Protein AF-0000000066725472 (afdb_homodimer)

Nearest PDB structures (foldseek):
  6jld-assembly2_D  TM=7.635E-01  e=1.093E-07  Homo sapiens
  6jla-assembly2_C  TM=7.557E-01  e=1.596E-07  Mus musculus
  6jl9-assembly1_A  TM=7.201E-01  e=2.330E-07  Xenopus tropicalis
  7d5t-assembly1_A5  TM=2.925E-01  e=2.277E-01  Saccharomyces cerevisiae S288C
  7czf-assembly1_B  TM=4.955E-01  e=2.460E+00  Human gammaherpesvirus 8

pLDDT: mean 81.3, std 23.07, range [26.31, 98.75]

Secondary structure (DSSP, 8-state):
-----------------------------PPPPPPPPSEEEEEEEEEETTEEEEEEEEEETTTTEEEEEEEETT--S--EEEEEETTSEEEEEEGGGTEEEEEE-S--PPPTTTTSTTEEEEEEEEETTEEEEEEEETTTEEEEEETTT--EEEEEETTS-EEEEEEEEET----GGGGPPPGGGSSTTS------S-----TT-S-SS-GGG-/-----------------------------PPPPPPPPSEEEEEEEEEETTEEEEEEEEEETTTTEEEEEEEETT--S--EEEEEETTSEEEEEEGGGTEEEEEE-SS-PPPTTTTSTTEEEEEEEEETTEEEEEEEETTTEEEEEETTT--EEEEEETTS-EEEEEEEEET----GGGGPPPGGGSSTTS------S-----TT-S-SS-GGG-

Radius of gyration: 33.2 Å; Cα contacts (8 Å, |Δi|>4): 828; chains: 2; bounding box: 113×112×96 Å

Solvent-accessible surface area (backbone atoms only — not comparable to full-atom values): 24674 Å² total; per-residue (Å²): 134,78,76,78,80,74,81,80,78,78,74,78,74,75,75,75,75,74,67,75,74,71,69,74,74,76,76,74,75,79,84,74,75,74,57,51,67,60,27,23,33,30,36,31,44,32,35,47,81,64,36,45,31,41,30,41,38,41,39,32,56,91,77,33,38,37,36,37,44,34,40,50,49,62,46,71,99,49,48,39,34,43,40,36,27,43,89,8,42,31,41,38,33,23,71,81,73,72,43,53,48,72,46,78,67,75,38,41,60,74,55,48,57,48,66,53,74,77,42,41,78,74,46,75,43,78,58,46,86,38,57,19,41,30,33,33,35,83,95,41,36,39,41,30,26,29,63,85,81,56,44,69,43,35,37,37,35,70,87,58,35,32,37,37,35,32,38,78,40,74,69,41,75,80,62,75,76,79,70,58,73,61,71,71,62,72,48,64,85,57,57,78,56,65,67,61,80,69,65,70,53,55,78,76,66,57,67,89,63,59,67,87,66,78,134,77,78,82,81,74,80,79,78,78,75,77,76,75,73,74,75,74,68,76,75,71,69,74,73,75,75,74,74,80,84,76,75,72,56,53,66,60,26,24,34,31,38,30,43,32,37,46,82,62,36,44,31,42,29,42,37,42,39,30,55,90,77,33,38,37,35,38,43,33,40,50,49,64,46,70,100,48,49,39,34,44,39,36,26,42,89,6,41,31,41,39,34,24,72,82,72,73,44,51,48,69,44,78,69,76,39,40,60,74,54,48,57,46,66,54,73,77,42,41,79,75,45,77,44,79,57,47,87,36,56,18,40,33,33,33,35,82,95,43,36,39,41,30,26,29,64,84,81,56,44,68,44,37,38,36,34,72,87,57,35,32,36,37,38,33,37,78,39,75,68,38,76,78,61,72,77,77,70,58,73,62,72,71,61,72,44,67,86,54,58,76,53,65,67,59,81,68,65,69,54,52,79,74,68,59,68,91,63,60,68,88,65,78

Sequence (428 aa):
MTPPHHPVNFAVLLLFLCLPAVPPAAAAADPTPTPWPPQFHATLVMDYHGNMSVADLWYDWPGGRNLHVIRYQLAADAPYYDNEWNNGTSFFYTPALRTCRSAAVGVGILRPDWLRPGAVYLGRRDAGGFDCHVWAKADFITYYEDVNTKRPVKWVFYTGRTAYVMSFEVGAVLEDAAWQAPEYCFTNNGGLGLADETTTTIAGGSSFVPRSVLMTPPHHPVNFAVLLLFLCLPAVPPAAAAADPTPTPWPPQFHATLVMDYHGNMSVADLWYDWPGGRNLHVIRYQLAADAPYYDNEWNNGTSFFYTPALRTCRSAAVGVGILRPDWLRPGAVYLGRRDAGGFDCHVWAKADFITYYEDVNTKRPVKWVFYTGRTAYVMSFEVGAVLEDAAWQAPEYCFTNNGGLGLADETTTTIAGGSSFVPRSVL

Organism: Zea mays (NCBI:txid4577)

Structure (mmCIF, N/CA/C/O backbone):
data_AF-0000000066725472-model_v1
#
loop_
_entity.id
_entity.type
_entity.pdbx_description
1 polymer 'Transferring glycosyl group transferase'
#
loop_
_atom_site.group_PDB
_atom_site.id
_atom_site.type_symbol
_atom_site.label_atom_id
_atom_site.label_alt_id
_atom_site.label_comp_id
_atom_site.label_asym_id
_atom_site.label_entity_id
_atom_site.label_seq_id
_atom_site.pdbx_PDB_ins_code
_atom_site.Cartn_x
_atom_site.Cartn_y
_atom_site.Cartn_z
_atom_site.occupancy
_atom_site.B_iso_or_equiv
_atom_site.auth_seq_id
_atom_site.auth_comp_id
_atom_site.auth_asym_id
_atom_site.auth_atom_id
_atom_site.pdbx_PDB_model_num
ATOM 1 N N . MET A 1 1 ? -38.75 -85.5 52.188 1 36 1 MET A N 1
ATOM 2 C CA . MET A 1 1 ? -37.469 -85 51.719 1 36 1 MET A CA 1
ATOM 3 C C . MET A 1 1 ? -37.625 -84.062 50.562 1 36 1 MET A C 1
ATOM 5 O O . MET A 1 1 ? -38.125 -84.438 49.5 1 36 1 MET A O 1
ATOM 9 N N . THR A 1 2 ? -37.969 -82.812 50.938 1 47.25 2 THR A N 1
ATOM 10 C CA . THR A 1 2 ? -38.344 -81.688 50.062 1 47.25 2 THR A CA 1
ATOM 11 C C . THR A 1 2 ? -37.219 -81.375 49.062 1 47.25 2 THR A C 1
ATOM 13 O O . THR A 1 2 ? -36.062 -81.25 49.469 1 47.25 2 THR A O 1
ATOM 16 N N . PRO A 1 3 ? -37.531 -81.562 47.781 1 54.47 3 PRO A N 1
ATOM 17 C CA . PRO A 1 3 ? -36.469 -81.375 46.781 1 54.47 3 PRO A CA 1
ATOM 18 C C . PRO A 1 3 ? -35.844 -80 46.812 1 54.47 3 PRO A C 1
ATOM 20 O O . PRO A 1 3 ? -36.469 -79.062 47.219 1 54.47 3 PRO A O 1
ATOM 23 N N . PRO A 1 4 ? -34.5 -79.938 46.906 1 50.88 4 PRO A N 1
ATOM 24 C CA . PRO A 1 4 ? -33.781 -78.625 47.031 1 50.88 4 PRO A CA 1
ATOM 25 C C . PRO A 1 4 ? -34 -77.75 45.812 1 50.88 4 PRO A C 1
ATOM 27 O O . PRO A 1 4 ? -34.188 -78.188 44.719 1 50.88 4 PRO A O 1
ATOM 30 N N . HIS A 1 5 ? -34.719 -76.625 46.031 1 52.34 5 HIS A N 1
ATOM 31 C CA . HIS A 1 5 ? -35 -75.625 45.031 1 52.34 5 HIS A CA 1
ATOM 32 C C . HIS A 1 5 ? -33.688 -75 44.5 1 52.34 5 HIS A C 1
ATOM 34 O O . HIS A 1 5 ? -32.875 -74.5 45.281 1 52.34 5 HIS A O 1
ATOM 40 N N . HIS A 1 6 ? -33.062 -75.562 43.5 1 52.44 6 HIS A N 1
ATOM 41 C CA . HIS A 1 6 ? -31.844 -75 42.938 1 52.44 6 HIS A CA 1
ATOM 42 C C . HIS A 1 6 ? -32.094 -73.562 42.375 1 52.44 6 HIS A C 1
ATOM 44 O O . HIS A 1 6 ? -33.062 -73.375 41.625 1 52.44 6 HIS A O 1
ATOM 50 N N . PRO A 1 7 ? -31.516 -72.5 42.969 1 49.22 7 PRO A N 1
ATOM 51 C CA . PRO A 1 7 ? -31.688 -71.125 42.438 1 49.22 7 PRO A CA 1
ATOM 52 C C . PRO A 1 7 ? -31.188 -71 41 1 49.22 7 PRO A C 1
ATOM 54 O O . PRO A 1 7 ? -30.188 -71.625 40.625 1 49.22 7 PRO A O 1
ATOM 57 N N . VAL A 1 8 ? -32.125 -70.875 40 1 52 8 VAL A N 1
ATOM 58 C CA . VAL A 1 8 ? -31.812 -70.562 38.625 1 52 8 VAL A CA 1
ATOM 59 C C . VAL A 1 8 ? -31.016 -69.25 38.531 1 52 8 VAL A C 1
ATOM 61 O O . VAL A 1 8 ? -31.484 -68.188 39 1 52 8 VAL A O 1
ATOM 64 N N . ASN A 1 9 ? -29.703 -69.312 38.656 1 43.5 9 ASN A N 1
ATOM 65 C CA . ASN A 1 9 ? -28.844 -68.125 38.438 1 43.5 9 ASN A CA 1
ATOM 66 C C . ASN A 1 9 ? -29.109 -67.5 37.062 1 43.5 9 ASN A C 1
ATOM 68 O O . ASN A 1 9 ? -28.953 -68.188 36.031 1 43.5 9 ASN A O 1
ATOM 72 N N . PHE A 1 10 ? -29.953 -66.5 36.969 1 47.62 10 PHE A N 1
ATOM 73 C CA . PHE A 1 10 ? -30.141 -65.688 35.781 1 47.62 10 PHE A CA 1
ATOM 74 C C . PHE A 1 10 ? -28.844 -65.062 35.344 1 47.62 10 PHE A C 1
ATOM 76 O O . PHE A 1 10 ? -28.328 -64.188 36.062 1 47.62 10 PHE A O 1
ATOM 83 N N . ALA A 1 11 ? -27.969 -65.688 34.656 1 45.28 11 ALA A N 1
ATOM 84 C CA . ALA A 1 11 ? -26.812 -65.062 34.062 1 45.28 11 ALA A CA 1
ATOM 85 C C . ALA A 1 11 ? -27.234 -63.938 33.125 1 45.28 11 ALA A C 1
ATOM 87 O O . ALA A 1 11 ? -27.906 -64.188 32.094 1 45.28 11 ALA A O 1
ATOM 88 N N . VAL A 1 12 ? -27.406 -62.719 33.625 1 47.53 12 VAL A N 1
ATOM 89 C CA . VAL A 1 12 ? -27.578 -61.531 32.781 1 47.53 12 VAL A CA 1
ATOM 90 C C . VAL A 1 12 ? -26.469 -61.469 31.766 1 47.53 12 VAL A C 1
ATOM 92 O O . VAL A 1 12 ? -25.297 -61.312 32.094 1 47.53 12 VAL A O 1
ATOM 95 N N . LEU A 1 13 ? -26.672 -62.125 30.594 1 46.69 13 LEU A N 1
ATOM 96 C CA . LEU A 1 13 ? -25.797 -61.906 29.453 1 46.69 13 LEU A CA 1
ATOM 97 C C . LEU A 1 13 ? -25.734 -60.406 29.109 1 46.69 13 LEU A C 1
ATOM 99 O O . LEU A 1 13 ? -26.734 -59.844 28.703 1 46.69 13 LEU A O 1
ATOM 103 N N . LEU A 1 14 ? -24.906 -59.688 29.812 1 46.78 14 LEU A N 1
ATOM 104 C CA . LEU A 1 14 ? -24.594 -58.344 29.375 1 46.78 14 LEU A CA 1
ATOM 105 C C . LEU A 1 14 ? -24.188 -58.312 27.906 1 46.78 14 LEU A C 1
ATOM 107 O O . LEU A 1 14 ? -23.109 -58.812 27.562 1 46.78 14 LEU A O 1
ATOM 111 N N . LEU A 1 15 ? -25.172 -58.344 27 1 46.47 15 LEU A N 1
ATOM 112 C CA . LEU A 1 15 ? -24.875 -58.062 25.594 1 46.47 15 LEU A CA 1
ATOM 113 C C . LEU A 1 15 ? -24.125 -56.75 25.484 1 46.47 15 LEU A C 1
ATOM 115 O O . LEU A 1 15 ? -24.672 -55.656 25.75 1 46.47 15 LEU A O 1
ATOM 119 N N . PHE A 1 16 ? -22.766 -56.812 25.656 1 48.06 16 PHE A N 1
ATOM 120 C CA . PHE A 1 16 ? -21.953 -55.688 25.266 1 48.06 16 PHE A CA 1
ATOM 121 C C . PHE A 1 16 ? -22.266 -55.25 23.828 1 48.06 16 PHE A C 1
ATOM 123 O O . PHE A 1 16 ? -21.938 -56 22.891 1 48.06 16 PHE A O 1
ATOM 130 N N . LEU A 1 17 ? -23.359 -54.5 23.609 1 49.09 17 LEU A N 1
ATOM 131 C CA . LEU A 1 17 ? -23.531 -53.844 22.328 1 49.09 17 LEU A CA 1
ATOM 132 C C . LEU A 1 17 ? -22.266 -53.125 21.906 1 49.09 17 LEU A C 1
ATOM 134 O O . LEU A 1 17 ? -21.891 -52.094 22.5 1 49.09 17 LEU A O 1
ATOM 138 N N . CYS A 1 18 ? -21.234 -53.875 21.422 1 48.25 18 CYS A N 1
ATOM 139 C CA . CYS A 1 18 ? -20.141 -53.219 20.734 1 48.25 18 CYS A CA 1
ATOM 140 C C . CYS A 1 18 ? -20.672 -52.219 19.688 1 48.25 18 CYS A C 1
ATOM 142 O O . CYS A 1 18 ? -21.219 -52.625 18.672 1 48.25 18 CYS A O 1
ATOM 144 N N . LEU A 1 19 ? -21.094 -51 20.078 1 53.78 19 LEU A N 1
ATOM 145 C CA . LEU A 1 19 ? -21.359 -49.969 19.094 1 53.78 19 LEU A CA 1
ATOM 146 C C . LEU A 1 19 ? -20.219 -49.875 18.078 1 53.78 19 LEU A C 1
ATOM 148 O O . LEU A 1 19 ? -19.047 -49.812 18.469 1 53.78 19 LEU A O 1
ATOM 152 N N . PRO A 1 20 ? -20.438 -50.344 16.875 1 53.09 20 PRO A N 1
ATOM 153 C CA . PRO A 1 20 ? -19.359 -50.125 15.898 1 53.09 20 PRO A CA 1
ATOM 154 C C . PRO A 1 20 ? -18.734 -48.75 15.984 1 53.09 20 PRO A C 1
ATOM 156 O O . PRO A 1 20 ? -19.438 -47.75 16.234 1 53.09 20 PRO A O 1
ATOM 159 N N . ALA A 1 21 ? -17.5 -48.656 16.469 1 52.91 21 ALA A N 1
ATOM 160 C CA . ALA A 1 21 ? -16.75 -47.406 16.328 1 52.91 21 ALA A CA 1
ATOM 161 C C . ALA A 1 21 ? -16.938 -46.812 14.922 1 52.91 21 ALA A C 1
ATOM 163 O O . ALA A 1 21 ? -16.734 -47.5 13.922 1 52.91 21 ALA A O 1
ATOM 164 N N . VAL A 1 22 ? -17.891 -45.875 14.75 1 57.16 22 VAL A N 1
ATOM 165 C CA . VAL A 1 22 ? -17.922 -45.125 13.5 1 57.16 22 VAL A CA 1
ATOM 166 C C . VAL A 1 22 ? -16.484 -44.875 13.023 1 57.16 22 VAL A C 1
ATOM 168 O O . VAL A 1 22 ? -15.633 -44.438 13.797 1 57.16 22 VAL A O 1
ATOM 171 N N . PRO A 1 23 ? -15.977 -45.594 12.016 1 55.78 23 PRO A N 1
ATOM 172 C CA . PRO A 1 23 ? -14.633 -45.219 11.539 1 55.78 23 PRO A CA 1
ATOM 173 C C . PRO A 1 23 ? -14.375 -43.719 11.562 1 55.78 23 PRO A C 1
ATOM 175 O O . PRO A 1 23 ? -15.312 -42.938 11.414 1 55.78 23 PRO A O 1
ATOM 178 N N . PRO A 1 24 ? -13.328 -43.281 12.273 1 54.09 24 PRO A N 1
ATOM 179 C CA . PRO A 1 24 ? -13.062 -41.844 12.188 1 54.09 24 PRO A CA 1
ATOM 180 C C . PRO A 1 24 ? -13.266 -41.281 10.773 1 54.09 24 PRO A C 1
ATOM 182 O O . PRO A 1 24 ? -13.039 -42 9.789 1 54.09 24 PRO A O 1
ATOM 185 N N . ALA A 1 25 ? -14.32 -40.438 10.547 1 51.59 25 ALA A N 1
ATOM 186 C CA . ALA A 1 25 ? -14.477 -39.781 9.25 1 51.59 25 ALA A CA 1
ATOM 187 C C . ALA A 1 25 ? -13.133 -39.688 8.523 1 51.59 25 ALA A C 1
ATOM 189 O O . ALA A 1 25 ? -12.102 -39.406 9.141 1 51.59 25 ALA A O 1
ATOM 190 N N . ALA A 1 26 ? -12.836 -40.375 7.512 1 54.5 26 ALA A N 1
ATOM 191 C CA . ALA A 1 26 ? -11.672 -40.219 6.637 1 54.5 26 ALA A CA 1
ATOM 192 C C . ALA A 1 26 ? -11.141 -38.781 6.68 1 54.5 26 ALA A C 1
ATOM 194 O O . ALA A 1 26 ? -11.906 -37.844 6.547 1 54.5 26 ALA A O 1
ATOM 195 N N . ALA A 1 27 ? -10.102 -38.406 7.477 1 56.53 27 ALA A N 1
ATOM 196 C CA . ALA A 1 27 ? -9.445 -37.094 7.516 1 56.53 27 ALA A CA 1
ATOM 197 C C . ALA A 1 27 ? -9.398 -36.469 6.129 1 56.53 27 ALA A C 1
ATOM 199 O O . ALA A 1 27 ? -8.914 -37.094 5.176 1 56.53 27 ALA A O 1
ATOM 200 N N . ALA A 1 28 ? -10.414 -35.719 5.73 1 64.19 28 ALA A N 1
ATOM 201 C CA . ALA A 1 28 ? -10.414 -35.031 4.434 1 64.19 28 ALA A CA 1
ATOM 202 C C . ALA A 1 28 ? -9 -34.656 4.008 1 64.19 28 ALA A C 1
ATOM 204 O O . ALA A 1 28 ? -8.164 -34.312 4.848 1 64.19 28 ALA A O 1
ATOM 205 N N . ALA A 1 29 ? -8.547 -35.281 2.92 1 84.25 29 ALA A N 1
ATOM 206 C CA . ALA A 1 29 ? -7.238 -35 2.328 1 84.25 29 ALA A CA 1
ATOM 207 C C . ALA A 1 29 ? -6.934 -33.5 2.363 1 84.25 29 ALA A C 1
ATOM 209 O O . ALA A 1 29 ? -7.844 -32.656 2.285 1 84.25 29 ALA A O 1
ATOM 210 N N . ASP A 1 30 ? -5.684 -33.188 2.768 1 91.75 30 ASP A N 1
ATOM 211 C CA . ASP A 1 30 ? -5.219 -31.797 2.75 1 91.75 30 ASP A CA 1
ATOM 212 C C . ASP A 1 30 ? -5.5 -31.141 1.401 1 91.75 30 ASP A C 1
ATOM 214 O O . ASP A 1 30 ? -5.367 -31.781 0.354 1 91.75 30 ASP A O 1
ATOM 218 N N . PRO A 1 31 ? -5.984 -29.984 1.357 1 95.81 31 PRO A N 1
ATOM 219 C CA . PRO A 1 31 ? -6.207 -29.281 0.093 1 95.81 31 PRO A CA 1
ATOM 220 C C . PRO A 1 31 ? -4.918 -29.078 -0.704 1 95.81 31 PRO A C 1
ATOM 222 O O . PRO A 1 31 ? -3.83 -29.047 -0.125 1 95.81 31 PRO A O 1
ATOM 225 N N . THR A 1 32 ? -5.074 -29.016 -1.989 1 96 32 THR A N 1
ATOM 226 C CA . THR A 1 32 ? -3.973 -28.703 -2.893 1 96 32 THR A CA 1
ATOM 227 C C . THR A 1 32 ? -3.984 -27.219 -3.275 1 96 32 THR A C 1
ATOM 229 O O . THR A 1 32 ? -5.043 -26.656 -3.562 1 96 32 THR A O 1
ATOM 232 N N . PRO A 1 33 ? -2.801 -26.578 -3.295 1 96.62 33 PRO A N 1
ATOM 233 C CA . PRO A 1 33 ? -2.785 -25.172 -3.713 1 96.62 33 PRO A CA 1
ATOM 234 C C . PRO A 1 33 ? -3.275 -24.969 -5.145 1 96.62 33 PRO A C 1
ATOM 236 O O . PRO A 1 33 ? -2.99 -25.797 -6.016 1 96.62 33 PRO A O 1
ATOM 239 N N . THR A 1 34 ? -4.016 -23.906 -5.398 1 97.81 34 THR A N 1
ATOM 240 C CA . THR A 1 34 ? -4.441 -23.547 -6.746 1 97.81 34 THR A CA 1
ATOM 241 C C . THR A 1 34 ? -3.26 -23.062 -7.574 1 97.81 34 THR A C 1
ATOM 243 O O . THR A 1 34 ? -2.498 -22.203 -7.133 1 97.81 34 THR A O 1
ATOM 246 N N . PRO A 1 35 ? -3.055 -23.625 -8.719 1 98.06 35 PRO A N 1
ATOM 247 C CA . PRO A 1 35 ? -2.002 -23.078 -9.57 1 98.06 35 PRO A CA 1
ATOM 248 C C . PRO A 1 35 ? -2.238 -21.609 -9.922 1 98.06 35 PRO A C 1
ATOM 250 O O . PRO A 1 35 ? -3.389 -21.188 -10.047 1 98.06 35 PRO A O 1
ATOM 253 N N . TRP A 1 36 ? -1.162 -20.875 -10.109 1 98.19 36 TRP A N 1
ATOM 254 C CA . TRP A 1 36 ? -1.296 -19.516 -10.609 1 98.19 36 TRP A CA 1
ATOM 255 C C . TRP A 1 36 ? -1.898 -19.5 -12.008 1 98.19 36 TRP A C 1
ATOM 257 O O . TRP A 1 36 ? -1.627 -20.391 -12.82 1 98.19 36 TRP A O 1
ATOM 267 N N . PRO A 1 37 ? -2.791 -18.484 -12.32 1 98.5 37 PRO A N 1
ATOM 268 C CA . PRO A 1 37 ? -3.221 -18.328 -13.711 1 98.5 37 PRO A CA 1
ATOM 269 C C . PRO A 1 37 ? -2.061 -18.031 -14.656 1 98.5 37 PRO A C 1
ATOM 271 O O . PRO A 1 37 ? -1.027 -17.516 -14.227 1 98.5 37 PRO A O 1
ATOM 274 N N . PRO A 1 38 ? -2.24 -18.375 -15.922 1 98.44 38 PRO A N 1
ATOM 275 C CA . PRO A 1 38 ? -1.144 -18.156 -16.875 1 98.44 38 PRO A CA 1
ATOM 276 C C . PRO A 1 38 ? -0.718 -16.703 -16.953 1 98.44 38 PRO A C 1
ATOM 278 O O . PRO A 1 38 ? 0.443 -16.406 -17.266 1 98.44 38 PRO A O 1
ATOM 281 N N . GLN A 1 39 ? -1.674 -15.805 -16.797 1 98.75 39 GLN A N 1
ATOM 282 C CA . GLN A 1 39 ? -1.411 -14.375 -16.797 1 98.75 39 GLN A CA 1
ATOM 283 C C . GLN A 1 39 ? -2.236 -13.656 -15.742 1 98.75 39 GLN A C 1
ATOM 285 O O . GLN A 1 39 ? -3.412 -13.977 -15.539 1 98.75 39 GLN A O 1
ATOM 290 N N . PHE A 1 40 ? -1.566 -12.719 -15.055 1 98.75 40 PHE A N 1
ATOM 291 C CA . PHE A 1 40 ? -2.307 -11.906 -14.094 1 98.75 40 PHE A CA 1
ATOM 292 C C . PHE A 1 40 ? -1.516 -10.656 -13.719 1 98.75 40 PHE A C 1
ATOM 294 O O . PHE A 1 40 ? -0.321 -10.562 -14.008 1 98.75 40 PHE A O 1
ATOM 301 N N . HIS A 1 41 ? -2.18 -9.703 -13.195 1 98.69 41 HIS A N 1
ATOM 302 C CA . HIS A 1 41 ? -1.625 -8.539 -12.508 1 98.69 41 HIS A CA 1
ATOM 303 C C . HIS A 1 41 ? -2.035 -8.523 -11.039 1 98.69 41 HIS A C 1
ATOM 305 O O . HIS A 1 41 ? -3.203 -8.75 -10.711 1 98.69 41 HIS A O 1
ATOM 311 N N . ALA A 1 42 ? -1.096 -8.328 -10.148 1 98.5 42 ALA A N 1
ATOM 312 C CA . ALA A 1 42 ? -1.376 -8.156 -8.727 1 98.5 42 ALA A CA 1
ATOM 313 C C . ALA A 1 42 ? -0.735 -6.879 -8.195 1 98.5 42 ALA A C 1
ATOM 315 O O . ALA A 1 42 ? 0.392 -6.539 -8.562 1 98.5 42 ALA A O 1
ATOM 316 N N . THR A 1 43 ? -1.479 -6.145 -7.426 1 98.31 43 THR A N 1
ATOM 317 C CA . THR A 1 43 ? -0.89 -5.098 -6.594 1 98.31 43 THR A CA 1
ATOM 318 C C . THR A 1 43 ? -0.55 -5.637 -5.207 1 98.31 43 THR A C 1
ATOM 320 O O . THR A 1 43 ? -1.373 -6.301 -4.574 1 98.31 43 THR A O 1
ATOM 323 N N . LEU A 1 44 ? 0.677 -5.352 -4.75 1 98.5 44 LEU A N 1
ATOM 324 C CA . LEU A 1 44 ? 1.178 -5.883 -3.486 1 98.5 44 LEU A CA 1
ATOM 325 C C . LEU A 1 44 ? 1.602 -4.758 -2.549 1 98.5 44 LEU A C 1
ATOM 327 O O . LEU A 1 44 ? 2.203 -3.775 -2.984 1 98.5 44 LEU A O 1
ATOM 331 N N . VAL A 1 45 ? 1.198 -4.871 -1.349 1 98.38 45 VAL A N 1
ATOM 332 C CA . VAL A 1 45 ? 1.857 -4.129 -0.278 1 98.38 45 VAL A CA 1
ATOM 333 C C . VAL A 1 45 ? 2.918 -5.008 0.38 1 98.38 45 VAL A C 1
ATOM 335 O O . VAL A 1 45 ? 2.625 -6.125 0.818 1 98.38 45 VAL A O 1
ATOM 338 N N . MET A 1 46 ? 4.121 -4.465 0.418 1 97.25 46 MET A N 1
ATOM 339 C CA . MET A 1 46 ? 5.227 -5.242 0.966 1 97.25 46 MET A CA 1
ATOM 340 C C . MET A 1 46 ? 5.777 -4.594 2.23 1 97.25 46 MET A C 1
ATOM 342 O O . MET A 1 46 ? 5.941 -3.373 2.285 1 97.25 46 MET A O 1
ATOM 346 N N . ASP A 1 47 ? 5.992 -5.445 3.182 1 96 47 ASP A N 1
ATOM 347 C CA . ASP A 1 47 ? 6.594 -5.027 4.445 1 96 47 ASP A CA 1
ATOM 348 C C . ASP A 1 47 ? 7.871 -5.809 4.73 1 96 47 ASP A C 1
ATOM 350 O O . ASP A 1 47 ? 7.844 -7.035 4.848 1 96 47 ASP A O 1
ATOM 354 N N . TYR A 1 48 ? 8.969 -5.062 4.816 1 93.56 48 TYR A N 1
ATOM 355 C CA . TYR A 1 48 ? 10.227 -5.648 5.27 1 93.56 48 TYR A CA 1
ATOM 356 C C . TYR A 1 48 ? 10.75 -4.934 6.512 1 93.56 48 TYR A C 1
ATOM 358 O O . TYR A 1 48 ? 11.477 -3.945 6.406 1 93.56 48 TYR A O 1
ATOM 366 N N . HIS A 1 49 ? 10.398 -5.426 7.648 1 86.44 49 HIS A N 1
ATOM 367 C CA . HIS A 1 49 ? 10.781 -4.867 8.938 1 86.44 49 HIS A CA 1
ATOM 368 C C . HIS A 1 49 ? 10.383 -3.396 9.047 1 86.44 49 HIS A C 1
ATOM 370 O O . HIS A 1 49 ? 11.172 -2.568 9.508 1 86.44 49 HIS A O 1
ATOM 376 N N . GLY A 1 50 ? 9.25 -3.105 8.508 1 87.62 50 GLY A N 1
ATOM 377 C CA . GLY A 1 50 ? 8.734 -1.75 8.625 1 87.62 50 GLY A CA 1
ATOM 378 C C . GLY A 1 50 ? 9.055 -0.886 7.418 1 87.62 50 GLY A C 1
ATOM 379 O O . GLY A 1 50 ? 8.539 0.227 7.289 1 87.62 50 GLY A O 1
ATOM 380 N N . ASN A 1 51 ? 9.922 -1.382 6.594 1 90.62 51 ASN A N 1
ATOM 381 C CA . ASN A 1 51 ? 10.164 -0.712 5.32 1 90.62 51 ASN A CA 1
ATOM 382 C C . ASN A 1 51 ? 9.117 -1.084 4.277 1 90.62 51 ASN A C 1
ATOM 384 O O . ASN A 1 51 ? 9.125 -2.197 3.752 1 90.62 51 ASN A O 1
ATOM 388 N N . MET A 1 52 ? 8.25 -0.072 3.984 1 96.56 52 MET A N 1
ATOM 389 C CA . MET A 1 52 ? 7.055 -0.354 3.193 1 96.56 52 MET A CA 1
ATOM 390 C C . MET A 1 52 ? 7.301 -0.073 1.715 1 96.56 52 MET A C 1
ATOM 392 O O . MET A 1 52 ? 8.062 0.83 1.369 1 96.56 52 MET A O 1
ATOM 396 N N . SER A 1 53 ? 6.707 -0.891 0.85 1 96.88 53 SER A N 1
ATOM 397 C CA . SER A 1 53 ? 6.648 -0.622 -0.583 1 96.88 53 SER A CA 1
ATOM 398 C C . SER A 1 53 ? 5.348 -1.139 -1.191 1 96.88 53 SER A C 1
ATOM 400 O O . SER A 1 53 ? 4.648 -1.947 -0.578 1 96.88 53 SER A O 1
ATOM 402 N N . VAL A 1 54 ? 4.992 -0.535 -2.242 1 97.88 54 VAL A N 1
ATOM 403 C CA . VAL A 1 54 ? 3.898 -1.018 -3.076 1 97.88 54 VAL A CA 1
ATOM 404 C C . VAL A 1 54 ? 4.441 -1.486 -4.422 1 97.88 54 VAL A C 1
ATOM 406 O O . VAL A 1 54 ? 5.281 -0.813 -5.031 1 97.88 54 VAL A O 1
ATOM 409 N N . ALA A 1 55 ? 3.932 -2.672 -4.852 1 98 55 ALA A N 1
ATOM 410 C CA . ALA A 1 55 ? 4.457 -3.211 -6.102 1 98 55 ALA A CA 1
ATOM 411 C C . ALA A 1 55 ? 3.328 -3.66 -7.023 1 98 55 ALA A C 1
ATOM 413 O O . ALA A 1 55 ? 2.305 -4.168 -6.559 1 98 55 ALA A O 1
ATOM 414 N N . ASP A 1 56 ? 3.557 -3.428 -8.266 1 98.31 56 ASP A N 1
ATOM 415 C CA . ASP A 1 56 ? 2.797 -4.113 -9.305 1 98.31 56 ASP A CA 1
ATOM 416 C C . ASP A 1 56 ? 3.541 -5.348 -9.812 1 98.31 56 ASP A C 1
ATOM 418 O O . ASP A 1 56 ? 4.68 -5.25 -10.266 1 98.31 56 ASP A O 1
ATOM 422 N N . LEU A 1 57 ? 2.896 -6.477 -9.672 1 98.56 57 LEU A N 1
ATOM 423 C CA . LEU A 1 57 ? 3.412 -7.73 -10.211 1 98.56 57 LEU A CA 1
ATOM 424 C C . LEU A 1 57 ? 2.67 -8.117 -11.492 1 98.56 57 LEU A C 1
ATOM 426 O O . LEU A 1 57 ? 1.462 -8.367 -11.461 1 98.56 57 LEU A O 1
ATOM 430 N N . TRP A 1 58 ? 3.365 -8.086 -12.586 1 98.75 58 TRP A N 1
ATOM 431 C CA . TRP A 1 58 ? 2.863 -8.602 -13.852 1 98.75 58 TRP A CA 1
ATOM 432 C C . TRP A 1 58 ? 3.467 -9.969 -14.164 1 98.75 58 TRP A C 1
ATOM 434 O O . TRP A 1 58 ? 4.688 -10.109 -14.273 1 98.75 58 TRP A O 1
ATOM 444 N N . TYR A 1 59 ? 2.615 -10.984 -14.203 1 98.56 59 TYR A N 1
ATOM 445 C CA . TYR A 1 59 ? 3.008 -12.359 -14.484 1 98.56 59 TYR A CA 1
ATOM 446 C C . TYR A 1 59 ? 2.48 -12.812 -15.844 1 98.56 59 TYR A C 1
ATOM 448 O O . TYR A 1 59 ? 1.286 -12.695 -16.125 1 98.56 59 TYR A O 1
ATOM 456 N N . ASP A 1 60 ? 3.369 -13.258 -16.719 1 98.62 60 ASP A N 1
ATOM 457 C CA . ASP A 1 60 ? 3.053 -13.727 -18.062 1 98.62 60 ASP A CA 1
ATOM 458 C C . ASP A 1 60 ? 3.811 -15.016 -18.375 1 98.62 60 ASP A C 1
ATOM 460 O O . ASP A 1 60 ? 4.887 -14.977 -18.984 1 98.62 60 ASP A O 1
ATOM 464 N N . TRP A 1 61 ? 3.152 -16.141 -18.047 1 97.75 61 TRP A N 1
ATOM 465 C CA . TRP A 1 61 ? 3.801 -17.438 -18.203 1 97.75 61 TRP A CA 1
ATOM 466 C C . TRP A 1 61 ? 4.016 -17.75 -19.672 1 97.75 61 TRP A C 1
ATOM 468 O O . TRP A 1 61 ? 5.125 -18.109 -20.094 1 97.75 61 TRP A O 1
ATOM 478 N N . PRO A 1 62 ? 3.002 -17.609 -20.547 1 97.62 62 PRO A N 1
ATOM 479 C CA . PRO A 1 62 ? 3.242 -17.906 -21.969 1 97.62 62 PRO A CA 1
ATOM 480 C C . PRO A 1 62 ? 4.355 -17.062 -22.562 1 97.62 62 PRO A C 1
ATOM 482 O O . PRO A 1 62 ? 5.078 -17.516 -23.453 1 97.62 62 PRO A O 1
ATOM 485 N N . GLY A 1 63 ? 4.473 -15.836 -22.094 1 97.06 63 GLY A N 1
ATOM 486 C CA . GLY A 1 63 ? 5.508 -14.945 -22.609 1 97.06 63 GLY A CA 1
ATOM 487 C C . GLY A 1 63 ? 6.848 -15.141 -21.906 1 97.06 63 GLY A C 1
ATOM 488 O O . GLY A 1 63 ? 7.859 -14.578 -22.344 1 97.06 63 GLY A O 1
ATOM 489 N N . GLY A 1 64 ? 6.871 -15.898 -20.797 1 97.25 64 GLY A N 1
ATOM 490 C CA . GLY A 1 64 ? 8.094 -16.188 -20.078 1 97.25 64 GLY A CA 1
ATOM 491 C C . GLY A 1 64 ? 8.672 -14.984 -19.359 1 97.25 64 GLY A C 1
ATOM 492 O O . GLY A 1 64 ? 9.883 -14.773 -19.359 1 97.25 64 GLY A O 1
ATOM 493 N N . ARG A 1 65 ? 7.816 -14.203 -18.781 1 97.69 65 ARG A N 1
ATOM 494 C CA . ARG A 1 65 ? 8.297 -12.953 -18.203 1 97.69 65 ARG A CA 1
ATOM 495 C C . ARG A 1 65 ? 7.508 -12.594 -16.953 1 97.69 65 ARG A C 1
ATOM 497 O O . ARG A 1 65 ? 6.324 -12.93 -16.844 1 97.69 65 ARG A O 1
ATOM 504 N N . ASN A 1 66 ? 8.148 -12.039 -15.953 1 97.69 66 ASN A N 1
ATOM 505 C CA . ASN A 1 66 ? 7.68 -11.633 -14.633 1 97.69 66 ASN A CA 1
ATOM 506 C C . ASN A 1 66 ? 8.258 -10.273 -14.234 1 97.69 66 ASN A C 1
ATOM 508 O O . ASN A 1 66 ? 9.469 -10.125 -14.109 1 97.69 66 ASN A O 1
ATOM 512 N N . LEU A 1 67 ? 7.355 -9.289 -14.031 1 98.19 67 LEU A N 1
ATOM 513 C CA . LEU A 1 67 ? 7.824 -7.93 -13.789 1 98.19 67 LEU A CA 1
ATOM 514 C C . LEU A 1 67 ? 7.281 -7.395 -12.469 1 98.19 67 LEU A C 1
ATOM 516 O O . LEU A 1 67 ? 6.066 -7.395 -12.25 1 98.19 67 LEU A O 1
ATOM 520 N N . HIS A 1 68 ? 8.195 -6.996 -11.594 1 97.56 68 HIS A N 1
ATOM 521 C CA . HIS A 1 68 ? 7.836 -6.215 -10.414 1 97.56 68 HIS A CA 1
ATOM 522 C C . HIS A 1 68 ? 8.172 -4.738 -10.602 1 97.56 68 HIS A C 1
ATOM 524 O O . HIS A 1 68 ? 9.312 -4.395 -10.93 1 97.56 68 HIS A O 1
ATOM 530 N N . VAL A 1 69 ? 7.195 -3.932 -10.508 1 97.75 69 VAL A N 1
ATOM 531 C CA . VAL A 1 69 ? 7.398 -2.49 -10.43 1 97.75 69 VAL A CA 1
ATOM 532 C C . VAL A 1 69 ? 7.176 -2.014 -8.992 1 97.75 69 VAL A C 1
ATOM 534 O O . VAL A 1 69 ? 6.043 -2.01 -8.508 1 97.75 69 VAL A O 1
ATOM 537 N N . ILE A 1 70 ? 8.242 -1.558 -8.352 1 96.94 70 ILE A N 1
ATOM 538 C CA . ILE A 1 70 ? 8.219 -1.365 -6.906 1 96.94 70 ILE A CA 1
ATOM 539 C C . ILE A 1 70 ? 8.383 0.117 -6.578 1 96.94 70 ILE A C 1
ATOM 541 O O . ILE A 1 70 ? 9.297 0.774 -7.09 1 96.94 70 ILE A O 1
ATOM 545 N N . ARG A 1 71 ? 7.492 0.644 -5.805 1 96.81 71 ARG A N 1
ATOM 546 C CA . ARG A 1 71 ? 7.562 1.997 -5.262 1 96.81 71 ARG A CA 1
ATOM 547 C C . ARG A 1 71 ? 7.805 1.972 -3.758 1 96.81 71 ARG A C 1
ATOM 549 O O . ARG A 1 71 ? 6.957 1.498 -2.996 1 96.81 71 ARG A O 1
ATOM 556 N N . TYR A 1 72 ? 8.953 2.504 -3.357 1 95.75 72 TYR A N 1
ATOM 557 C CA . TYR A 1 72 ? 9.328 2.498 -1.947 1 95.75 72 TYR A CA 1
ATOM 558 C C . TYR A 1 72 ? 8.766 3.717 -1.228 1 95.75 72 TYR A C 1
ATOM 560 O O . TYR A 1 72 ? 8.578 4.773 -1.836 1 95.75 72 TYR A O 1
ATOM 568 N N . GLN A 1 73 ? 8.516 3.496 0.025 1 97 73 GLN A N 1
ATOM 569 C CA . GLN A 1 73 ? 7.98 4.547 0.881 1 97 73 GLN A CA 1
ATOM 570 C C . GLN A 1 73 ? 8.828 5.812 0.796 1 97 73 GLN A C 1
ATOM 572 O O . GLN A 1 73 ? 10.039 5.766 1.004 1 97 73 GLN A O 1
ATOM 577 N N . LEU A 1 74 ? 8.164 6.941 0.449 1 96.19 74 LEU A N 1
ATOM 578 C CA . LEU A 1 74 ? 8.695 8.297 0.451 1 96.19 74 LEU A CA 1
ATOM 579 C C . LEU A 1 74 ? 9.945 8.398 -0.42 1 96.19 74 LEU A C 1
ATOM 581 O O . LEU A 1 74 ? 10.781 9.281 -0.211 1 96.19 74 LEU A O 1
ATOM 585 N N . ALA A 1 75 ? 10.023 7.414 -1.294 1 89.88 75 ALA A N 1
ATOM 586 C CA . ALA A 1 75 ? 11.07 7.52 -2.305 1 89.88 75 ALA A CA 1
ATOM 587 C C . ALA A 1 75 ? 10.641 8.438 -3.445 1 89.88 75 ALA A C 1
ATOM 589 O O . ALA A 1 75 ? 9.445 8.625 -3.682 1 89.88 75 ALA A O 1
ATOM 590 N N . ALA A 1 76 ? 11.594 9.039 -3.986 1 82.5 76 ALA A N 1
ATOM 591 C CA . ALA A 1 76 ? 11.305 9.836 -5.18 1 82.5 76 ALA A CA 1
ATOM 592 C C . ALA A 1 76 ? 10.523 9.023 -6.207 1 82.5 76 ALA A C 1
ATOM 594 O O . ALA A 1 76 ? 10.461 7.793 -6.113 1 82.5 76 ALA A O 1
ATOM 595 N N . ASP A 1 77 ? 9.719 9.727 -7.008 1 85.88 77 ASP A N 1
ATOM 596 C CA . ASP A 1 77 ? 8.984 9.039 -8.07 1 85.88 77 ASP A CA 1
ATOM 597 C C . ASP A 1 77 ? 9.938 8.336 -9.031 1 85.88 77 ASP A C 1
ATOM 599 O O . ASP A 1 77 ? 10.055 8.727 -10.195 1 85.88 77 ASP A O 1
ATOM 603 N N . ALA A 1 78 ? 10.57 7.383 -8.539 1 90.94 78 ALA A N 1
ATOM 604 C CA . ALA A 1 78 ? 11.562 6.586 -9.25 1 90.94 78 ALA A CA 1
ATOM 605 C C . ALA A 1 78 ? 11.391 5.102 -8.953 1 90.94 78 ALA A C 1
ATOM 607 O O . ALA A 1 78 ? 12.211 4.492 -8.266 1 90.94 78 ALA A O 1
ATOM 608 N N . PRO A 1 79 ? 10.367 4.586 -9.547 1 96.31 79 PRO A N 1
ATOM 609 C CA . PRO A 1 79 ? 10.109 3.172 -9.273 1 96.31 79 PRO A CA 1
ATOM 610 C C . PRO A 1 79 ? 11.273 2.273 -9.688 1 96.31 79 PRO A C 1
ATOM 612 O O . PRO A 1 79 ? 11.977 2.572 -10.656 1 96.31 79 PRO A O 1
ATOM 615 N N . TYR A 1 80 ? 11.523 1.226 -8.883 1 96.06 80 TYR A N 1
ATOM 616 C CA . TYR A 1 80 ? 12.5 0.176 -9.141 1 96.06 80 TYR A CA 1
ATOM 617 C C . TYR A 1 80 ? 11.867 -0.992 -9.891 1 96.06 80 TYR A C 1
ATOM 619 O O . TYR A 1 80 ? 10.797 -1.476 -9.5 1 96.06 80 TYR A O 1
ATOM 627 N N . TYR A 1 81 ? 12.523 -1.398 -10.945 1 97.06 81 TYR A N 1
ATOM 628 C CA . TYR A 1 81 ? 12 -2.48 -11.781 1 97.06 81 TYR A CA 1
ATOM 629 C C . TYR A 1 81 ? 12.828 -3.746 -11.609 1 97.06 81 TYR A C 1
ATOM 631 O O . TYR A 1 81 ? 14.062 -3.701 -11.656 1 97.06 81 TYR A O 1
ATOM 639 N N . ASP A 1 82 ? 12.195 -4.816 -11.32 1 95.69 82 ASP A N 1
ATOM 640 C CA . ASP A 1 82 ? 12.734 -6.176 -11.359 1 95.69 82 ASP A CA 1
ATOM 641 C C . ASP A 1 82 ? 12.07 -6.996 -12.461 1 95.69 82 ASP A C 1
ATOM 643 O O . ASP A 1 82 ? 10.938 -7.449 -12.305 1 95.69 82 ASP A O 1
ATOM 647 N N . ASN A 1 83 ? 12.797 -7.102 -13.562 1 96.75 83 ASN A N 1
ATOM 648 C CA . ASN A 1 83 ? 12.297 -7.723 -14.789 1 96.75 83 ASN A CA 1
ATOM 649 C C . ASN A 1 83 ? 12.945 -9.078 -15.031 1 96.75 83 ASN A C 1
ATOM 651 O O . ASN A 1 83 ? 14.094 -9.148 -15.477 1 96.75 83 ASN A O 1
ATOM 655 N N . GLU A 1 84 ? 12.156 -10.133 -14.812 1 95.12 84 GLU A N 1
ATOM 656 C CA . GLU A 1 84 ? 12.68 -11.5 -14.867 1 95.12 84 GLU A CA 1
ATOM 657 C C . GLU A 1 84 ? 12.188 -12.227 -16.125 1 95.12 84 GLU A C 1
ATOM 659 O O . GLU A 1 84 ? 11.008 -12.133 -16.469 1 95.12 84 GLU A O 1
ATOM 664 N N . TRP A 1 85 ? 13.102 -12.961 -16.719 1 94 85 TRP A N 1
ATOM 665 C CA . TRP A 1 85 ? 12.766 -13.695 -17.938 1 94 85 TRP A CA 1
ATOM 666 C C . TRP A 1 85 ? 13.016 -15.188 -17.766 1 94 85 TRP A C 1
ATOM 668 O O . TRP A 1 85 ? 13.891 -15.594 -16.984 1 94 85 TRP A O 1
ATOM 678 N N . ASN A 1 86 ? 12.258 -15.891 -18.469 1 93.56 86 ASN A N 1
ATOM 679 C CA . ASN A 1 86 ? 12.297 -17.344 -18.359 1 93.56 86 ASN A CA 1
ATOM 680 C C . ASN A 1 86 ? 13.641 -17.906 -18.797 1 93.56 86 ASN A C 1
ATOM 682 O O . ASN A 1 86 ? 13.977 -19.047 -18.484 1 93.56 86 ASN A O 1
ATOM 686 N N . ASN A 1 87 ? 14.383 -17.203 -19.547 1 89.31 87 ASN A N 1
ATOM 687 C CA . ASN A 1 87 ? 15.695 -17.672 -19.969 1 89.31 87 ASN A CA 1
ATOM 688 C C . ASN A 1 87 ? 16.734 -17.531 -18.859 1 89.31 87 ASN A C 1
ATOM 690 O O . ASN A 1 87 ? 17.906 -17.828 -19.062 1 89.31 87 ASN A O 1
ATOM 694 N N . GLY A 1 88 ? 16.266 -16.984 -17.703 1 89.56 88 GLY A N 1
ATOM 695 C CA . GLY A 1 88 ? 17.141 -16.891 -16.547 1 89.56 88 GLY A CA 1
ATOM 696 C C . GLY A 1 88 ? 17.766 -15.523 -16.375 1 89.56 88 GLY A C 1
ATOM 697 O O . GLY A 1 88 ? 18.5 -15.289 -15.406 1 89.56 88 GLY A O 1
ATOM 698 N N . THR A 1 89 ? 17.469 -14.695 -17.25 1 90.31 89 THR A N 1
ATOM 699 C CA . THR A 1 89 ? 18.016 -13.344 -17.156 1 90.31 89 THR A CA 1
ATOM 700 C C . THR A 1 89 ? 17.062 -12.43 -16.391 1 90.31 89 THR A C 1
ATOM 702 O O . THR A 1 89 ? 15.844 -12.492 -16.594 1 90.31 89 THR A O 1
ATOM 705 N N . SER A 1 90 ? 17.656 -11.609 -15.562 1 92.19 90 SER A N 1
ATOM 706 C CA . SER A 1 90 ? 16.891 -10.57 -14.867 1 92.19 90 SER A CA 1
ATOM 707 C C . SER A 1 90 ? 17.531 -9.203 -15.031 1 92.19 90 SER A C 1
ATOM 709 O O . SER A 1 90 ? 18.766 -9.086 -15.023 1 92.19 90 SER A O 1
ATOM 711 N N . PHE A 1 91 ? 16.719 -8.25 -15.328 1 93.44 91 PHE A N 1
ATOM 712 C CA . PHE A 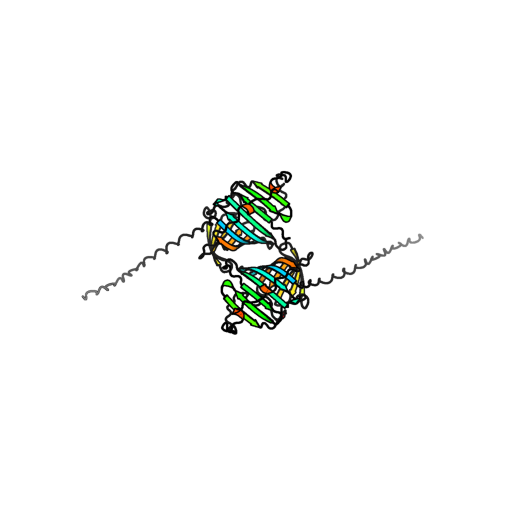1 91 ? 17.156 -6.855 -15.375 1 93.44 91 PHE A CA 1
ATOM 713 C C . PHE A 1 91 ? 16.625 -6.082 -14.18 1 93.44 91 PHE A C 1
ATOM 715 O O . PHE A 1 91 ? 15.43 -6.18 -13.852 1 93.44 91 PHE A O 1
ATOM 722 N N . PHE A 1 92 ? 17.453 -5.367 -13.453 1 93.81 92 PHE A N 1
ATOM 723 C CA . PHE A 1 92 ? 17.109 -4.48 -12.344 1 93.81 92 PHE A CA 1
ATOM 724 C C . PHE A 1 92 ? 17.438 -3.031 -12.695 1 93.81 92 PHE A C 1
ATOM 726 O O . PHE A 1 92 ? 18.594 -2.689 -12.93 1 93.81 92 PHE A O 1
ATOM 733 N N . TYR A 1 93 ? 16.391 -2.238 -12.773 1 94.81 93 TYR A N 1
ATOM 734 C CA . TYR A 1 93 ? 16.688 -0.898 -13.273 1 94.81 93 TYR A CA 1
ATOM 735 C C . TYR A 1 93 ? 15.734 0.128 -12.68 1 94.81 93 TYR A C 1
ATOM 737 O O . TYR A 1 93 ? 14.664 -0.229 -12.18 1 94.81 93 TYR A O 1
ATOM 745 N N . THR A 1 94 ? 16.156 1.345 -12.617 1 94.62 94 THR A N 1
ATOM 746 C CA . THR A 1 94 ? 15.398 2.545 -12.289 1 94.62 94 THR A CA 1
ATOM 747 C C . THR A 1 94 ? 15.5 3.572 -13.414 1 94.62 94 THR A C 1
ATOM 749 O O . THR A 1 94 ? 16.469 4.34 -13.477 1 94.62 94 THR A O 1
ATOM 752 N N . PRO A 1 95 ? 14.477 3.637 -14.242 1 94.81 95 PRO A N 1
ATOM 753 C CA . PRO A 1 95 ? 14.555 4.477 -15.438 1 94.81 95 PRO A CA 1
ATOM 754 C C . PRO A 1 95 ? 14.844 5.941 -15.109 1 94.81 95 PRO A C 1
ATOM 756 O O . PRO A 1 95 ? 15.688 6.566 -15.758 1 94.81 95 PRO A O 1
ATOM 759 N N . ALA A 1 96 ? 14.234 6.5 -14.102 1 92.38 96 ALA A N 1
ATOM 760 C CA . ALA A 1 96 ? 14.406 7.906 -13.742 1 92.38 96 ALA A CA 1
ATOM 761 C C . ALA A 1 96 ? 15.867 8.211 -13.43 1 92.38 96 ALA A C 1
ATOM 763 O O . ALA A 1 96 ? 16.312 9.352 -13.586 1 92.38 96 ALA A O 1
ATOM 764 N N . LEU A 1 97 ? 16.594 7.234 -13.016 1 90.94 97 LEU A N 1
ATOM 765 C CA . LEU A 1 97 ? 18 7.41 -12.648 1 90.94 97 LEU A CA 1
ATOM 766 C C . LEU A 1 97 ? 18.922 6.832 -13.719 1 90.94 97 LEU A C 1
ATOM 768 O O . LEU A 1 97 ? 20.141 6.91 -13.594 1 90.94 97 LEU A O 1
ATOM 772 N N . ARG A 1 98 ? 18.391 6.215 -14.688 1 93.31 98 ARG A N 1
ATOM 773 C CA . ARG A 1 98 ? 19.109 5.566 -15.781 1 93.31 98 ARG A CA 1
ATOM 774 C C . ARG A 1 98 ? 20.141 4.582 -15.25 1 93.31 98 ARG A C 1
ATOM 776 O O . ARG A 1 98 ? 21.297 4.582 -15.695 1 93.31 98 ARG A O 1
ATOM 783 N N . THR A 1 99 ? 19.734 3.848 -14.203 1 92.31 99 THR A N 1
ATOM 784 C CA . THR A 1 99 ? 20.562 2.775 -13.68 1 92.31 99 THR A CA 1
ATOM 785 C C . THR A 1 99 ? 20.016 1.411 -14.078 1 92.31 99 THR A C 1
ATOM 787 O O . THR A 1 99 ? 18.797 1.236 -14.18 1 92.31 99 THR A O 1
ATOM 790 N N . CYS A 1 100 ? 20.969 0.492 -14.359 1 94.56 100 CYS A N 1
ATOM 791 C CA . CYS A 1 100 ? 20.547 -0.866 -14.695 1 94.56 100 CYS A CA 1
ATOM 792 C C . CYS A 1 100 ? 21.641 -1.87 -14.359 1 94.56 100 CYS A C 1
ATOM 794 O O . CYS A 1 100 ? 22.828 -1.609 -14.594 1 94.56 100 CYS A O 1
ATOM 796 N N . ARG A 1 101 ? 21.188 -2.938 -13.719 1 91.06 101 ARG A N 1
ATOM 797 C CA . ARG A 1 101 ? 22.016 -4.117 -13.523 1 91.06 101 ARG A CA 1
ATOM 798 C C . ARG A 1 101 ? 21.344 -5.367 -14.078 1 91.06 101 ARG A C 1
ATOM 800 O O . ARG A 1 101 ? 20.125 -5.512 -13.977 1 91.06 101 ARG A O 1
ATOM 807 N N . SER A 1 102 ? 22.094 -6.191 -14.766 1 88.94 102 SER A N 1
ATOM 808 C CA . SER A 1 102 ? 21.562 -7.461 -15.242 1 88.94 102 SER A CA 1
ATOM 809 C C . SER A 1 102 ? 22.234 -8.641 -14.555 1 88.94 102 SER A C 1
ATOM 811 O O . SER A 1 102 ? 23.359 -8.531 -14.086 1 88.94 102 SER A O 1
ATOM 813 N N . ALA A 1 103 ? 21.453 -9.695 -14.383 1 84.5 103 ALA A N 1
ATOM 814 C CA . ALA A 1 103 ? 21.984 -10.906 -13.766 1 84.5 103 ALA A CA 1
ATOM 815 C C . ALA A 1 103 ? 21.438 -12.156 -14.453 1 84.5 103 ALA A C 1
ATOM 817 O O . ALA A 1 103 ? 20.281 -12.172 -14.883 1 84.5 103 ALA A O 1
ATOM 818 N N . ALA A 1 104 ? 22.344 -13.117 -14.602 1 82.12 104 ALA A N 1
ATOM 819 C CA . ALA A 1 104 ? 21.906 -14.461 -14.977 1 82.12 104 ALA A CA 1
ATOM 820 C C . ALA A 1 104 ? 21.609 -15.305 -13.742 1 82.12 104 ALA A C 1
ATOM 822 O O . ALA A 1 104 ? 22.531 -15.789 -13.078 1 82.12 104 ALA A O 1
ATOM 823 N N . VAL A 1 105 ? 20.422 -15.398 -13.398 1 73.19 105 VAL A N 1
ATOM 824 C CA . VAL A 1 105 ? 20.031 -16.078 -12.172 1 73.19 105 VAL A CA 1
ATOM 825 C C . VAL A 1 105 ? 19.906 -17.578 -12.422 1 73.19 105 VAL A C 1
ATOM 827 O O . VAL A 1 105 ? 20 -18.375 -11.484 1 73.19 105 VAL A O 1
ATOM 830 N N . GLY A 1 106 ? 19.859 -17.984 -13.594 1 74.81 106 GLY A N 1
ATOM 831 C CA . GLY A 1 106 ? 19.938 -19.375 -13.992 1 74.81 106 GLY A CA 1
ATOM 832 C C . GLY A 1 106 ? 18.609 -20.109 -13.898 1 74.81 106 GLY A C 1
ATOM 833 O O . GLY A 1 106 ? 18.484 -21.234 -14.383 1 74.81 106 GLY A O 1
ATOM 834 N N . VAL A 1 107 ? 17.672 -19.516 -13.141 1 74.25 107 VAL A N 1
ATOM 835 C CA . VAL A 1 107 ? 16.344 -20.125 -13.078 1 74.25 107 VAL A CA 1
ATOM 836 C C . VAL A 1 107 ? 15.312 -19.203 -13.711 1 74.25 107 VAL A C 1
ATOM 838 O O . VAL A 1 107 ? 15.5 -17.984 -13.727 1 74.25 107 VAL A O 1
ATOM 841 N N . GLY A 1 108 ? 14.312 -19.781 -14.359 1 85.5 108 GLY A N 1
ATOM 842 C CA . GLY A 1 108 ? 13.25 -19 -14.961 1 85.5 108 GLY A CA 1
ATOM 843 C C . GLY A 1 108 ? 12.25 -18.484 -13.945 1 85.5 108 GLY A C 1
ATOM 844 O O . GLY A 1 108 ? 12.547 -18.391 -12.75 1 85.5 108 GLY A O 1
ATOM 845 N N . ILE A 1 109 ? 11.156 -18.047 -14.414 1 91.75 109 ILE A N 1
ATOM 846 C CA . ILE A 1 109 ? 10.102 -17.516 -13.555 1 91.75 109 ILE A CA 1
ATOM 847 C C . ILE A 1 109 ? 9.32 -18.672 -12.922 1 91.75 109 ILE A C 1
ATOM 849 O O . ILE A 1 109 ? 9.445 -19.812 -13.352 1 91.75 109 ILE A O 1
ATOM 853 N N . LEU A 1 110 ? 8.633 -18.422 -11.898 1 92.19 110 LEU A N 1
ATOM 854 C CA . LEU A 1 110 ? 7.836 -19.453 -11.227 1 92.19 110 LEU A CA 1
ATOM 855 C C . LEU A 1 110 ? 6.812 -20.047 -12.188 1 92.19 110 LEU A C 1
ATOM 857 O O . LEU A 1 110 ? 6.109 -19.328 -12.891 1 92.19 110 LEU A O 1
ATOM 861 N N . ARG A 1 111 ? 6.805 -21.391 -12.195 1 94.62 111 ARG A N 1
ATOM 862 C CA . ARG A 1 111 ? 5.75 -22.062 -12.945 1 94.62 111 ARG A CA 1
ATOM 863 C C . ARG A 1 111 ? 4.395 -21.875 -12.266 1 94.62 111 ARG A C 1
ATOM 865 O O . ARG A 1 111 ? 4.324 -21.641 -11.055 1 94.62 111 ARG A O 1
ATOM 872 N N . PRO A 1 112 ? 3.377 -22.031 -13.047 1 96.44 112 PRO A N 1
ATOM 873 C CA . PRO A 1 112 ? 2.049 -21.875 -12.453 1 96.44 112 PRO A CA 1
ATOM 874 C C . PRO A 1 112 ? 1.832 -22.812 -11.258 1 96.44 112 PRO A C 1
ATOM 876 O O . PRO A 1 112 ? 1.198 -22.422 -10.273 1 96.44 112 PRO A O 1
ATOM 879 N N . ASP A 1 113 ? 2.393 -23.984 -11.258 1 95.56 113 ASP A N 1
ATOM 880 C CA . ASP A 1 113 ? 2.158 -24.953 -10.188 1 95.56 113 ASP A CA 1
ATOM 881 C C . ASP A 1 113 ? 3.342 -25 -9.227 1 95.56 113 ASP A C 1
ATOM 883 O O . ASP A 1 113 ? 3.551 -26 -8.539 1 95.56 113 ASP A O 1
ATOM 887 N N . TRP A 1 114 ? 4.074 -23.953 -9.148 1 92.5 114 TRP A N 1
ATOM 888 C CA . TRP A 1 114 ? 5.336 -23.891 -8.422 1 92.5 114 TRP A CA 1
ATOM 889 C C . TRP A 1 114 ? 5.137 -24.266 -6.953 1 92.5 114 TRP A C 1
ATOM 891 O O . TRP A 1 114 ? 6.051 -24.797 -6.312 1 92.5 114 TRP A O 1
ATOM 901 N N . LEU A 1 115 ? 3.977 -23.969 -6.352 1 94.12 115 LEU A N 1
ATOM 902 C CA . LEU A 1 115 ? 3.764 -24.188 -4.922 1 94.12 115 LEU A CA 1
ATOM 903 C C . LEU A 1 115 ? 3.484 -25.656 -4.621 1 94.12 115 LEU A C 1
ATOM 905 O O . LEU A 1 115 ? 3.811 -26.141 -3.537 1 94.12 115 LEU A O 1
ATOM 909 N N . ARG A 1 116 ? 3.002 -26.422 -5.465 1 92.62 116 ARG A N 1
ATOM 910 C CA . ARG A 1 116 ? 2.486 -27.766 -5.23 1 92.62 116 ARG A CA 1
ATOM 911 C C . ARG A 1 116 ? 3.613 -28.719 -4.863 1 92.62 116 ARG A C 1
ATOM 913 O O . ARG A 1 116 ? 3.562 -29.375 -3.822 1 92.62 116 ARG A O 1
ATOM 920 N N . PRO A 1 117 ? 4.57 -28.812 -5.672 1 89.44 117 PRO A N 1
ATOM 921 C CA . PRO A 1 117 ? 5.625 -29.766 -5.312 1 89.44 117 PRO A CA 1
ATOM 922 C C . PRO A 1 117 ? 6.379 -29.359 -4.047 1 89.44 117 PRO A C 1
ATOM 924 O O . PRO A 1 117 ? 6.949 -28.266 -3.988 1 89.44 117 PRO A O 1
ATOM 927 N N . GLY A 1 118 ? 6.344 -30.234 -3.01 1 88.88 118 GLY A N 1
ATOM 928 C CA . GLY A 1 118 ? 7.156 -30.031 -1.822 1 88.88 118 GLY A CA 1
ATOM 929 C C . GLY A 1 118 ? 6.492 -29.125 -0.796 1 88.88 118 GLY A C 1
ATOM 930 O O . GLY A 1 118 ? 7.074 -28.828 0.251 1 88.88 118 GLY A O 1
ATOM 931 N N . ALA A 1 119 ? 5.332 -28.688 -1.07 1 93.06 119 ALA A N 1
ATOM 932 C CA . ALA A 1 119 ? 4.641 -27.828 -0.106 1 93.06 119 ALA A CA 1
ATOM 933 C C . ALA A 1 119 ? 4.121 -28.641 1.073 1 93.06 119 ALA A C 1
ATOM 935 O O . ALA A 1 119 ? 3.729 -29.812 0.91 1 93.06 119 ALA A O 1
ATOM 936 N N . VAL A 1 120 ? 4.184 -28.078 2.234 1 95.75 120 VAL A N 1
ATOM 937 C CA . VAL A 1 120 ? 3.617 -28.641 3.455 1 95.75 120 VAL A CA 1
ATOM 938 C C . VAL A 1 120 ? 2.383 -27.844 3.869 1 95.75 120 VAL A C 1
ATOM 940 O O . VAL A 1 120 ? 2.457 -26.625 4.062 1 95.75 120 VAL A O 1
ATOM 943 N N . TYR A 1 121 ? 1.335 -28.516 3.979 1 97.06 121 TYR A N 1
ATOM 944 C CA . TYR A 1 121 ? 0.107 -27.859 4.434 1 97.06 121 TYR A CA 1
ATOM 945 C C . TYR A 1 121 ? 0.172 -27.562 5.922 1 97.06 121 TYR A C 1
ATOM 947 O O . TYR A 1 121 ? 0.447 -28.438 6.738 1 97.06 121 TYR A O 1
ATOM 955 N N . LEU A 1 122 ? -0.097 -26.281 6.305 1 97.12 122 LEU A N 1
ATOM 956 C CA . LEU A 1 122 ? 0.057 -25.844 7.691 1 97.12 122 LEU A CA 1
ATOM 957 C C . LEU A 1 122 ? -1.301 -25.703 8.367 1 97.12 122 LEU A C 1
ATOM 959 O O . LEU A 1 122 ? -1.374 -25.438 9.57 1 97.12 122 LEU A O 1
ATOM 963 N N . GLY A 1 123 ? -2.408 -25.812 7.578 1 98 123 GLY A N 1
ATOM 964 C CA . GLY A 1 123 ? -3.742 -25.719 8.141 1 98 123 GLY A CA 1
ATOM 965 C C . GLY A 1 123 ? -4.484 -24.469 7.695 1 98 123 GLY A C 1
ATOM 966 O O . GLY A 1 123 ? -4.043 -23.766 6.777 1 98 123 GLY A O 1
ATOM 967 N N . ARG A 1 124 ? -5.676 -24.359 8.18 1 97.88 124 ARG A N 1
ATOM 968 C CA . ARG A 1 124 ? -6.527 -23.203 7.922 1 97.88 124 ARG A CA 1
ATOM 969 C C . ARG A 1 124 ? -6.309 -22.109 8.961 1 97.88 124 ARG A C 1
ATOM 971 O O . ARG A 1 124 ? -6.176 -22.406 10.156 1 97.88 124 ARG A O 1
ATOM 978 N N . ARG A 1 125 ? -6.152 -20.891 8.547 1 97.75 125 ARG A N 1
ATOM 979 C CA . ARG A 1 125 ? -5.895 -19.75 9.438 1 97.75 125 ARG A CA 1
ATOM 980 C C . ARG A 1 125 ? -6.605 -18.5 8.945 1 97.75 125 ARG A C 1
ATOM 982 O O . ARG A 1 125 ? -6.871 -18.359 7.75 1 97.75 125 ARG A O 1
ATOM 989 N N . ASP A 1 126 ? -6.852 -17.672 9.906 1 96.56 126 ASP A N 1
ATOM 990 C CA . ASP A 1 126 ? -7.285 -16.312 9.57 1 96.56 126 ASP A CA 1
ATOM 991 C C . ASP A 1 126 ? -6.094 -15.414 9.25 1 96.56 126 ASP A C 1
ATOM 993 O O . ASP A 1 126 ? -5.074 -15.461 9.945 1 96.56 126 ASP A O 1
ATOM 997 N N . ALA A 1 127 ? -6.219 -14.664 8.227 1 95.69 127 ALA A N 1
ATOM 998 C CA . ALA A 1 127 ? -5.238 -13.641 7.871 1 95.69 127 ALA A CA 1
ATOM 999 C C . ALA A 1 127 ? -5.922 -12.32 7.547 1 95.69 127 ALA A C 1
ATOM 1001 O O . ALA A 1 127 ? -6.312 -12.078 6.402 1 95.69 127 ALA A O 1
ATOM 1002 N N . GLY A 1 128 ? -5.98 -11.484 8.57 1 92 128 GLY A N 1
ATOM 1003 C CA . GLY A 1 128 ? -6.566 -10.172 8.352 1 92 128 GLY A CA 1
ATOM 1004 C C . GLY A 1 128 ? -8.016 -10.227 7.914 1 92 128 GLY A C 1
ATOM 1005 O O . GLY A 1 128 ? -8.438 -9.469 7.043 1 92 128 GLY A O 1
ATOM 1006 N N . GLY A 1 129 ? -8.781 -11.188 8.328 1 92.31 129 GLY A N 1
ATOM 1007 C CA . GLY A 1 129 ? -10.195 -11.305 7.996 1 92.31 129 GLY A CA 1
ATOM 1008 C C . GLY A 1 129 ? -10.461 -12.289 6.871 1 92.31 129 GLY A C 1
ATOM 1009 O O . GLY A 1 129 ? -11.617 -12.555 6.539 1 92.31 129 GLY A O 1
ATOM 1010 N N . PHE A 1 130 ? -9.43 -12.805 6.312 1 96.44 130 PHE A N 1
ATOM 1011 C CA . PHE A 1 130 ? -9.578 -13.82 5.273 1 96.44 130 PHE A CA 1
ATOM 1012 C C . PHE A 1 130 ? -9.406 -15.219 5.848 1 96.44 130 PHE A C 1
ATOM 1014 O O . PHE A 1 130 ? -8.438 -15.484 6.566 1 96.44 130 PHE A O 1
ATOM 1021 N N . ASP A 1 131 ? -10.328 -16.094 5.543 1 98.06 131 ASP A N 1
ATOM 1022 C CA . ASP A 1 131 ? -10.172 -17.516 5.836 1 98.06 131 ASP A CA 1
ATOM 1023 C C . ASP A 1 131 ? -9.266 -18.188 4.801 1 98.06 131 ASP A C 1
ATOM 1025 O O . ASP A 1 131 ? -9.617 -18.25 3.621 1 98.06 131 ASP A O 1
ATOM 1029 N N . CYS A 1 132 ? -8.078 -18.688 5.336 1 98.5 132 CYS A N 1
ATOM 1030 C CA . CYS A 1 132 ? -7.074 -19.109 4.355 1 98.5 132 CYS A CA 1
ATOM 1031 C C . CYS A 1 132 ? -6.629 -20.531 4.609 1 98.5 132 CYS A C 1
ATOM 1033 O O . CYS A 1 132 ? -6.535 -20.969 5.758 1 98.5 132 CYS A O 1
ATOM 1035 N N . HIS A 1 133 ? -6.375 -21.219 3.496 1 98.62 133 HIS A N 1
ATOM 1036 C CA . HIS A 1 133 ? -5.449 -22.344 3.549 1 98.62 133 HIS A CA 1
ATOM 1037 C C . HIS A 1 133 ? -4 -21.859 3.523 1 98.62 133 HIS A C 1
ATOM 1039 O O . HIS A 1 133 ? -3.658 -20.953 2.768 1 98.62 133 HIS A O 1
ATOM 1045 N N . VAL A 1 134 ? -3.156 -22.531 4.348 1 98.38 134 VAL A N 1
ATOM 1046 C CA . VAL A 1 134 ? -1.778 -22.062 4.461 1 98.38 134 VAL A CA 1
ATOM 1047 C C . VAL A 1 134 ? -0.815 -23.219 4.152 1 98.38 134 VAL A C 1
ATOM 1049 O O . VAL A 1 134 ? -0.999 -24.328 4.633 1 98.38 134 VAL A O 1
ATOM 1052 N N . TRP A 1 135 ? 0.177 -22.969 3.258 1 98 135 TRP A N 1
ATOM 1053 C CA . TRP A 1 135 ? 1.248 -23.906 2.934 1 98 135 TRP A CA 1
ATOM 1054 C C . TRP A 1 135 ? 2.615 -23.266 3.16 1 98 135 TRP A C 1
ATOM 1056 O O . TRP A 1 135 ? 2.773 -22.047 3.014 1 98 135 TRP A O 1
ATOM 1066 N N . ALA A 1 136 ? 3.531 -24.078 3.512 1 96.31 136 ALA A N 1
ATOM 1067 C CA . ALA A 1 136 ? 4.934 -23.672 3.533 1 96.31 136 ALA A CA 1
ATOM 1068 C C . ALA A 1 136 ? 5.73 -24.391 2.447 1 96.31 136 ALA A C 1
ATOM 1070 O O . ALA A 1 136 ? 5.516 -25.578 2.195 1 96.31 136 ALA A O 1
ATOM 1071 N N . LYS A 1 137 ? 6.398 -23.766 1.743 1 92.31 137 LYS A N 1
ATOM 1072 C CA . LYS A 1 137 ? 7.406 -24.344 0.857 1 92.31 137 LYS A CA 1
ATOM 1073 C C . LYS A 1 137 ? 8.82 -24.016 1.334 1 92.31 137 LYS A C 1
ATOM 1075 O O . LYS A 1 137 ? 9.203 -22.844 1.382 1 92.31 137 LYS A O 1
ATOM 1080 N N . ALA A 1 138 ? 9.531 -25.062 1.848 1 75.12 138 ALA A N 1
ATOM 1081 C CA . ALA A 1 138 ? 10.758 -25.016 2.645 1 75.12 138 ALA A CA 1
ATOM 1082 C C . ALA A 1 138 ? 11.727 -23.969 2.1 1 75.12 138 ALA A C 1
ATOM 1084 O O . ALA A 1 138 ? 11.961 -23.906 0.892 1 75.12 138 ALA A O 1
ATOM 1085 N N . ASP A 1 139 ? 12.289 -23.281 3.119 1 76.81 139 ASP A N 1
ATOM 1086 C CA . ASP A 1 139 ? 13.32 -22.25 3.123 1 76.81 139 ASP A CA 1
ATOM 1087 C C . ASP A 1 139 ? 12.992 -21.125 2.137 1 76.81 139 ASP A C 1
ATOM 1089 O O . ASP A 1 139 ? 13.875 -20.609 1.461 1 76.81 139 ASP A O 1
ATOM 1093 N N . PHE A 1 140 ? 11.469 -20.984 1.896 1 82.94 140 PHE A N 1
ATOM 1094 C CA . PHE A 1 140 ? 11.141 -19.984 0.894 1 82.94 140 PHE A CA 1
ATOM 1095 C C . PHE A 1 140 ? 10 -19.094 1.369 1 82.94 140 PHE A C 1
ATOM 1097 O O . PHE A 1 140 ? 10.18 -17.891 1.569 1 82.94 140 PHE A O 1
ATOM 1104 N N . ILE A 1 141 ? 8.828 -19.781 1.479 1 93.5 141 ILE A N 1
ATOM 1105 C CA . ILE A 1 141 ? 7.66 -18.906 1.631 1 93.5 141 ILE A CA 1
ATOM 1106 C C . ILE A 1 141 ? 6.586 -19.625 2.441 1 93.5 141 ILE A C 1
ATOM 1108 O O . ILE A 1 141 ? 6.531 -20.859 2.459 1 93.5 141 ILE A O 1
ATOM 1112 N N . THR A 1 142 ? 5.84 -18.906 3.234 1 96.75 142 THR A N 1
ATOM 1113 C CA . THR A 1 142 ? 4.52 -19.312 3.705 1 96.75 142 THR A CA 1
ATOM 1114 C C . THR A 1 142 ? 3.426 -18.625 2.881 1 96.75 142 THR A C 1
ATOM 1116 O O . THR A 1 142 ? 3.404 -17.406 2.756 1 96.75 142 THR A O 1
ATOM 1119 N N . TYR A 1 143 ? 2.598 -19.453 2.303 1 97.75 143 TYR A N 1
ATOM 1120 C CA . TYR A 1 143 ? 1.628 -19.031 1.299 1 97.75 143 TYR A CA 1
ATOM 1121 C C . TYR A 1 143 ? 0.207 -19.125 1.839 1 97.75 143 TYR A C 1
ATOM 1123 O O . TYR A 1 143 ? -0.21 -20.188 2.322 1 97.75 143 TYR A O 1
ATOM 1131 N N . TYR A 1 144 ? -0.578 -17.969 1.807 1 98.31 144 TYR A N 1
ATOM 1132 C CA . TYR A 1 144 ? -1.963 -17.906 2.262 1 98.31 144 TYR A CA 1
ATOM 1133 C C . TYR A 1 144 ? -2.92 -17.781 1.08 1 98.31 144 TYR A C 1
ATOM 1135 O O . TYR A 1 144 ? -2.809 -16.859 0.272 1 98.31 144 TYR A O 1
ATOM 1143 N N . GLU A 1 145 ? -3.805 -18.75 0.952 1 98.56 145 GLU A N 1
ATOM 1144 C CA . GLU A 1 145 ? -4.816 -18.75 -0.099 1 98.56 145 GLU A CA 1
ATOM 1145 C C . GLU A 1 145 ? -6.223 -18.703 0.49 1 98.56 145 GLU A C 1
ATOM 1147 O O . GLU A 1 145 ? -6.555 -19.484 1.386 1 98.56 145 GLU A O 1
ATOM 1152 N N . ASP A 1 146 ? -6.973 -17.797 -0.016 1 98.25 146 ASP A N 1
ATOM 1153 C CA . ASP A 1 146 ? -8.352 -17.703 0.448 1 98.25 146 ASP A CA 1
ATOM 1154 C C . ASP A 1 146 ? -9.117 -19 0.171 1 98.25 146 ASP A C 1
ATOM 1156 O O . ASP A 1 146 ? -9.078 -19.516 -0.945 1 98.25 146 ASP A O 1
ATOM 1160 N N . VAL A 1 147 ? -9.797 -19.438 1.139 1 97.94 147 VAL A N 1
ATOM 1161 C CA . VAL A 1 147 ? -10.477 -20.719 1.044 1 97.94 147 VAL A CA 1
ATOM 1162 C C . VAL A 1 147 ? -11.578 -20.656 -0.008 1 97.94 147 VAL A C 1
ATOM 1164 O O . VAL A 1 147 ? -11.766 -21.594 -0.789 1 97.94 147 VAL A O 1
ATOM 1167 N N . ASN A 1 148 ? -12.266 -19.625 -0.101 1 95.75 148 ASN A N 1
ATOM 1168 C CA . ASN A 1 148 ? -13.453 -19.516 -0.94 1 95.75 148 ASN A CA 1
ATOM 1169 C C . ASN A 1 148 ? -13.102 -19.094 -2.365 1 95.75 148 ASN A C 1
ATOM 1171 O O . ASN A 1 148 ? -13.484 -19.766 -3.326 1 95.75 148 ASN A O 1
ATOM 1175 N N . THR A 1 149 ? -12.328 -18.047 -2.525 1 96.12 149 THR A N 1
ATOM 1176 C CA . THR A 1 149 ? -12.078 -17.469 -3.844 1 96.12 149 THR A CA 1
ATOM 1177 C C . THR A 1 149 ? -10.859 -18.109 -4.492 1 96.12 149 THR A C 1
ATOM 1179 O O . THR A 1 149 ? -10.641 -17.969 -5.695 1 96.12 149 THR A O 1
ATOM 1182 N N . LYS A 1 150 ? -10.008 -18.734 -3.68 1 97.5 150 LYS A N 1
ATOM 1183 C CA . LYS A 1 150 ? -8.781 -19.391 -4.117 1 97.5 150 LYS A CA 1
ATOM 1184 C C . LYS A 1 150 ? -7.719 -18.359 -4.504 1 97.5 150 LYS A C 1
ATOM 1186 O O . LYS A 1 150 ? -6.645 -18.734 -4.984 1 97.5 150 LYS A O 1
ATOM 1191 N N . ARG A 1 151 ? -7.938 -17.094 -4.309 1 97.38 151 ARG A N 1
ATOM 1192 C CA . ARG A 1 151 ? -6.945 -16.062 -4.578 1 97.38 151 ARG A CA 1
ATOM 1193 C C . ARG A 1 151 ? -5.863 -16.047 -3.502 1 97.38 151 ARG A C 1
ATOM 1195 O O . ARG A 1 151 ? -6.141 -16.312 -2.332 1 97.38 151 ARG A O 1
ATOM 1202 N N . PRO A 1 152 ? -4.633 -15.727 -3.943 1 98.38 152 PRO A N 1
ATOM 1203 C CA . PRO A 1 152 ? -3.625 -15.484 -2.908 1 98.38 152 PRO A CA 1
ATOM 1204 C C . PRO A 1 152 ? -3.951 -14.273 -2.039 1 98.38 152 PRO A C 1
ATOM 1206 O O . PRO A 1 152 ? -4.477 -13.273 -2.539 1 98.38 152 PRO A O 1
ATOM 1209 N N . VAL A 1 153 ? -3.629 -14.391 -0.75 1 98.31 153 VAL A N 1
ATOM 1210 C CA . VAL A 1 153 ? -3.941 -13.328 0.196 1 98.31 153 VAL A CA 1
ATOM 1211 C C . VAL A 1 153 ? -2.65 -12.695 0.708 1 98.31 153 VAL A C 1
ATOM 1213 O O . VAL A 1 153 ? -2.562 -11.469 0.838 1 98.31 153 VAL A O 1
ATOM 1216 N N . LYS A 1 154 ? -1.695 -13.516 0.896 1 97.56 154 LYS A N 1
ATOM 1217 C CA . LYS A 1 154 ? -0.496 -13.086 1.612 1 97.56 154 LYS A CA 1
ATOM 1218 C C . LYS A 1 154 ? 0.648 -14.078 1.405 1 97.56 154 LYS A C 1
ATOM 1220 O O . LYS A 1 154 ? 0.428 -15.289 1.361 1 97.56 154 LYS A O 1
ATOM 1225 N N . TRP A 1 155 ? 1.814 -13.547 1.268 1 97.06 155 TRP A N 1
ATOM 1226 C CA . TRP A 1 155 ? 3.051 -14.32 1.196 1 97.06 155 TRP A CA 1
ATOM 1227 C C . TRP A 1 155 ? 4.043 -13.859 2.262 1 97.06 155 TRP A C 1
ATOM 1229 O O . TRP A 1 155 ? 4.363 -12.672 2.348 1 97.06 155 TRP A O 1
ATOM 1239 N N . VAL A 1 156 ? 4.523 -14.805 3.035 1 95.88 156 VAL A N 1
ATOM 1240 C CA . VAL A 1 156 ? 5.578 -14.508 4 1 95.88 156 VAL A CA 1
ATOM 1241 C C . VAL A 1 156 ? 6.867 -15.211 3.594 1 95.88 156 VAL A C 1
ATOM 1243 O O . VAL A 1 156 ? 6.949 -16.438 3.635 1 95.88 156 VAL A O 1
ATOM 1246 N N . PHE A 1 157 ? 7.805 -14.406 3.229 1 93.25 157 PHE A N 1
ATOM 1247 C CA . PHE A 1 157 ? 9.078 -14.961 2.77 1 93.25 157 PHE A CA 1
ATOM 1248 C C . PHE A 1 157 ? 9.969 -15.312 3.951 1 93.25 157 PHE A C 1
ATOM 1250 O O . PHE A 1 157 ? 9.836 -14.742 5.035 1 93.25 157 PHE A O 1
ATOM 1257 N N . TYR A 1 158 ? 10.922 -16.172 3.723 1 88.38 158 TYR A N 1
ATOM 1258 C CA . TYR A 1 158 ? 11.844 -16.625 4.758 1 88.38 158 TYR A CA 1
ATOM 1259 C C . TYR A 1 158 ? 12.695 -15.477 5.27 1 88.38 158 TYR A C 1
ATOM 1261 O O . TYR A 1 158 ? 13.164 -15.5 6.41 1 88.38 158 TYR A O 1
ATOM 1269 N N . THR A 1 159 ? 12.883 -14.406 4.465 1 85.75 159 THR A N 1
ATOM 1270 C CA . THR A 1 159 ? 13.688 -13.242 4.809 1 85.75 159 THR A CA 1
ATOM 1271 C C . THR A 1 159 ? 12.977 -12.367 5.836 1 85.75 159 THR A C 1
ATOM 1273 O O . THR A 1 159 ? 13.586 -11.492 6.449 1 85.75 159 THR A O 1
ATOM 1276 N N . GLY A 1 160 ? 11.719 -12.617 6.027 1 88.25 160 GLY A N 1
ATOM 1277 C CA . GLY A 1 160 ? 10.922 -11.766 6.895 1 88.25 160 GLY A CA 1
ATOM 1278 C C . GLY A 1 160 ? 10.055 -10.773 6.133 1 88.25 160 GLY A C 1
ATOM 1279 O O . GLY A 1 160 ? 9.234 -10.07 6.73 1 88.25 160 GLY A O 1
ATOM 1280 N N . ARG A 1 161 ? 10.203 -10.742 4.852 1 94.12 161 ARG A N 1
ATOM 1281 C CA . ARG A 1 161 ? 9.352 -9.898 4.027 1 94.12 161 ARG A CA 1
ATOM 1282 C C . ARG A 1 161 ? 7.945 -10.484 3.902 1 94.12 161 ARG A C 1
ATOM 1284 O O . ARG A 1 161 ? 7.789 -11.695 3.744 1 94.12 161 ARG A O 1
ATOM 1291 N N . THR A 1 162 ? 7 -9.625 4.02 1 96.56 162 THR A N 1
ATOM 1292 C CA . THR A 1 162 ? 5.613 -10.031 3.816 1 96.56 162 THR A CA 1
ATOM 1293 C C . THR A 1 162 ? 4.988 -9.266 2.648 1 96.56 162 THR A C 1
ATOM 1295 O O . THR A 1 162 ? 5.18 -8.055 2.521 1 96.56 162 THR A O 1
ATOM 1298 N N . ALA A 1 163 ? 4.355 -9.977 1.747 1 97.69 163 ALA A N 1
ATOM 1299 C CA . ALA A 1 163 ? 3.568 -9.391 0.667 1 97.69 163 ALA A CA 1
ATOM 1300 C C . ALA A 1 163 ? 2.074 -9.594 0.901 1 97.69 163 ALA A C 1
ATOM 1302 O O . ALA A 1 163 ? 1.613 -10.719 1.068 1 97.69 163 ALA A O 1
ATOM 1303 N N . TYR A 1 164 ? 1.344 -8.516 1.015 1 98.12 164 TYR A N 1
ATOM 1304 C CA . TYR A 1 164 ? -0.114 -8.547 1.034 1 98.12 164 TYR A CA 1
ATOM 1305 C C . TYR A 1 164 ? -0.683 -8.305 -0.359 1 98.12 164 TYR A C 1
ATOM 1307 O O . TYR A 1 164 ? -0.393 -7.285 -0.988 1 98.12 164 TYR A O 1
ATOM 1315 N N . VAL A 1 165 ? -1.472 -9.258 -0.809 1 98.44 165 VAL A N 1
ATOM 1316 C CA . VAL A 1 165 ? -2.064 -9.125 -2.137 1 98.44 165 VAL A CA 1
ATOM 1317 C C . VAL A 1 165 ? -3.293 -8.219 -2.064 1 98.44 165 VAL A C 1
ATOM 1319 O O . VAL A 1 165 ? -4.336 -8.625 -1.544 1 98.44 165 VAL A O 1
ATOM 1322 N N . MET A 1 166 ? -3.133 -7.094 -2.662 1 98.06 166 MET A N 1
ATOM 1323 C CA . MET A 1 166 ? -4.203 -6.102 -2.58 1 98.06 166 MET A CA 1
ATOM 1324 C C . MET A 1 166 ? -5.25 -6.344 -3.66 1 98.06 166 MET A C 1
ATOM 1326 O O . MET A 1 166 ? -6.449 -6.195 -3.412 1 98.06 166 MET A O 1
ATOM 1330 N N . SER A 1 167 ? -4.801 -6.602 -4.812 1 97.88 167 SER A N 1
ATOM 1331 C CA . SER A 1 167 ? -5.648 -6.969 -5.941 1 97.88 167 SER A CA 1
ATOM 1332 C C . SER A 1 167 ? -5.031 -8.102 -6.758 1 97.88 167 SER A C 1
ATOM 1334 O O . SER A 1 167 ? -3.814 -8.297 -6.727 1 97.88 167 SER A O 1
ATOM 1336 N N . PHE A 1 168 ? -5.875 -8.875 -7.367 1 98.19 168 PHE A N 1
ATOM 1337 C CA . PHE A 1 168 ? -5.484 -10.023 -8.172 1 98.19 168 PHE A CA 1
ATOM 1338 C C . PHE A 1 168 ? -6.371 -10.148 -9.406 1 98.19 168 PHE A C 1
ATOM 1340 O O . PHE A 1 168 ? -7.48 -10.68 -9.336 1 98.19 168 PHE A O 1
ATOM 1347 N N . GLU A 1 169 ? -5.82 -9.648 -10.516 1 97.81 169 GLU A N 1
ATOM 1348 C CA . GLU A 1 169 ? -6.59 -9.578 -11.758 1 97.81 169 GLU A CA 1
ATOM 1349 C C . GLU A 1 169 ? -6.156 -10.664 -12.742 1 97.81 169 GLU A C 1
ATOM 1351 O O . GLU A 1 169 ? -5.219 -10.469 -13.516 1 97.81 169 GLU A O 1
ATOM 1356 N N . VAL A 1 170 ? -6.918 -11.734 -12.734 1 98 170 VAL A N 1
ATOM 1357 C CA . VAL A 1 170 ? -6.637 -12.859 -13.617 1 98 170 VAL A CA 1
ATOM 1358 C C . VAL A 1 170 ? -6.867 -12.453 -15.07 1 98 170 VAL A C 1
ATOM 1360 O O . VAL A 1 170 ? -7.871 -11.812 -15.391 1 98 170 VAL A O 1
ATOM 1363 N N . GLY A 1 171 ? -5.949 -12.75 -15.922 1 98.31 171 GLY A N 1
ATOM 1364 C CA . GLY A 1 171 ? -6.094 -12.492 -17.344 1 98.31 171 GLY A CA 1
ATOM 1365 C C . GLY A 1 171 ? -5.535 -11.148 -17.766 1 98.31 171 GLY A C 1
ATOM 1366 O O . GLY A 1 171 ? -5.402 -10.867 -18.953 1 98.31 171 GLY A O 1
ATOM 1367 N N . ALA A 1 172 ? -5.219 -10.289 -16.828 1 98.06 172 ALA A N 1
ATOM 1368 C CA . ALA A 1 172 ? -4.613 -9 -17.156 1 98.06 172 ALA A CA 1
ATOM 1369 C C . ALA A 1 172 ? -3.242 -9.195 -17.797 1 98.06 172 ALA A C 1
ATOM 1371 O O . ALA A 1 172 ? -2.453 -10.039 -17.359 1 98.06 172 ALA A O 1
ATOM 1372 N N . VAL A 1 173 ? -3.014 -8.391 -18.828 1 98.06 173 VAL A N 1
ATOM 1373 C CA . VAL A 1 173 ? -1.767 -8.5 -19.578 1 98.06 173 VAL A CA 1
ATOM 1374 C C . VAL A 1 173 ? -1.152 -7.113 -19.781 1 98.06 173 VAL A C 1
ATOM 1376 O O . VAL A 1 173 ? -1.863 -6.145 -20.047 1 98.06 173 VAL A O 1
ATOM 1379 N N . LEU A 1 174 ? 0.102 -7.043 -19.562 1 97.94 174 LEU A N 1
ATOM 1380 C CA . LEU A 1 174 ? 0.857 -5.836 -19.875 1 97.94 174 LEU A CA 1
ATOM 1381 C C . LEU A 1 174 ? 1.215 -5.781 -21.359 1 97.94 174 LEU A C 1
ATOM 1383 O O . LEU A 1 174 ? 1.573 -6.801 -21.953 1 97.94 174 LEU A O 1
ATOM 1387 N N . GLU A 1 175 ? 1.098 -4.582 -21.891 1 97 175 GLU A N 1
ATOM 1388 C CA . GLU A 1 175 ? 1.472 -4.445 -23.297 1 97 175 GLU A CA 1
ATOM 1389 C C . GLU A 1 175 ? 2.928 -4.836 -23.516 1 97 175 GLU A C 1
ATOM 1391 O O . GLU A 1 175 ? 3.791 -4.547 -22.688 1 97 175 GLU A O 1
ATOM 1396 N N . ASP A 1 176 ? 3.252 -5.402 -24.688 1 96.25 176 ASP A N 1
ATOM 1397 C CA . ASP A 1 176 ? 4.562 -5.973 -24.984 1 96.25 176 ASP A CA 1
ATOM 1398 C C . ASP A 1 176 ? 5.664 -4.934 -24.797 1 96.25 176 ASP A C 1
ATOM 1400 O O . ASP A 1 176 ? 6.734 -5.238 -24.266 1 96.25 176 ASP A O 1
ATOM 1404 N N . ALA A 1 177 ? 5.426 -3.725 -25.203 1 95.5 177 ALA A N 1
ATOM 1405 C CA . ALA A 1 177 ? 6.445 -2.682 -25.156 1 95.5 177 ALA A CA 1
ATOM 1406 C C . ALA A 1 177 ? 6.867 -2.393 -23.719 1 95.5 177 ALA A C 1
ATOM 1408 O O . ALA A 1 177 ? 8.016 -2.025 -23.469 1 95.5 177 ALA A O 1
ATOM 1409 N N . ALA A 1 178 ? 5.992 -2.646 -22.781 1 96.44 178 ALA A N 1
ATOM 1410 C CA . ALA A 1 178 ? 6.246 -2.312 -21.375 1 96.44 178 ALA A CA 1
ATOM 1411 C C . ALA A 1 178 ? 7.172 -3.34 -20.734 1 96.44 178 ALA A C 1
ATOM 1413 O O . ALA A 1 178 ? 7.711 -3.1 -19.656 1 96.44 178 ALA A O 1
ATOM 1414 N N . TRP A 1 179 ? 7.426 -4.469 -21.375 1 97.19 179 TRP A N 1
ATOM 1415 C CA . TRP A 1 179 ? 8.297 -5.52 -20.859 1 97.19 179 TRP A CA 1
ATOM 1416 C C . TRP A 1 179 ? 9.758 -5.234 -21.203 1 97.19 179 TRP A C 1
ATOM 1418 O O . TRP A 1 179 ? 10.664 -5.84 -20.625 1 97.19 179 TRP A O 1
ATOM 1428 N N . GLN A 1 180 ? 10 -4.422 -22.172 1 95.31 180 GLN A N 1
ATOM 1429 C CA . GLN A 1 180 ? 11.352 -4.23 -22.688 1 95.31 180 GLN A CA 1
ATOM 1430 C C . GLN A 1 180 ? 12.203 -3.402 -21.719 1 95.31 180 GLN A C 1
ATOM 1432 O O . GLN A 1 180 ? 11.836 -2.271 -21.391 1 95.31 180 GLN A O 1
ATOM 1437 N N . ALA A 1 181 ? 13.281 -3.975 -21.297 1 95.25 181 ALA A N 1
ATOM 1438 C CA . ALA A 1 181 ? 14.234 -3.209 -20.5 1 95.25 181 ALA A CA 1
ATOM 1439 C C . ALA A 1 181 ? 14.82 -2.051 -21.297 1 95.25 181 ALA A C 1
ATOM 1441 O O . ALA A 1 181 ? 14.93 -2.133 -22.531 1 95.25 181 ALA A O 1
ATOM 1442 N N . PRO A 1 182 ? 15.188 -1.035 -20.609 1 95.5 182 PRO A N 1
ATOM 144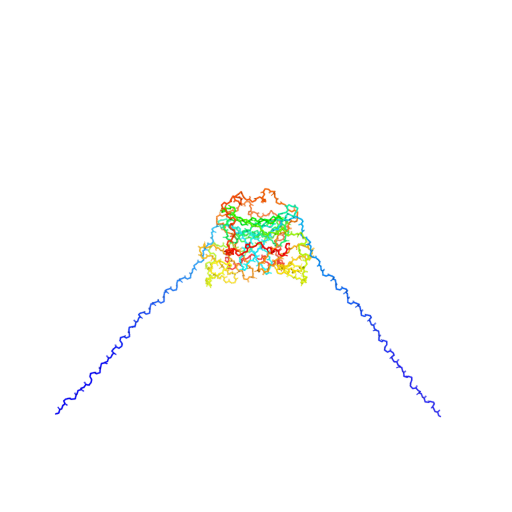3 C CA . PRO A 1 182 ? 15.789 0.097 -21.328 1 95.5 182 PRO A CA 1
ATOM 1444 C C . PRO A 1 182 ? 17.047 -0.291 -22.094 1 95.5 182 PRO A C 1
ATOM 1446 O O . PRO A 1 182 ? 17.734 -1.238 -21.719 1 95.5 182 PRO A O 1
ATOM 1449 N N . GLU A 1 183 ? 17.312 0.484 -23.109 1 93.12 183 GLU A N 1
ATOM 1450 C CA . GLU A 1 183 ? 18.438 0.2 -24.016 1 93.12 183 GLU A CA 1
ATOM 1451 C C . GLU A 1 183 ? 19.75 0.2 -23.25 1 93.12 183 GLU A C 1
ATOM 1453 O O . GLU A 1 183 ? 20.641 -0.604 -23.547 1 93.12 183 GLU A O 1
ATOM 1458 N N . TYR A 1 184 ? 19.875 1.046 -22.297 1 93.44 184 TYR A N 1
ATOM 1459 C CA . TYR A 1 184 ? 21.141 1.204 -21.578 1 93.44 184 TYR A CA 1
ATOM 1460 C C . TYR A 1 184 ? 21.438 -0.011 -20.703 1 93.44 184 TYR A C 1
ATOM 1462 O O . TYR A 1 184 ? 22.531 -0.15 -20.188 1 93.44 184 TYR A O 1
ATOM 1470 N N . CYS A 1 185 ? 20.438 -0.814 -20.547 1 93.38 185 CYS A N 1
ATOM 1471 C CA . CYS A 1 185 ? 20.688 -2.051 -19.812 1 93.38 185 CYS A CA 1
ATOM 1472 C C . CYS A 1 185 ? 21.578 -2.99 -20.625 1 93.38 185 CYS A C 1
ATOM 1474 O O . CYS A 1 185 ? 22.156 -3.934 -20.078 1 93.38 185 CYS A O 1
ATOM 1476 N N . PHE A 1 186 ? 21.719 -2.703 -21.875 1 89.44 186 PHE A N 1
ATOM 1477 C CA . PHE A 1 186 ? 22.406 -3.615 -22.766 1 89.44 186 PHE A CA 1
ATOM 1478 C C . PHE A 1 186 ? 23.766 -3.049 -23.172 1 89.44 186 PHE A C 1
ATOM 1480 O O . PHE A 1 186 ? 24.516 -3.686 -23.922 1 89.44 186 PHE A O 1
ATOM 1487 N N . THR A 1 187 ? 24.062 -1.731 -22.984 1 77.62 187 THR A N 1
ATOM 1488 C CA . THR A 1 187 ? 25.344 -1.124 -23.328 1 77.62 187 THR A CA 1
ATOM 1489 C C . THR A 1 187 ? 26.344 -1.307 -22.203 1 77.62 187 THR A C 1
ATOM 1491 O O . THR A 1 187 ? 25.969 -1.417 -21.031 1 77.62 187 THR A O 1
ATOM 1494 N N . ASN A 1 188 ? 27.438 -2.021 -22.453 1 56.91 188 ASN A N 1
ATOM 1495 C CA . ASN A 1 188 ? 28.531 -2.551 -21.641 1 56.91 188 ASN A CA 1
ATOM 1496 C C . ASN A 1 188 ? 28.969 -1.564 -20.562 1 56.91 188 ASN A C 1
ATOM 1498 O O . ASN A 1 188 ? 29.953 -1.804 -19.859 1 56.91 188 ASN A O 1
ATOM 1502 N N . ASN A 1 189 ? 28.953 -0.252 -20.766 1 47.31 189 ASN A N 1
ATOM 1503 C CA . ASN A 1 189 ? 29.75 0.268 -19.656 1 47.31 189 ASN A CA 1
ATOM 1504 C C . ASN A 1 189 ? 29.25 -0.258 -18.312 1 47.31 189 ASN A C 1
ATOM 1506 O O . ASN A 1 189 ? 29.719 0.186 -17.25 1 47.31 189 ASN A O 1
ATOM 1510 N N . GLY A 1 190 ? 28.109 -0.529 -18.172 1 43.16 190 GLY A N 1
ATOM 1511 C CA . GLY A 1 190 ? 27.672 -1.09 -16.906 1 43.16 190 GLY A CA 1
ATOM 1512 C C . GLY A 1 190 ? 28.188 -2.496 -16.672 1 43.16 190 GLY A C 1
ATOM 1513 O O . GLY A 1 190 ? 27.844 -3.426 -17.391 1 43.16 190 GLY A O 1
ATOM 1514 N N . GLY A 1 191 ? 29.609 -2.637 -16.547 1 37.44 191 GLY A N 1
ATOM 1515 C CA . GLY A 1 191 ? 30.281 -3.875 -16.172 1 37.44 191 GLY A CA 1
ATOM 1516 C C . GLY A 1 191 ? 29.312 -4.93 -15.656 1 37.44 191 GLY A C 1
ATOM 1517 O O . GLY A 1 191 ? 28.266 -4.602 -15.117 1 37.44 191 GLY A O 1
ATOM 1518 N N . LEU A 1 192 ? 29.281 -5.996 -16.469 1 39 192 LEU A N 1
ATOM 1519 C CA . LEU A 1 192 ? 28.922 -7.176 -15.68 1 39 192 LEU A CA 1
ATOM 1520 C C . LEU A 1 192 ? 29.406 -7.035 -14.242 1 39 192 LEU A C 1
ATOM 1522 O O . LEU A 1 192 ? 30.531 -7.418 -13.914 1 39 192 LEU A O 1
ATOM 1526 N N . GLY A 1 193 ? 29.719 -5.871 -13.836 1 33.22 193 GLY A N 1
ATOM 1527 C CA . GLY A 1 193 ? 30.172 -5.98 -12.461 1 33.22 193 GLY A CA 1
ATOM 1528 C C . GLY A 1 193 ? 29.578 -7.168 -11.727 1 33.22 193 GLY A C 1
ATOM 1529 O O . GLY A 1 193 ? 28.359 -7.328 -11.68 1 33.22 193 GLY A O 1
ATOM 1530 N N . LEU A 1 194 ? 30.219 -8.312 -12 1 29.56 194 LEU A N 1
ATOM 1531 C CA . LEU A 1 194 ? 30.062 -9.141 -10.805 1 29.56 194 LEU A CA 1
ATOM 1532 C C . LEU A 1 194 ? 29.828 -8.281 -9.57 1 29.56 194 LEU A C 1
ATOM 1534 O O . LEU A 1 194 ? 30.641 -7.414 -9.25 1 29.56 194 LEU A O 1
ATOM 1538 N N . ALA A 1 195 ? 28.734 -7.789 -9.43 1 29.94 195 ALA A N 1
ATOM 1539 C CA . ALA A 1 195 ? 28.562 -7.223 -8.094 1 29.94 195 ALA A CA 1
ATOM 1540 C C . ALA A 1 195 ? 29.641 -7.715 -7.137 1 29.94 195 ALA A C 1
ATOM 1542 O O . ALA A 1 195 ? 29.812 -8.922 -6.949 1 29.94 195 ALA A O 1
ATOM 1543 N N . ASP A 1 196 ? 30.953 -7.242 -7.238 1 28.62 196 ASP A N 1
ATOM 1544 C CA . ASP A 1 196 ? 31.516 -7.445 -5.902 1 28.62 196 ASP A CA 1
ATOM 1545 C C . ASP A 1 196 ? 30.406 -7.652 -4.871 1 28.62 196 ASP A C 1
ATOM 1547 O O . ASP A 1 196 ? 29.281 -7.18 -5.055 1 28.62 196 ASP A O 1
ATOM 1551 N N . GLU A 1 197 ? 30.484 -8.688 -4.074 1 28.09 197 GLU A N 1
ATOM 1552 C CA . GLU A 1 197 ? 29.641 -8.938 -2.918 1 28.09 197 GLU A CA 1
ATOM 1553 C C . GLU A 1 197 ? 29.203 -7.625 -2.266 1 28.09 197 GLU A C 1
ATOM 1555 O O . GLU A 1 197 ? 29.016 -7.562 -1.048 1 28.09 197 GLU A O 1
ATOM 1560 N N . THR A 1 198 ? 29.703 -6.562 -2.76 1 27.58 198 THR A N 1
ATOM 1561 C CA . THR A 1 198 ? 29.219 -5.484 -1.907 1 27.58 198 THR A CA 1
ATOM 1562 C C . THR A 1 198 ? 27.688 -5.527 -1.809 1 27.58 198 THR A C 1
ATOM 1564 O O . THR A 1 198 ? 27 -5.469 -2.824 1 27.58 198 THR A O 1
ATOM 1567 N N . THR A 1 199 ? 27.25 -6.148 -0.89 1 26.48 199 THR A N 1
ATOM 1568 C CA . THR A 1 199 ? 25.969 -6.246 -0.204 1 26.48 199 THR A CA 1
ATOM 1569 C C . THR A 1 199 ? 25.203 -4.922 -0.28 1 26.48 199 THR A C 1
ATOM 1571 O O . THR A 1 199 ? 25.375 -4.059 0.583 1 26.48 199 THR A O 1
ATOM 1574 N N . THR A 1 200 ? 25.703 -4.09 -1.148 1 28.81 200 THR A N 1
ATOM 1575 C CA . THR A 1 200 ? 24.625 -3.109 -0.982 1 28.81 200 THR A CA 1
ATOM 1576 C C . THR A 1 200 ? 23.266 -3.799 -0.923 1 28.81 200 THR A C 1
ATOM 1578 O O . THR A 1 200 ? 22.828 -4.395 -1.906 1 28.81 200 THR A O 1
ATOM 1581 N N . THR A 1 201 ? 23.125 -4.457 0.011 1 28.3 201 THR A N 1
ATOM 1582 C CA . THR A 1 201 ? 21.828 -4.898 0.538 1 28.3 201 THR A CA 1
ATOM 1583 C C . THR A 1 201 ? 20.719 -3.939 0.12 1 28.3 201 THR A C 1
ATOM 1585 O O . THR A 1 201 ? 20.594 -2.842 0.667 1 28.3 201 THR A O 1
ATOM 1588 N N . ILE A 1 202 ? 20.875 -3.277 -0.99 1 31.38 202 ILE A N 1
ATOM 1589 C CA . ILE A 1 202 ? 19.438 -3.004 -1.02 1 31.38 202 ILE A CA 1
ATOM 1590 C C . ILE A 1 202 ? 18.688 -4.113 -0.29 1 31.38 202 ILE A C 1
ATOM 1592 O O . ILE A 1 202 ? 18.891 -5.297 -0.565 1 31.38 202 ILE A O 1
ATOM 1596 N N . ALA A 1 203 ? 18.438 -3.943 0.848 1 32.16 203 ALA A N 1
ATOM 1597 C CA . ALA A 1 203 ? 17.859 -5.078 1.558 1 32.16 203 ALA A CA 1
ATOM 1598 C C . ALA A 1 203 ? 17.406 -6.164 0.583 1 32.16 203 ALA A C 1
ATOM 1600 O O . ALA A 1 203 ? 17.781 -7.332 0.726 1 32.16 203 ALA A O 1
ATOM 1601 N N . GLY A 1 204 ? 16.266 -6.301 0.047 1 32.47 204 GLY A N 1
ATOM 1602 C CA . GLY A 1 204 ? 15.633 -7.398 -0.673 1 32.47 204 GLY A CA 1
ATOM 1603 C C . GLY A 1 204 ? 16.047 -7.473 -2.131 1 32.47 204 GLY A C 1
ATOM 1604 O O . GLY A 1 204 ? 15.203 -7.492 -3.023 1 32.47 204 GLY A O 1
ATOM 1605 N N . GLY A 1 205 ? 17.078 -7.043 -2.607 1 35.5 205 GLY A N 1
ATOM 1606 C CA . GLY A 1 205 ? 17.375 -7.16 -4.027 1 35.5 205 GLY A CA 1
ATOM 1607 C C . GLY A 1 205 ? 17.281 -8.578 -4.543 1 35.5 205 GLY A C 1
ATOM 1608 O O . GLY A 1 205 ? 17.594 -8.844 -5.707 1 35.5 205 GLY A O 1
ATOM 1609 N N . SER A 1 206 ? 17.719 -9.492 -3.814 1 38.44 206 SER A N 1
ATOM 1610 C CA . SER A 1 206 ? 17.562 -10.82 -4.402 1 38.44 206 SER A CA 1
ATOM 1611 C C . SER A 1 206 ? 16.125 -11.047 -4.859 1 38.44 206 SER A C 1
ATOM 1613 O O . SER A 1 206 ? 15.188 -10.453 -4.312 1 38.44 206 SER A O 1
ATOM 1615 N N . SER A 1 207 ? 16.109 -11.57 -6.164 1 40.81 207 SER A N 1
ATOM 1616 C CA . SER A 1 207 ? 14.789 -12.102 -6.508 1 40.81 207 SER A CA 1
ATOM 1617 C C . SER A 1 207 ? 14.062 -12.625 -5.273 1 40.81 207 SER A C 1
ATOM 1619 O O . SER A 1 207 ? 14.695 -13.125 -4.34 1 40.81 207 SER A O 1
ATOM 1621 N N . PHE A 1 208 ? 13.047 -11.977 -5.035 1 44.59 208 PHE A N 1
ATOM 1622 C CA . PHE A 1 208 ? 12.203 -12.461 -3.949 1 44.59 208 PHE A CA 1
ATOM 1623 C C . PHE A 1 208 ? 12.18 -13.984 -3.92 1 44.59 208 PHE A C 1
ATOM 1625 O O . PHE A 1 208 ? 11.852 -14.586 -2.896 1 44.59 208 PHE A O 1
ATOM 1632 N N . VAL A 1 209 ? 12.547 -14.648 -5.062 1 40.34 209 VAL A N 1
ATOM 1633 C CA . VAL A 1 209 ? 12.406 -16.094 -5.152 1 40.34 209 VAL A CA 1
ATOM 1634 C C . VAL A 1 209 ? 13.789 -16.75 -5.109 1 40.34 209 VAL A C 1
ATOM 1636 O O . VAL A 1 209 ? 14.648 -16.453 -5.941 1 40.34 209 VAL A O 1
ATOM 1639 N N . PRO A 1 210 ? 13.992 -17.594 -4.098 1 40.44 210 PRO A N 1
ATOM 1640 C CA . PRO A 1 210 ? 15.242 -18.359 -4.129 1 40.44 210 PRO A CA 1
ATOM 1641 C C . PRO A 1 210 ? 15.32 -19.312 -5.32 1 40.44 210 PRO A C 1
ATOM 1643 O O . PRO A 1 210 ? 14.297 -19.812 -5.785 1 40.44 210 PRO A O 1
ATOM 1646 N N . ARG A 1 211 ? 16.516 -19.578 -5.879 1 46.5 211 ARG A N 1
ATOM 1647 C CA . ARG A 1 211 ? 16.797 -20.469 -7.008 1 46.5 211 ARG A CA 1
ATOM 1648 C C . ARG A 1 211 ? 16.234 -21.859 -6.758 1 46.5 211 ARG A C 1
ATOM 1650 O O . ARG A 1 211 ? 15.836 -22.562 -7.695 1 46.5 211 ARG A O 1
ATOM 1657 N N . SER A 1 212 ? 16.188 -22.266 -5.555 1 41.09 212 SER A N 1
ATOM 1658 C CA . SER A 1 212 ? 15.789 -23.641 -5.23 1 41.09 212 SER A CA 1
ATOM 1659 C C . SER A 1 212 ? 14.297 -23.844 -5.473 1 41.09 212 SER A C 1
ATOM 1661 O O . SER A 1 212 ? 13.828 -24.984 -5.492 1 41.09 212 SER A O 1
ATOM 1663 N N . VAL A 1 213 ? 13.617 -22.781 -5.609 1 39.34 213 VAL A N 1
ATOM 1664 C CA . VAL A 1 213 ? 12.164 -22.891 -5.734 1 39.34 213 VAL A CA 1
ATOM 1665 C C . VAL A 1 213 ? 11.773 -22.859 -7.207 1 39.34 213 VAL A C 1
ATOM 1667 O O . VAL A 1 213 ? 10.617 -23.125 -7.551 1 39.34 213 VAL A O 1
ATOM 1670 N N . LEU A 1 214 ? 12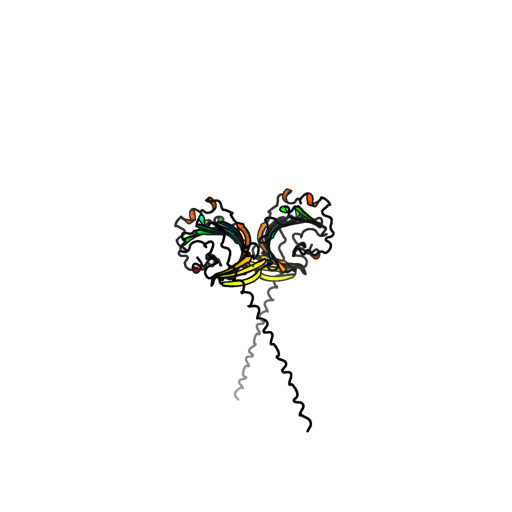.625 -22.406 -8.023 1 41.94 214 LEU A N 1
ATOM 1671 C CA . LEU A 1 214 ? 12.305 -22.344 -9.445 1 41.94 214 LEU A CA 1
ATOM 1672 C C . LEU A 1 214 ? 12.539 -23.688 -10.117 1 41.94 214 LEU A C 1
ATOM 1674 O O . LEU A 1 214 ? 13.406 -24.453 -9.703 1 41.94 214 LEU A O 1
ATOM 1678 N N . MET B 1 1 ? 75.75 24.656 70.562 1 35.91 1 MET B N 1
ATOM 1679 C CA . MET B 1 1 ? 74.312 24.672 70.625 1 35.91 1 MET B CA 1
ATOM 1680 C C . MET B 1 1 ? 73.75 24.891 69.25 1 35.91 1 MET B C 1
ATOM 1682 O O . MET B 1 1 ? 73.875 25.969 68.688 1 35.91 1 MET B O 1
ATOM 1686 N N . THR B 1 2 ? 73.75 23.812 68.438 1 47.88 2 THR B N 1
ATOM 1687 C CA . THR B 1 2 ? 73.375 23.766 67.062 1 47.88 2 THR B CA 1
ATOM 1688 C C . THR B 1 2 ? 71.938 24.172 66.812 1 47.88 2 THR B C 1
ATOM 1690 O O . THR B 1 2 ? 71.062 23.734 67.5 1 47.88 2 THR B O 1
ATOM 1693 N N . PRO B 1 3 ? 71.75 25.312 66.062 1 54.91 3 PRO B N 1
ATOM 1694 C CA . PRO B 1 3 ? 70.438 25.828 65.938 1 54.91 3 PRO B CA 1
ATOM 1695 C C . PRO B 1 3 ? 69.438 24.812 65.312 1 54.91 3 PRO B C 1
ATOM 1697 O O . PRO B 1 3 ? 69.875 23.922 64.562 1 54.91 3 PRO B O 1
ATOM 1700 N N . PRO B 1 4 ? 68.25 24.547 66 1 51.12 4 PRO B N 1
ATOM 1701 C CA . PRO B 1 4 ? 67.312 23.547 65.562 1 51.12 4 PRO B CA 1
ATOM 1702 C C . PRO B 1 4 ? 66.688 23.844 64.188 1 51.12 4 PRO B C 1
ATOM 1704 O O . PRO B 1 4 ? 66.562 25.016 63.781 1 51.12 4 PRO B O 1
ATOM 1707 N N . HIS B 1 5 ? 67.125 23.062 63.156 1 52.72 5 HIS B N 1
ATOM 1708 C CA . HIS B 1 5 ? 66.625 23.156 61.781 1 52.72 5 HIS B CA 1
ATOM 1709 C C . HIS B 1 5 ? 65.062 22.984 61.75 1 52.72 5 HIS B C 1
ATOM 1711 O O . HIS B 1 5 ? 64.562 21.984 62.25 1 52.72 5 HIS B O 1
ATOM 1717 N N . HIS B 1 6 ? 64.312 24.016 61.875 1 52.47 6 HIS B N 1
ATOM 1718 C CA . HIS B 1 6 ? 62.875 23.953 61.781 1 52.47 6 HIS B CA 1
ATOM 1719 C C . HIS B 1 6 ? 62.438 23.438 60.438 1 52.47 6 HIS B C 1
ATOM 1721 O O . HIS B 1 6 ? 62.906 23.922 59.406 1 52.47 6 HIS B O 1
ATOM 1727 N N . PRO B 1 7 ? 61.812 22.234 60.312 1 49.38 7 PRO B N 1
ATOM 1728 C CA . PRO B 1 7 ? 61.344 21.719 59.031 1 49.38 7 PRO B CA 1
ATOM 1729 C C . PRO B 1 7 ? 60.281 22.609 58.406 1 49.38 7 PRO B C 1
ATOM 1731 O O . PRO B 1 7 ? 59.438 23.188 59.125 1 49.38 7 PRO B O 1
ATOM 1734 N N . VAL B 1 8 ? 60.594 23.328 57.312 1 51.75 8 VAL B N 1
ATOM 1735 C CA . VAL B 1 8 ? 59.656 24.125 56.531 1 51.75 8 VAL B CA 1
ATOM 1736 C C . VAL B 1 8 ? 58.531 23.234 56 1 51.75 8 VAL B C 1
ATOM 1738 O O . VAL B 1 8 ? 58.812 22.234 55.312 1 51.75 8 VAL B O 1
ATOM 1741 N N . ASN B 1 9 ? 57.469 23.078 56.719 1 43.56 9 ASN B N 1
ATOM 1742 C CA . ASN B 1 9 ? 56.281 22.375 56.25 1 43.56 9 ASN B CA 1
ATOM 1743 C C . ASN B 1 9 ? 55.75 22.969 54.938 1 43.56 9 ASN B C 1
ATOM 1745 O O . ASN B 1 9 ? 55.406 24.156 54.906 1 43.56 9 ASN B O 1
ATOM 1749 N N . PHE B 1 10 ? 56.156 22.453 53.812 1 46.78 10 PHE B N 1
ATOM 1750 C CA . PHE B 1 10 ? 55.594 22.812 52.531 1 46.78 10 PHE B CA 1
ATOM 1751 C C . PHE B 1 10 ? 54.125 22.5 52.469 1 46.78 10 PHE B C 1
ATOM 1753 O O . PHE B 1 10 ? 53.719 21.328 52.5 1 46.78 10 PHE B O 1
ATOM 1760 N N . ALA B 1 11 ? 53.25 23.344 53 1 44.16 11 ALA B N 1
ATOM 1761 C CA . ALA B 1 11 ? 51.812 23.219 52.781 1 44.16 11 ALA B CA 1
ATOM 1762 C C . ALA B 1 11 ? 51.469 23.203 51.312 1 44.16 11 ALA B C 1
ATOM 1764 O O . ALA B 1 11 ? 51.688 24.188 50.594 1 44.16 11 ALA B O 1
ATOM 1765 N N . VAL B 1 12 ? 51.438 22.031 50.688 1 46.38 12 VAL B N 1
ATOM 1766 C CA . VAL B 1 12 ? 50.906 21.844 49.344 1 46.38 12 VAL B CA 1
ATOM 1767 C C . VAL B 1 12 ? 49.5 22.406 49.25 1 46.38 12 VAL B C 1
ATOM 1769 O O . VAL B 1 12 ? 48.594 21.906 49.938 1 46.38 12 VAL B O 1
ATOM 1772 N N . LEU B 1 13 ? 49.406 23.75 49.031 1 45.97 13 LEU B N 1
ATOM 1773 C CA . LEU B 1 13 ? 48.094 24.297 48.688 1 45.97 13 LEU B CA 1
ATOM 1774 C C . LEU B 1 13 ? 47.5 23.547 47.5 1 45.97 13 LEU B C 1
ATOM 1776 O O . LEU B 1 13 ? 48.031 23.594 46.375 1 45.97 13 LEU B O 1
ATOM 1780 N N . LEU B 1 14 ? 46.875 22.438 47.75 1 46.53 14 LEU B N 1
ATOM 1781 C CA . LEU B 1 14 ? 46.031 21.797 46.75 1 46.53 14 LEU B CA 1
ATOM 1782 C C . LEU B 1 14 ? 45.031 22.781 46.156 1 46.53 14 LEU B C 1
ATOM 1784 O O . LEU B 1 14 ? 44.094 23.219 46.844 1 46.53 14 LEU B O 1
ATOM 1788 N N . LEU B 1 15 ? 45.531 23.656 45.219 1 45.66 15 LEU B N 1
ATOM 1789 C CA . LEU B 1 15 ? 44.594 24.422 44.406 1 45.66 15 LEU B CA 1
ATOM 1790 C C . LEU B 1 15 ? 43.531 23.531 43.812 1 45.66 15 LEU B C 1
ATOM 1792 O O . LEU B 1 15 ? 43.812 22.703 42.938 1 45.66 15 LEU B O 1
ATOM 1796 N N . PHE B 1 16 ? 42.469 23.281 44.625 1 47.38 16 PHE B N 1
ATOM 1797 C CA . PHE B 1 16 ? 41.25 22.688 44.031 1 47.38 16 PHE B CA 1
ATOM 1798 C C . PHE B 1 16 ? 40.844 23.484 42.781 1 47.38 16 PHE B C 1
ATOM 1800 O O . PHE B 1 16 ? 40.344 24.609 42.906 1 47.38 16 PHE B O 1
ATOM 1807 N N . LEU B 1 17 ? 41.5 23.297 41.625 1 48.59 17 LEU B N 1
ATOM 1808 C CA . LEU B 1 17 ? 40.969 23.797 40.375 1 48.59 17 LEU B CA 1
ATOM 1809 C C . LEU B 1 17 ? 39.5 23.438 40.219 1 48.59 17 LEU B C 1
ATOM 1811 O O . LEU B 1 17 ? 39.156 22.266 40.031 1 48.59 17 LEU B O 1
ATOM 1815 N N . CYS B 1 18 ? 38.594 24.156 40.969 1 47.72 18 CYS B N 1
ATOM 1816 C CA . CYS B 1 18 ? 37.188 24.047 40.625 1 47.72 18 CYS B CA 1
ATOM 1817 C C . CYS B 1 18 ? 36.969 24.203 39.125 1 47.72 18 CYS B C 1
ATOM 1819 O O . CYS B 1 18 ? 37.125 25.297 38.562 1 47.72 18 CYS B O 1
ATOM 1821 N N . LEU B 1 19 ? 37.188 23.188 38.281 1 53.38 19 LEU B N 1
ATOM 1822 C CA . LEU B 1 19 ? 36.75 23.219 36.906 1 53.38 19 LEU B CA 1
ATOM 1823 C C . LEU B 1 19 ? 35.312 23.734 36.812 1 53.38 19 LEU B C 1
ATOM 1825 O O . LEU B 1 19 ? 34.438 23.234 37.5 1 53.38 19 LEU B O 1
ATOM 1829 N N . PRO B 1 20 ? 35.125 24.953 36.406 1 53.19 20 PRO B N 1
ATOM 1830 C CA . PRO B 1 20 ? 33.75 25.375 36.219 1 53.19 20 PRO B CA 1
ATOM 1831 C C . PRO B 1 20 ? 32.875 24.281 35.594 1 53.19 20 PRO B C 1
ATOM 1833 O O . PRO B 1 20 ? 33.344 23.531 34.719 1 53.19 20 PRO B O 1
ATOM 1836 N N . ALA B 1 21 ? 31.953 23.719 36.344 1 52.62 21 ALA B N 1
ATOM 1837 C CA . ALA B 1 21 ? 30.922 22.875 35.75 1 52.62 21 ALA B CA 1
ATOM 1838 C C . ALA B 1 21 ? 30.359 23.516 34.5 1 52.62 21 ALA B C 1
ATOM 1840 O O . ALA B 1 21 ? 29.938 24.672 34.5 1 52.62 21 ALA B O 1
ATOM 1841 N N . VAL B 1 22 ? 30.922 23.172 33.312 1 56.75 22 VAL B N 1
ATOM 1842 C CA . VAL B 1 22 ? 30.25 23.562 32.062 1 56.75 22 VAL B CA 1
ATOM 1843 C C . VAL B 1 22 ? 28.734 23.5 32.25 1 56.75 22 VAL B C 1
ATOM 1845 O O . VAL B 1 22 ? 28.203 22.484 32.719 1 56.75 22 VAL B O 1
ATOM 1848 N N . PRO B 1 23 ? 28.031 24.594 32.438 1 55.47 23 PRO B N 1
ATOM 1849 C CA . PRO B 1 23 ? 26.562 24.469 32.5 1 55.47 23 PRO B CA 1
ATOM 1850 C C . PRO B 1 23 ? 26.016 23.406 31.547 1 55.47 23 PRO B C 1
ATOM 1852 O O . PRO B 1 23 ? 26.609 23.141 30.5 1 55.47 23 PRO B O 1
ATOM 1855 N N . PRO B 1 24 ? 25.25 22.422 32.094 1 53.28 24 PRO B N 1
ATOM 1856 C CA . PRO B 1 24 ? 24.672 21.469 31.125 1 53.28 24 PRO B CA 1
ATOM 1857 C C . PRO B 1 24 ? 24.156 22.156 29.859 1 53.28 24 PRO B C 1
ATOM 1859 O O . PRO B 1 24 ? 23.688 23.297 29.922 1 53.28 24 PRO B O 1
ATOM 1862 N N . ALA B 1 25 ? 24.812 21.953 28.703 1 51.56 25 ALA B N 1
ATOM 1863 C CA . ALA B 1 25 ? 24.281 22.469 27.438 1 51.56 25 ALA B CA 1
ATOM 1864 C C . ALA B 1 25 ? 22.766 22.688 27.531 1 51.56 25 ALA B C 1
ATOM 1866 O O . ALA B 1 25 ? 22.062 21.891 28.141 1 51.56 25 ALA B O 1
ATOM 1867 N N . ALA B 1 26 ? 22.25 23.828 27.562 1 54.28 26 ALA B N 1
ATOM 1868 C CA . ALA B 1 26 ? 20.828 24.141 27.453 1 54.28 26 ALA B CA 1
ATOM 1869 C C . ALA B 1 26 ? 20.094 23.047 26.688 1 54.28 26 ALA B C 1
ATOM 1871 O O . ALA B 1 26 ? 20.531 22.625 25.609 1 54.28 26 ALA B O 1
ATOM 1872 N N . ALA B 1 27 ? 19.391 22.062 27.312 1 57.03 27 ALA B N 1
ATOM 1873 C CA . ALA B 1 27 ? 18.562 21.016 26.688 1 57.03 27 ALA B CA 1
ATOM 1874 C C . ALA B 1 27 ? 17.844 21.562 25.469 1 57.03 27 ALA B C 1
ATOM 1876 O O . ALA B 1 27 ? 17.141 22.578 25.547 1 57.03 27 ALA B O 1
ATOM 1877 N N . ALA B 1 28 ? 18.438 21.516 24.281 1 64.25 28 ALA B N 1
ATOM 1878 C CA . ALA B 1 28 ? 17.797 21.984 23.062 1 64.25 28 ALA B CA 1
ATOM 1879 C C . ALA B 1 28 ? 16.281 21.766 23.125 1 64.25 28 ALA B C 1
ATOM 1881 O O . ALA B 1 28 ? 15.812 20.781 23.703 1 64.25 28 ALA B O 1
ATOM 1882 N N . ALA B 1 29 ? 15.531 22.859 23.125 1 84.25 29 ALA B N 1
ATOM 1883 C CA . ALA B 1 29 ? 14.07 22.859 23.109 1 84.25 29 ALA B CA 1
ATOM 1884 C C . ALA B 1 29 ? 13.539 21.766 22.188 1 84.25 29 ALA B C 1
ATOM 1886 O O . ALA B 1 29 ? 14.172 21.422 21.188 1 84.25 29 ALA B O 1
ATOM 1887 N N . ASP B 1 30 ? 12.531 21.031 22.703 1 91.81 30 ASP B N 1
ATOM 1888 C CA . ASP B 1 30 ? 11.852 20.031 21.891 1 91.81 30 ASP B CA 1
ATOM 1889 C C . ASP B 1 30 ? 11.445 20.594 20.531 1 91.81 30 ASP B C 1
ATOM 1891 O O . ASP B 1 30 ? 11.031 21.75 20.438 1 91.81 30 ASP B O 1
ATOM 1895 N N . PRO B 1 31 ? 11.656 19.938 19.484 1 95.81 31 PRO B N 1
ATOM 1896 C CA . PRO B 1 31 ? 11.219 20.406 18.172 1 95.81 31 PRO B CA 1
ATOM 1897 C C . PRO B 1 31 ? 9.703 20.594 18.094 1 95.81 31 PRO B C 1
ATOM 1899 O O . PRO B 1 31 ? 8.953 19.969 18.844 1 95.81 31 PRO B O 1
ATOM 1902 N N . THR B 1 32 ? 9.312 21.484 17.234 1 95.94 32 THR B N 1
ATOM 1903 C CA . THR B 1 32 ? 7.906 21.719 16.938 1 95.94 32 THR B CA 1
ATOM 1904 C C . THR B 1 32 ? 7.488 21 15.664 1 95.94 32 THR B C 1
ATOM 1906 O O . THR B 1 32 ? 8.211 21.031 14.664 1 95.94 32 THR B O 1
ATOM 1909 N N . PRO B 1 33 ? 6.297 20.359 15.664 1 96.69 33 PRO B N 1
ATOM 1910 C CA . PRO B 1 33 ? 5.848 19.719 14.438 1 96.69 33 PRO B CA 1
ATOM 1911 C C . PRO B 1 33 ? 5.672 20.688 13.273 1 96.69 33 PRO B C 1
ATOM 1913 O O . PRO B 1 33 ? 5.219 21.812 13.484 1 96.69 33 PRO B O 1
ATOM 1916 N N . THR B 1 34 ? 6.039 20.281 12.078 1 97.81 34 THR B N 1
ATOM 1917 C CA . THR B 1 34 ? 5.812 21.078 10.883 1 97.81 34 THR B CA 1
ATOM 1918 C C . THR B 1 34 ? 4.328 21.125 10.531 1 97.81 34 THR B C 1
ATOM 1920 O O . THR B 1 34 ? 3.666 20.094 10.477 1 97.81 34 THR B O 1
ATOM 1923 N N . PRO B 1 35 ? 3.791 22.297 10.367 1 98 35 PRO B N 1
ATOM 1924 C CA . PRO B 1 35 ? 2.402 22.344 9.906 1 98 35 PRO B CA 1
ATOM 1925 C C . PRO B 1 35 ? 2.203 21.641 8.562 1 98 35 PRO B C 1
ATOM 1927 O O . PRO B 1 35 ? 3.105 21.656 7.715 1 98 35 PRO B O 1
ATOM 1930 N N . TRP B 1 36 ? 1.025 21.078 8.367 1 98.19 36 TRP B N 1
ATOM 1931 C CA . TRP B 1 36 ? 0.694 20.531 7.059 1 98.19 36 TRP B CA 1
ATOM 1932 C C . TRP B 1 36 ? 0.666 21.625 6 1 98.19 36 TRP B C 1
ATOM 1934 O O . TRP B 1 36 ? 0.257 22.75 6.277 1 98.19 36 TRP B O 1
ATOM 1944 N N . PRO B 1 37 ? 1.152 21.328 4.746 1 98.5 37 PRO B N 1
ATOM 1945 C CA . PRO B 1 37 ? 0.943 22.281 3.654 1 98.5 37 PRO B CA 1
ATOM 1946 C C . PRO B 1 37 ? -0.535 22.531 3.367 1 98.5 37 PRO B C 1
ATOM 1948 O O . PRO B 1 37 ? -1.379 21.688 3.656 1 98.5 37 PRO B O 1
ATOM 1951 N N . PRO B 1 38 ? -0.819 23.719 2.822 1 98.38 38 PRO B N 1
ATOM 1952 C CA . PRO B 1 38 ? -2.225 24.047 2.574 1 98.38 38 PRO B CA 1
ATOM 1953 C C . PRO B 1 38 ? -2.91 23.047 1.648 1 98.38 38 PRO B C 1
ATOM 1955 O O . PRO B 1 38 ? -4.125 22.844 1.736 1 98.38 38 PRO B O 1
ATOM 1958 N N . GLN B 1 39 ? -2.146 22.5 0.717 1 98.69 39 GLN B N 1
ATOM 1959 C CA . GLN B 1 39 ? -2.646 21.5 -0.207 1 98.69 39 GLN B CA 1
ATOM 1960 C C . GLN B 1 39 ? -1.608 20.406 -0.44 1 98.69 39 GLN B C 1
ATOM 1962 O O . GLN B 1 39 ? -0.417 20.688 -0.577 1 98.69 39 GLN B O 1
ATOM 1967 N N . PHE B 1 40 ? -2.104 19.156 -0.447 1 98.75 40 PHE B N 1
ATOM 1968 C CA . PHE B 1 40 ? -1.202 18.062 -0.78 1 98.75 40 PHE B CA 1
ATOM 1969 C C . PHE B 1 40 ? -1.988 16.797 -1.133 1 98.75 40 PHE B C 1
ATOM 1971 O O . PHE B 1 40 ? -3.191 16.719 -0.881 1 98.75 40 PHE B O 1
ATOM 1978 N N . HIS B 1 41 ? -1.366 15.898 -1.79 1 98.69 41 HIS B N 1
ATOM 1979 C CA . HIS B 1 41 ? -1.797 14.523 -1.998 1 98.69 41 HIS B CA 1
ATOM 1980 C C . HIS B 1 41 ? -0.837 13.539 -1.335 1 98.69 41 HIS B C 1
ATOM 1982 O O . HIS B 1 41 ? 0.382 13.68 -1.458 1 98.69 41 HIS B O 1
ATOM 1988 N N . ALA B 1 42 ? -1.354 12.602 -0.589 1 98.5 42 ALA B N 1
ATOM 1989 C CA . ALA B 1 42 ? -0.561 11.523 -0.012 1 98.5 42 ALA B CA 1
ATOM 1990 C C . ALA B 1 42 ? -1.155 10.164 -0.358 1 98.5 42 ALA B C 1
ATOM 1992 O O . ALA B 1 42 ? -2.377 9.992 -0.356 1 98.5 42 ALA B O 1
ATOM 1993 N N . THR B 1 43 ? -0.302 9.25 -0.736 1 98.38 43 THR B N 1
ATOM 1994 C CA . THR B 1 43 ? -0.686 7.84 -0.768 1 98.38 43 THR B CA 1
ATOM 1995 C C . THR B 1 43 ? -0.333 7.156 0.548 1 98.38 43 THR B C 1
ATOM 1997 O O . THR B 1 43 ? 0.783 7.305 1.052 1 98.38 43 THR B O 1
ATOM 2000 N N . LEU B 1 44 ? -1.304 6.418 1.104 1 98.5 44 LEU B N 1
ATOM 2001 C CA . LEU B 1 44 ? -1.141 5.785 2.408 1 98.5 44 LEU B CA 1
ATOM 2002 C C . LEU B 1 44 ? -1.349 4.277 2.312 1 98.5 44 LEU B C 1
ATOM 2004 O O . LEU B 1 44 ? -2.246 3.814 1.606 1 98.5 44 LEU B O 1
ATOM 2008 N N . VAL B 1 45 ? -0.479 3.572 2.91 1 98.38 45 VAL B N 1
ATOM 2009 C CA . VAL B 1 45 ? -0.774 2.188 3.264 1 98.38 45 VAL B CA 1
ATOM 2010 C C . VAL B 1 45 ? -1.3 2.121 4.695 1 98.38 45 VAL B C 1
ATOM 2012 O O . VAL B 1 45 ? -0.657 2.617 5.625 1 98.38 45 VAL B O 1
ATOM 2015 N N . MET B 1 46 ? -2.465 1.507 4.824 1 97.25 46 MET B N 1
ATOM 2016 C CA . MET B 1 46 ? -3.094 1.439 6.141 1 97.25 46 MET B CA 1
ATOM 2017 C C . MET B 1 46 ? -3.189 -0.003 6.625 1 97.25 46 MET B C 1
ATOM 2019 O O . MET B 1 46 ? -3.541 -0.898 5.855 1 97.25 46 MET B O 1
ATOM 2023 N N . ASP B 1 47 ? -2.848 -0.14 7.859 1 96 47 ASP B N 1
ATOM 2024 C CA . ASP B 1 47 ? -2.949 -1.433 8.531 1 96 47 ASP B CA 1
ATOM 2025 C C . ASP B 1 47 ? -3.838 -1.34 9.773 1 96 47 ASP B C 1
ATOM 2027 O O . ASP B 1 47 ? -3.541 -0.585 10.695 1 96 47 ASP B O 1
ATOM 2031 N N . TYR B 1 48 ? -4.922 -2.115 9.727 1 93.56 48 TYR B N 1
ATOM 2032 C CA . TYR B 1 48 ? -5.758 -2.27 10.914 1 93.56 48 TYR B CA 1
ATOM 2033 C C . TYR B 1 48 ? -5.855 -3.734 11.328 1 93.56 48 TYR B C 1
ATOM 2035 O O . TYR B 1 48 ? -6.738 -4.461 10.852 1 93.56 48 TYR B O 1
ATOM 2043 N N . HIS B 1 49 ? -4.988 -4.148 12.188 1 86.44 49 HIS B N 1
ATOM 2044 C CA . HIS B 1 49 ? -4.922 -5.52 12.68 1 86.44 49 HIS B CA 1
ATOM 2045 C C . HIS B 1 49 ? -4.797 -6.512 11.531 1 86.44 49 HIS B C 1
ATOM 2047 O O . HIS B 1 49 ? -5.473 -7.543 11.523 1 86.44 49 HIS B O 1
ATOM 2053 N N . GLY B 1 50 ? -4.059 -6.125 10.562 1 87.56 50 GLY B N 1
ATOM 2054 C CA . GLY B 1 50 ? -3.801 -7.027 9.453 1 87.56 50 GLY B CA 1
ATOM 2055 C C . GLY B 1 50 ? -4.734 -6.805 8.273 1 87.56 50 GLY B C 1
ATOM 2056 O O . GLY B 1 50 ? -4.523 -7.367 7.199 1 87.56 50 GLY B O 1
ATOM 2057 N N . ASN B 1 51 ? -5.75 -6.055 8.5 1 90.56 51 ASN B N 1
ATOM 2058 C CA . ASN B 1 51 ? -6.602 -5.637 7.391 1 90.56 51 ASN B CA 1
ATOM 2059 C C . ASN B 1 51 ? -6 -4.453 6.637 1 90.56 51 ASN B C 1
ATOM 2061 O O . ASN B 1 51 ? -6.016 -3.324 7.133 1 90.56 51 ASN B O 1
ATOM 2065 N N . MET B 1 52 ? -5.531 -4.773 5.398 1 96.44 52 MET B N 1
ATOM 2066 C CA . MET B 1 52 ? -4.723 -3.801 4.668 1 96.44 52 MET B CA 1
ATOM 2067 C C . MET B 1 52 ? -5.586 -2.982 3.715 1 96.44 52 MET B C 1
ATOM 2069 O O . MET B 1 52 ? -6.57 -3.486 3.176 1 96.44 52 MET B O 1
ATOM 2073 N N . SER B 1 53 ? -5.254 -1.708 3.559 1 96.81 53 SER B N 1
ATOM 2074 C CA . SER B 1 53 ? -5.828 -0.857 2.523 1 96.81 53 SER B CA 1
ATOM 2075 C C . SER B 1 53 ? -4.812 0.163 2.018 1 96.81 53 SER B C 1
ATOM 2077 O O . SER B 1 53 ? -3.787 0.395 2.66 1 96.81 53 SER B O 1
ATOM 2079 N N . VAL B 1 54 ? -5.043 0.576 0.844 1 97.81 54 VAL B N 1
ATOM 2080 C CA . VAL B 1 54 ? -4.309 1.699 0.269 1 97.81 54 VAL B CA 1
ATOM 2081 C C . VAL B 1 54 ? -5.254 2.879 0.053 1 97.81 54 VAL B C 1
ATOM 2083 O O . VAL B 1 54 ? -6.375 2.703 -0.432 1 97.81 54 VAL B O 1
ATOM 2086 N N . ALA B 1 55 ? -4.75 4.082 0.455 1 98 55 ALA B N 1
ATOM 2087 C CA . ALA B 1 55 ? -5.625 5.246 0.337 1 98 55 ALA B CA 1
ATOM 2088 C C . ALA B 1 55 ? -4.898 6.41 -0.33 1 98 55 ALA B C 1
ATOM 2090 O O . ALA B 1 55 ? -3.703 6.613 -0.111 1 98 55 ALA B O 1
ATOM 2091 N N . ASP B 1 56 ? -5.652 7.094 -1.128 1 98.31 56 ASP B N 1
ATOM 2092 C CA . ASP B 1 56 ? -5.266 8.438 -1.546 1 98.31 56 ASP B CA 1
ATOM 2093 C C . ASP B 1 56 ? -5.91 9.492 -0.657 1 98.31 56 ASP B C 1
ATOM 2095 O O . ASP B 1 56 ? -7.137 9.547 -0.537 1 98.31 56 ASP B O 1
ATOM 2099 N N . LEU B 1 57 ? -5.07 10.281 -0.02 1 98.56 57 LEU B N 1
ATOM 2100 C CA . LEU B 1 57 ? -5.523 11.414 0.772 1 98.56 57 LEU B CA 1
ATOM 2101 C C . LEU B 1 57 ? -5.305 12.727 0.019 1 98.56 57 LEU B C 1
ATOM 2103 O O . LEU B 1 57 ? -4.164 13.086 -0.282 1 98.56 57 LEU B O 1
ATOM 2107 N N . TRP B 1 58 ? -6.371 13.367 -0.339 1 98.75 58 TRP B N 1
ATOM 2108 C CA . TRP B 1 58 ? -6.336 14.719 -0.895 1 98.75 58 TRP B CA 1
ATOM 2109 C C . TRP B 1 58 ? -6.75 15.75 0.151 1 98.75 58 TRP B C 1
ATOM 2111 O O . TRP B 1 58 ? -7.867 15.695 0.674 1 98.75 58 TRP B O 1
ATOM 2121 N N . TYR B 1 59 ? -5.824 16.609 0.505 1 98.56 59 TYR B N 1
ATOM 2122 C CA . TYR B 1 59 ? -6.039 17.672 1.486 1 98.56 59 TYR B CA 1
ATOM 2123 C C . TYR B 1 59 ? -6.035 19.047 0.82 1 98.56 59 TYR B C 1
ATOM 2125 O O . TYR B 1 59 ? -5.098 19.391 0.096 1 98.56 59 TYR B O 1
ATOM 2133 N N . ASP B 1 60 ? -7.109 19.797 0.991 1 98.62 60 ASP B N 1
ATOM 2134 C CA . ASP B 1 60 ? -7.285 21.125 0.431 1 98.62 60 ASP B CA 1
ATOM 2135 C C . ASP B 1 60 ? -7.855 22.094 1.471 1 98.62 60 ASP B C 1
ATOM 2137 O O . ASP B 1 60 ? -9.07 22.312 1.526 1 98.62 60 ASP B O 1
ATOM 2141 N N . TRP B 1 61 ? -6.93 22.734 2.191 1 97.75 61 TRP B N 1
ATOM 2142 C CA . TRP B 1 61 ? -7.336 23.609 3.285 1 97.75 61 TRP B CA 1
ATOM 2143 C C . TRP B 1 61 ? -8.062 24.844 2.754 1 97.75 61 TRP B C 1
ATOM 2145 O O . TRP B 1 61 ? -9.156 25.172 3.223 1 97.75 61 TRP B O 1
ATOM 2155 N N . PRO B 1 62 ? -7.531 25.547 1.736 1 97.56 62 PRO B N 1
ATOM 2156 C CA . PRO B 1 62 ? -8.266 26.703 1.235 1 97.56 62 PRO B CA 1
ATOM 2157 C C . PRO B 1 62 ? -9.664 26.359 0.733 1 97.56 62 PRO B C 1
ATOM 2159 O O . PRO B 1 62 ? -10.586 27.172 0.848 1 97.56 62 PRO B O 1
ATOM 2162 N N . GLY B 1 63 ? -9.805 25.172 0.173 1 97.06 63 GLY B N 1
ATOM 2163 C CA . GLY B 1 63 ? -11.102 24.75 -0.327 1 97.06 63 GLY B CA 1
ATOM 2164 C C . GLY B 1 63 ? -11.992 24.141 0.747 1 97.06 63 GLY B C 1
ATOM 2165 O O . GLY B 1 63 ? -13.18 23.891 0.516 1 97.06 63 GLY B O 1
ATOM 2166 N N . GLY B 1 64 ? -11.406 23.859 1.936 1 97.25 64 GLY B N 1
ATOM 2167 C CA . GLY B 1 64 ? -12.164 23.312 3.057 1 97.25 64 GLY B CA 1
ATOM 2168 C C . GLY B 1 64 ? -12.609 21.875 2.84 1 97.25 64 GLY B C 1
ATOM 2169 O O . GLY B 1 64 ? -13.734 21.516 3.184 1 97.25 64 GLY B O 1
ATOM 2170 N N . ARG B 1 65 ? -11.75 21.094 2.254 1 97.69 65 ARG B N 1
ATOM 2171 C CA . ARG B 1 65 ? -12.18 19.75 1.896 1 97.69 65 ARG B CA 1
ATOM 2172 C C . ARG B 1 65 ? -11.031 18.75 2.039 1 97.69 65 ARG B C 1
ATOM 2174 O O . ARG B 1 65 ? -9.859 19.125 1.859 1 97.69 65 ARG B O 1
ATOM 2181 N N . ASN B 1 66 ? -11.305 17.562 2.467 1 97.69 66 ASN B N 1
ATOM 2182 C CA . ASN B 1 66 ? -10.43 16.422 2.746 1 97.69 66 ASN B CA 1
ATOM 2183 C C . ASN B 1 66 ? -11.023 15.117 2.244 1 97.69 66 ASN B C 1
ATOM 2185 O O . ASN B 1 66 ? -12.094 14.703 2.695 1 97.69 66 ASN B O 1
ATOM 2189 N N . LEU B 1 67 ? -10.312 14.477 1.293 1 98.19 67 LEU B N 1
ATOM 2190 C CA . LEU B 1 67 ? -10.883 13.297 0.651 1 98.19 67 LEU B CA 1
ATOM 2191 C C . LEU B 1 67 ? -9.961 12.094 0.807 1 98.19 67 LEU B C 1
ATOM 2193 O O . LEU B 1 67 ? -8.781 12.164 0.448 1 98.19 67 LEU B O 1
ATOM 2197 N N . HIS B 1 68 ? -10.492 11.031 1.399 1 97.56 68 HIS B N 1
ATOM 2198 C CA . HIS B 1 68 ? -9.844 9.727 1.371 1 97.56 68 HIS B CA 1
ATOM 2199 C C . HIS B 1 68 ? -10.492 8.805 0.344 1 97.56 68 HIS B C 1
ATOM 2201 O O . HIS B 1 68 ? -11.703 8.594 0.377 1 97.56 68 HIS B O 1
ATOM 2207 N N . VAL B 1 69 ? -9.727 8.375 -0.571 1 97.75 69 VAL B N 1
ATOM 2208 C CA . VAL B 1 69 ? -10.141 7.305 -1.473 1 97.75 69 VAL B CA 1
ATOM 2209 C C . VAL B 1 69 ? -9.445 6.004 -1.084 1 97.75 69 VAL B C 1
ATOM 2211 O O . VAL B 1 69 ? -8.234 5.859 -1.267 1 97.75 69 VAL B O 1
ATOM 2214 N N . ILE B 1 70 ? -10.227 5.035 -0.605 1 96.88 70 ILE B N 1
ATOM 2215 C CA . ILE B 1 70 ? -9.656 3.877 0.075 1 96.88 70 ILE B CA 1
ATOM 2216 C C . ILE B 1 70 ? -9.945 2.611 -0.729 1 96.88 70 ILE B C 1
ATOM 2218 O O . ILE B 1 70 ? -11.094 2.363 -1.121 1 96.88 70 ILE B O 1
ATOM 2222 N N . ARG B 1 71 ? -8.938 1.874 -1.017 1 96.75 71 ARG B N 1
ATOM 2223 C CA . ARG B 1 71 ? -9.023 0.56 -1.645 1 96.75 71 ARG B CA 1
ATOM 2224 C C . ARG B 1 71 ? -8.625 -0.542 -0.668 1 96.75 71 ARG B C 1
ATOM 2226 O O . ARG B 1 71 ? -7.477 -0.614 -0.24 1 96.75 71 ARG B O 1
ATOM 2233 N N . TYR B 1 72 ? -9.594 -1.395 -0.348 1 95.69 72 TYR B N 1
ATOM 2234 C CA . TYR B 1 72 ? -9.359 -2.467 0.611 1 95.69 72 TYR B CA 1
ATOM 2235 C C . TYR B 1 72 ? -8.789 -3.699 -0.078 1 95.69 72 TYR B C 1
ATOM 2237 O O . TYR B 1 72 ? -9.062 -3.943 -1.257 1 95.69 72 TYR B O 1
ATOM 2245 N N . GLN B 1 73 ? -8.016 -4.406 0.692 1 96.88 73 GLN B N 1
ATOM 2246 C CA . GLN B 1 73 ? -7.383 -5.629 0.208 1 96.88 73 GLN B CA 1
ATOM 2247 C C . GLN B 1 73 ? -8.414 -6.574 -0.401 1 96.88 73 GLN B C 1
ATOM 2249 O O . GLN B 1 73 ? -9.414 -6.91 0.241 1 96.88 73 GLN B O 1
ATOM 2254 N N . LEU B 1 74 ? -8.172 -6.965 -1.669 1 96.25 74 LEU B N 1
ATOM 2255 C CA . LEU B 1 74 ? -8.898 -7.98 -2.422 1 96.25 74 LEU B CA 1
ATOM 2256 C C . LEU B 1 74 ? -10.383 -7.656 -2.479 1 96.25 74 LEU B C 1
ATOM 2258 O O . LEU B 1 74 ? -11.219 -8.555 -2.641 1 96.25 74 LEU B O 1
ATOM 2262 N N . ALA B 1 75 ? -10.617 -6.379 -2.234 1 89.81 75 ALA B N 1
ATOM 2263 C CA . ALA B 1 75 ? -11.984 -5.922 -2.463 1 89.81 75 ALA B CA 1
ATOM 2264 C C . ALA B 1 75 ? -12.234 -5.656 -3.945 1 89.81 75 ALA B C 1
ATOM 2266 O O . ALA B 1 75 ? -11.297 -5.395 -4.699 1 89.81 75 ALA B O 1
ATOM 2267 N N . ALA B 1 76 ? -13.398 -5.871 -4.32 1 81.94 76 ALA B N 1
ATOM 2268 C CA . ALA B 1 76 ? -13.766 -5.52 -5.688 1 81.94 76 ALA B CA 1
ATOM 2269 C C . ALA B 1 76 ? -13.344 -4.09 -6.02 1 81.94 76 ALA B C 1
ATOM 2271 O O . ALA B 1 76 ? -13 -3.314 -5.125 1 81.94 76 ALA B O 1
ATOM 2272 N N . ASP B 1 77 ? -13.086 -3.834 -7.312 1 85.69 77 ASP B N 1
ATOM 2273 C CA . ASP B 1 77 ? -12.75 -2.477 -7.727 1 85.69 77 ASP B CA 1
ATOM 2274 C C . ASP B 1 77 ? -13.867 -1.499 -7.375 1 85.69 77 ASP B C 1
ATOM 2276 O O . ASP B 1 77 ? -14.531 -0.96 -8.266 1 85.69 77 ASP B O 1
ATOM 2280 N N . ALA B 1 78 ? -14.039 -1.317 -6.152 1 90.88 78 ALA B N 1
ATOM 2281 C CA . ALA B 1 78 ? -15.07 -0.465 -5.57 1 90.88 78 ALA B CA 1
ATOM 2282 C C . ALA B 1 78 ? -14.516 0.371 -4.422 1 90.88 78 ALA B C 1
ATOM 2284 O O . ALA B 1 78 ? -14.852 0.145 -3.26 1 90.88 78 ALA B O 1
ATOM 2285 N N . PRO B 1 79 ? -13.75 1.33 -4.809 1 96.31 79 PRO B N 1
ATOM 2286 C CA . PRO B 1 79 ? -13.148 2.143 -3.75 1 96.31 79 PRO B CA 1
ATOM 2287 C C . PRO B 1 79 ? -14.195 2.836 -2.875 1 96.31 79 PRO B C 1
ATOM 2289 O O . PRO B 1 79 ? -15.266 3.199 -3.359 1 96.31 79 PRO B O 1
ATOM 2292 N N . TYR B 1 80 ? -13.891 2.934 -1.565 1 96 80 TYR B N 1
ATOM 2293 C CA . TYR B 1 80 ? -14.68 3.646 -0.567 1 96 80 TYR B CA 1
ATOM 2294 C C . TYR B 1 80 ? -14.195 5.086 -0.417 1 96 80 TYR B C 1
ATOM 2296 O O . TYR B 1 80 ? -12.992 5.332 -0.282 1 96 80 TYR B O 1
ATOM 2304 N N . TYR B 1 81 ? -15.156 5.984 -0.469 1 97.06 81 TYR B N 1
ATOM 2305 C CA . TYR B 1 81 ? -14.82 7.402 -0.384 1 97.06 81 TYR B CA 1
ATOM 2306 C C . TYR B 1 81 ? -15.266 7.988 0.954 1 97.06 81 TYR B C 1
ATOM 2308 O O . TYR B 1 81 ? -16.391 7.766 1.394 1 97.06 81 TYR B O 1
ATOM 2316 N N . ASP B 1 82 ? -14.367 8.625 1.62 1 95.5 82 ASP B N 1
ATOM 2317 C CA . ASP B 1 82 ? -14.617 9.477 2.781 1 95.5 82 ASP B CA 1
ATOM 2318 C C . ASP B 1 82 ? -14.32 10.938 2.467 1 95.5 82 ASP B C 1
ATOM 2320 O O . ASP B 1 82 ? -13.156 11.344 2.422 1 95.5 82 ASP B O 1
ATOM 2324 N N . ASN B 1 83 ? -15.406 11.664 2.207 1 96.69 83 ASN B N 1
ATOM 2325 C CA . ASN B 1 83 ? -15.336 13.047 1.748 1 96.69 83 ASN B CA 1
ATOM 2326 C C . ASN B 1 83 ? -15.773 14.016 2.838 1 96.69 83 ASN B C 1
ATOM 2328 O O . ASN B 1 83 ? -16.969 14.164 3.107 1 96.69 83 ASN B O 1
ATOM 2332 N N . GLU B 1 84 ? -14.773 14.719 3.396 1 95.25 84 GLU B N 1
ATOM 2333 C CA . GLU B 1 84 ? -15.008 15.586 4.543 1 95.25 84 GLU B CA 1
ATOM 2334 C C . GLU B 1 84 ? -14.945 17.062 4.145 1 95.25 84 GLU B C 1
ATOM 2336 O O . GLU B 1 84 ? -14.055 17.469 3.396 1 95.25 84 GLU B O 1
ATOM 2341 N N . TRP B 1 85 ? -15.875 17.828 4.715 1 93.94 85 TRP B N 1
ATOM 2342 C CA . TRP B 1 85 ? -15.93 19.25 4.402 1 93.94 85 TRP B CA 1
ATOM 2343 C C . TRP B 1 85 ? -15.812 20.078 5.668 1 93.94 85 TRP B C 1
ATOM 2345 O O . TRP B 1 85 ? -16.219 19.656 6.75 1 93.94 85 TRP B O 1
ATOM 2355 N N . ASN B 1 86 ? -15.297 21.203 5.445 1 93.5 86 ASN B N 1
ATOM 2356 C CA . ASN B 1 86 ? -15.016 22.109 6.562 1 93.5 86 ASN B CA 1
ATOM 2357 C C . ASN B 1 86 ? -16.297 22.547 7.262 1 93.5 86 ASN B C 1
ATOM 2359 O O . ASN B 1 86 ? -16.266 23.031 8.391 1 93.5 86 ASN B O 1
ATOM 2363 N N . ASN B 1 87 ? -17.391 22.469 6.625 1 89.25 87 ASN B N 1
ATOM 2364 C CA . ASN B 1 87 ? -18.656 22.844 7.254 1 89.25 87 ASN B CA 1
ATOM 2365 C C . ASN B 1 87 ? -19.156 21.766 8.203 1 89.25 87 ASN B C 1
ATOM 2367 O O . ASN B 1 87 ? -20.25 21.891 8.773 1 89.25 87 ASN B O 1
ATOM 2371 N N . GLY B 1 88 ? -18.391 20.656 8.281 1 89.38 88 GLY B N 1
ATOM 2372 C CA . GLY B 1 88 ? -18.703 19.609 9.242 1 89.38 88 GLY B CA 1
ATOM 2373 C C . GLY B 1 88 ? -19.453 18.438 8.617 1 89.38 88 GLY B C 1
ATOM 2374 O O . GLY B 1 88 ? -19.766 17.469 9.297 1 89.38 88 GLY B O 1
ATOM 2375 N N . THR B 1 89 ? -19.688 18.562 7.398 1 9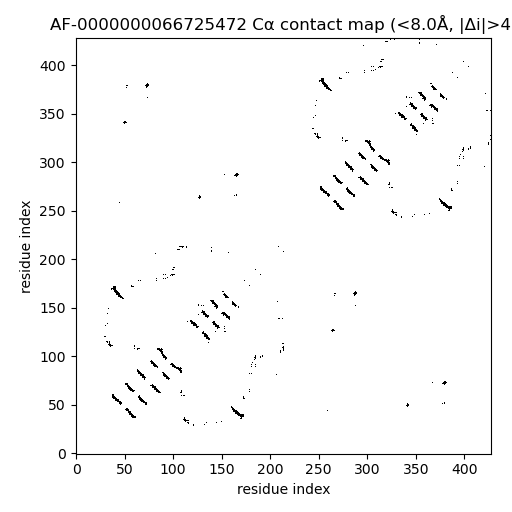0.31 89 THR B N 1
ATOM 2376 C CA . THR B 1 89 ? -20.391 17.484 6.719 1 90.31 89 THR B CA 1
ATOM 2377 C C . THR B 1 89 ? -19.391 16.5 6.113 1 90.31 89 THR B C 1
ATOM 2379 O O . THR B 1 89 ? -18.375 16.906 5.547 1 90.31 89 THR B O 1
ATOM 2382 N N . SER B 1 90 ? -19.734 15.234 6.242 1 92.25 90 SER B N 1
ATOM 2383 C CA . SER B 1 90 ? -18.953 14.188 5.59 1 92.25 90 SER B CA 1
ATOM 2384 C C . SER B 1 90 ? -19.859 13.258 4.781 1 92.25 90 SER B C 1
ATOM 2386 O O . SER B 1 90 ? -20.969 12.945 5.199 1 92.25 90 SER B O 1
ATOM 2388 N N . PHE B 1 91 ? -19.422 12.969 3.604 1 93.31 91 PHE B N 1
ATOM 2389 C CA . PHE B 1 91 ? -20.078 11.977 2.762 1 93.31 91 PHE B CA 1
ATOM 2390 C C . PHE B 1 91 ? -19.25 10.703 2.672 1 93.31 91 PHE B C 1
ATOM 2392 O O . PHE B 1 91 ? -18.047 10.758 2.445 1 93.31 91 PHE B O 1
ATOM 2399 N N . PHE B 1 92 ? -19.828 9.555 2.912 1 93.75 92 PHE B N 1
ATOM 2400 C CA . PHE B 1 92 ? -19.25 8.227 2.771 1 93.75 92 PHE B CA 1
ATOM 2401 C C . PHE B 1 92 ? -19.938 7.438 1.672 1 93.75 92 PHE B C 1
ATOM 2403 O O . PHE B 1 92 ? -21.141 7.16 1.764 1 93.75 92 PHE B O 1
ATOM 2410 N N . TYR B 1 93 ? -19.188 7.145 0.649 1 94.75 93 TYR B N 1
ATOM 2411 C CA . TYR B 1 93 ? -19.906 6.535 -0.467 1 94.75 93 TYR B CA 1
ATOM 2412 C C . TYR B 1 93 ? -19 5.598 -1.249 1 94.75 93 TYR B C 1
ATOM 2414 O O . TYR B 1 93 ? -17.766 5.676 -1.135 1 94.75 93 TYR B O 1
ATOM 2422 N N . THR B 1 94 ? -19.578 4.645 -1.909 1 94.62 94 THR B N 1
ATOM 2423 C CA . THR B 1 94 ? -18.969 3.744 -2.889 1 94.62 94 THR B CA 1
ATOM 2424 C C . THR B 1 94 ? -19.703 3.834 -4.223 1 94.62 94 THR B C 1
ATOM 2426 O O . THR B 1 94 ? -20.75 3.188 -4.41 1 94.62 94 THR B O 1
ATOM 2429 N N . PRO B 1 95 ? -19.141 4.57 -5.156 1 94.75 95 PRO B N 1
ATOM 2430 C CA . PRO B 1 95 ? -19.859 4.84 -6.406 1 94.75 95 PRO B CA 1
ATOM 2431 C C . PRO B 1 95 ? -20.25 3.562 -7.145 1 94.75 95 PRO B C 1
ATOM 2433 O O . PRO B 1 95 ? -21.391 3.445 -7.613 1 94.75 95 PRO B O 1
ATOM 2436 N N . ALA B 1 96 ? -19.391 2.572 -7.234 1 92.31 96 ALA B N 1
ATOM 2437 C CA . ALA B 1 96 ? -19.672 1.336 -7.961 1 92.31 96 ALA B CA 1
ATOM 2438 C C . ALA B 1 96 ? -20.906 0.637 -7.402 1 92.31 96 ALA B C 1
ATOM 2440 O O . ALA B 1 96 ? -21.594 -0.099 -8.117 1 92.31 96 ALA B O 1
ATOM 2441 N N . LEU B 1 97 ? -21.188 0.869 -6.164 1 90.75 97 LEU B N 1
ATOM 2442 C CA . LEU B 1 97 ? -22.328 0.23 -5.508 1 90.75 97 LEU B CA 1
ATOM 2443 C C . LEU B 1 97 ? -23.484 1.212 -5.336 1 90.75 97 LEU B C 1
ATOM 2445 O O . LEU B 1 97 ? -24.547 0.845 -4.828 1 90.75 97 LEU B O 1
ATOM 2449 N N . ARG B 1 98 ? -23.297 2.422 -5.664 1 93.25 98 ARG B N 1
ATOM 2450 C CA . ARG B 1 98 ? -24.266 3.508 -5.539 1 93.25 98 ARG B CA 1
ATOM 2451 C C . ARG B 1 98 ? -24.797 3.602 -4.113 1 93.25 98 ARG B C 1
ATOM 2453 O O . ARG B 1 98 ? -26.016 3.703 -3.902 1 93.25 98 ARG B O 1
ATOM 2460 N N . THR B 1 99 ? -23.875 3.434 -3.172 1 92.31 99 THR B N 1
ATOM 2461 C CA . THR B 1 99 ? -24.219 3.629 -1.767 1 92.31 99 THR B CA 1
ATOM 2462 C C . THR B 1 99 ? -23.625 4.938 -1.243 1 92.31 99 THR B C 1
ATOM 2464 O O . THR B 1 99 ? -22.547 5.348 -1.663 1 92.31 99 THR B O 1
ATOM 2467 N N . CYS B 1 100 ? -24.438 5.582 -0.361 1 94.5 100 CYS B N 1
ATOM 2468 C CA . CYS B 1 100 ? -23.953 6.816 0.246 1 94.5 100 CYS B CA 1
ATOM 2469 C C . CYS B 1 100 ? -24.609 7.051 1.6 1 94.5 100 CYS B C 1
ATOM 2471 O O . CYS B 1 100 ? -25.812 6.824 1.758 1 94.5 100 CYS B O 1
ATOM 2473 N N . ARG B 1 101 ? -23.734 7.41 2.545 1 90.94 101 ARG B N 1
ATOM 2474 C CA . ARG B 1 101 ? -24.203 7.918 3.838 1 90.94 101 ARG B CA 1
ATOM 2475 C C . ARG B 1 101 ? -23.578 9.281 4.137 1 90.94 101 ARG B C 1
ATOM 2477 O O . ARG B 1 101 ? -22.422 9.531 3.805 1 90.94 101 ARG B O 1
ATOM 2484 N N . SER B 1 102 ? -24.391 10.195 4.637 1 88.75 102 SER B N 1
ATOM 2485 C CA . SE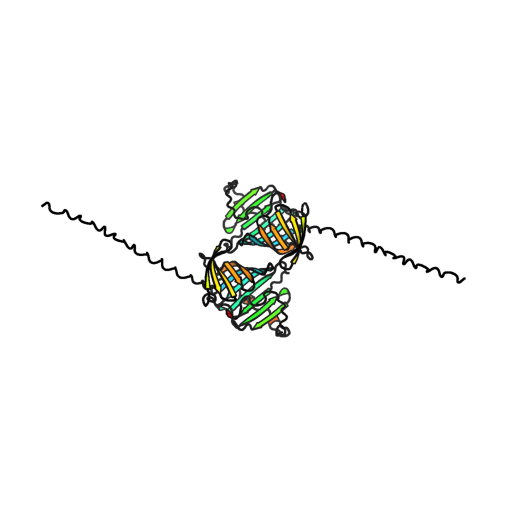R B 1 102 ? -23.875 11.492 5.047 1 88.75 102 SER B CA 1
ATOM 2486 C C . SER B 1 102 ? -23.969 11.68 6.559 1 88.75 102 SER B C 1
ATOM 2488 O O . SER B 1 102 ? -24.812 11.055 7.207 1 88.75 102 SER B O 1
ATOM 2490 N N . ALA B 1 103 ? -23.016 12.414 7.094 1 84.44 103 ALA B N 1
ATOM 2491 C CA . ALA B 1 103 ? -23.016 12.703 8.523 1 84.44 103 ALA B CA 1
ATOM 2492 C C . ALA B 1 103 ? -22.578 14.141 8.797 1 84.44 103 ALA B C 1
ATOM 2494 O O . ALA B 1 103 ? -21.719 14.68 8.094 1 84.44 103 ALA B O 1
ATOM 2495 N N . ALA B 1 104 ? -23.281 14.734 9.773 1 82.12 104 ALA B N 1
ATOM 2496 C CA . ALA B 1 104 ? -22.797 15.984 10.344 1 82.12 104 ALA B CA 1
ATOM 2497 C C . ALA B 1 104 ? -21.875 15.727 11.531 1 82.12 104 ALA B C 1
ATOM 2499 O O . ALA B 1 104 ? -22.344 15.398 12.625 1 82.12 104 ALA B O 1
ATOM 2500 N N . VAL B 1 105 ? -20.641 15.758 11.312 1 73.56 105 VAL B N 1
ATOM 2501 C CA . VAL B 1 105 ? -19.672 15.406 12.344 1 73.56 105 VAL B CA 1
ATOM 2502 C C . VAL B 1 105 ? -19.391 16.625 13.227 1 73.56 105 VAL B C 1
ATOM 2504 O O . VAL B 1 105 ? -18.938 16.484 14.367 1 73.56 105 VAL B O 1
ATOM 2507 N N . GLY B 1 106 ? -19.75 17.75 12.812 1 74.69 106 GLY B N 1
ATOM 2508 C CA . GLY B 1 106 ? -19.734 18.953 13.625 1 74.69 106 GLY B CA 1
ATOM 2509 C C . GLY B 1 106 ? -18.375 19.641 13.656 1 74.69 106 GLY B C 1
ATOM 2510 O O . GLY B 1 106 ? -18.25 20.766 14.133 1 74.69 106 GLY B O 1
ATOM 2511 N N . VAL B 1 107 ? -17.328 18.891 13.273 1 74.25 107 VAL B N 1
ATOM 2512 C CA . VAL B 1 107 ? -16.016 19.516 13.211 1 74.25 107 VAL B CA 1
ATOM 2513 C C . VAL B 1 107 ? -15.516 19.516 11.766 1 74.25 107 VAL B C 1
ATOM 2515 O O . VAL B 1 107 ? -15.906 18.672 10.961 1 74.25 107 VAL B O 1
ATOM 2518 N N . GLY B 1 108 ? -14.773 20.562 11.398 1 85.62 108 GLY B N 1
ATOM 2519 C CA . GLY B 1 108 ? -14.195 20.641 10.07 1 85.62 108 GLY B CA 1
ATOM 2520 C C . GLY B 1 108 ? -12.984 19.75 9.883 1 85.62 108 GLY B C 1
ATOM 2521 O O . GLY B 1 108 ? -12.797 18.781 10.625 1 85.62 108 GLY B O 1
ATOM 2522 N N . ILE B 1 109 ? -12.273 20 8.867 1 91.81 109 ILE B N 1
ATOM 2523 C CA . ILE B 1 109 ? -11.078 19.219 8.562 1 91.81 109 ILE B CA 1
ATOM 2524 C C . ILE B 1 109 ? -9.922 19.688 9.438 1 91.81 109 ILE B C 1
ATOM 2526 O O . ILE B 1 109 ? -9.992 20.75 10.062 1 91.81 109 ILE B O 1
ATOM 2530 N N . LEU B 1 110 ? -8.93 18.906 9.57 1 92.25 110 LEU B N 1
ATOM 2531 C CA . LEU B 1 110 ? -7.754 19.266 10.352 1 92.25 110 LEU B CA 1
ATOM 2532 C C . LEU B 1 110 ? -7.113 20.547 9.812 1 92.25 110 LEU B C 1
ATOM 2534 O O . LEU B 1 110 ? -6.902 20.672 8.609 1 92.25 110 LEU B O 1
ATOM 2538 N N . ARG B 1 111 ? -6.848 21.453 10.758 1 94.5 111 ARG B N 1
ATOM 2539 C CA . ARG B 1 111 ? -6.082 22.641 10.383 1 94.5 111 ARG B CA 1
ATOM 2540 C C . ARG B 1 111 ? -4.629 22.281 10.086 1 94.5 111 ARG B C 1
ATOM 2542 O O . ARG B 1 111 ? -4.121 21.266 10.586 1 94.5 111 ARG B O 1
ATOM 2549 N N . PRO B 1 112 ? -4.016 23.109 9.336 1 96.44 112 PRO B N 1
ATOM 2550 C CA . PRO B 1 112 ? -2.607 22.828 9.039 1 96.44 112 PRO B CA 1
ATOM 2551 C C . PRO B 1 112 ? -1.765 22.656 10.297 1 96.44 112 PRO B C 1
ATOM 2553 O O . PRO B 1 112 ? -0.874 21.797 10.328 1 96.44 112 PRO B O 1
ATOM 2556 N N . ASP B 1 113 ? -2.047 23.359 11.367 1 95.62 113 ASP B N 1
ATOM 2557 C CA . ASP B 1 113 ? -1.229 23.281 12.57 1 95.62 113 ASP B CA 1
ATOM 2558 C C . ASP B 1 113 ? -1.893 22.406 13.633 1 95.62 113 ASP B C 1
ATOM 2560 O O . ASP B 1 113 ? -1.622 22.562 14.828 1 95.62 113 ASP B O 1
ATOM 2564 N N . TRP B 1 114 ? -2.707 21.5 13.219 1 92.62 114 TRP B N 1
ATOM 2565 C CA . TRP B 1 114 ? -3.557 20.703 14.094 1 92.62 114 TRP B CA 1
ATOM 2566 C C . TRP B 1 114 ? -2.719 19.953 15.125 1 92.62 114 TRP B C 1
ATOM 2568 O O . TRP B 1 114 ? -3.186 19.688 16.234 1 92.62 114 TRP B O 1
ATOM 2578 N N . LEU B 1 115 ? -1.481 19.547 14.797 1 94.19 115 LEU B N 1
ATOM 2579 C CA . LEU B 1 115 ? -0.675 18.703 15.672 1 94.19 115 LEU B CA 1
ATOM 2580 C C . LEU B 1 115 ? -0.031 19.531 16.781 1 94.19 115 LEU B C 1
ATOM 2582 O O . LEU B 1 115 ? 0.216 19.031 17.875 1 94.19 115 LEU B O 1
ATOM 2586 N N . ARG B 1 116 ? 0.193 20.766 16.656 1 92.81 116 ARG B N 1
ATOM 2587 C CA . ARG B 1 116 ? 0.994 21.594 17.547 1 92.81 116 ARG B CA 1
ATOM 2588 C C . ARG B 1 116 ? 0.31 21.781 18.891 1 92.81 116 ARG B C 1
ATOM 2590 O O . ARG B 1 116 ? 0.898 21.484 19.938 1 92.81 116 ARG B O 1
ATOM 2597 N N . PRO B 1 117 ? -0.866 22.219 18.875 1 89.5 117 PRO B N 1
ATOM 2598 C CA . PRO B 1 117 ? -1.494 22.406 20.188 1 89.5 117 PRO B CA 1
ATOM 2599 C C . PRO B 1 117 ? -1.731 21.094 20.922 1 89.5 117 PRO B C 1
ATOM 2601 O O . PRO B 1 117 ? -2.408 20.203 20.391 1 89.5 117 PRO B O 1
ATOM 2604 N N . GLY B 1 118 ? -1.127 20.953 22.125 1 88.88 118 GLY B N 1
ATOM 2605 C CA . GLY B 1 118 ? -1.414 19.812 22.969 1 88.88 118 GLY B CA 1
ATOM 2606 C C . GLY B 1 118 ? -0.566 18.609 22.656 1 88.88 118 GLY B C 1
ATOM 2607 O O . GLY B 1 118 ? -0.712 17.547 23.281 1 88.88 118 GLY B O 1
ATOM 2608 N N . ALA B 1 119 ? 0.288 18.703 21.734 1 93.19 119 ALA B N 1
ATOM 2609 C CA . ALA B 1 119 ? 1.145 17.578 21.391 1 93.19 119 ALA B CA 1
ATOM 2610 C C . ALA B 1 119 ? 2.234 17.375 22.453 1 93.19 119 ALA B C 1
ATOM 2612 O O . ALA B 1 119 ? 2.727 18.359 23.031 1 93.19 119 ALA B O 1
ATOM 2613 N N . VAL B 1 120 ? 2.555 16.141 22.719 1 95.88 120 VAL B N 1
ATOM 2614 C CA . VAL B 1 120 ? 3.658 15.766 23.594 1 95.88 120 VAL B CA 1
ATOM 2615 C C . VAL B 1 120 ? 4.785 15.148 22.766 1 95.88 120 VAL B C 1
ATOM 2617 O O . VAL B 1 120 ? 4.57 14.172 22.047 1 95.88 120 VAL B O 1
ATOM 2620 N N . TYR B 1 121 ? 5.887 15.711 22.891 1 97.12 121 TYR B N 1
ATOM 2621 C CA . TYR B 1 121 ? 7.051 15.18 22.203 1 97.12 121 TYR B CA 1
ATOM 2622 C C . TYR B 1 121 ? 7.535 13.891 22.859 1 97.12 121 TYR B C 1
ATOM 2624 O O . TYR B 1 121 ? 7.77 13.852 24.062 1 97.12 121 TYR B O 1
ATOM 2632 N N . LEU B 1 122 ? 7.711 12.812 22.031 1 97.25 122 LEU B N 1
ATOM 2633 C CA . LEU B 1 122 ? 8.055 11.5 22.578 1 97.25 122 LEU B CA 1
ATOM 2634 C C . LEU B 1 122 ? 9.516 11.172 22.312 1 97.25 122 LEU B C 1
ATOM 2636 O O . LEU B 1 122 ? 10.023 10.148 22.781 1 97.25 122 LEU B O 1
ATOM 2640 N N . GLY B 1 123 ? 10.203 12.023 21.5 1 98 123 GLY B N 1
ATOM 2641 C CA . GLY B 1 123 ? 11.609 11.797 21.203 1 98 123 GLY B CA 1
ATOM 2642 C C . GLY B 1 123 ? 11.867 11.398 19.766 1 98 123 GLY B C 1
ATOM 2643 O O . GLY B 1 123 ? 10.961 11.484 18.922 1 98 123 GLY B O 1
ATOM 2644 N N . ARG B 1 124 ? 13.109 11.203 19.484 1 97.88 124 ARG B N 1
ATOM 2645 C CA . ARG B 1 124 ? 13.562 10.766 18.172 1 97.88 124 ARG B CA 1
ATOM 2646 C C . ARG B 1 124 ? 13.586 9.242 18.078 1 97.88 124 ARG B C 1
ATOM 2648 O O . ARG B 1 124 ? 13.992 8.57 19.016 1 97.88 124 ARG B O 1
ATOM 2655 N N . ARG B 1 125 ? 13.039 8.68 17.031 1 97.81 125 ARG B N 1
ATOM 2656 C CA . ARG B 1 125 ? 12.953 7.238 16.844 1 97.81 125 ARG B CA 1
ATOM 2657 C C . ARG B 1 125 ? 13.156 6.867 15.375 1 97.81 125 ARG B C 1
ATOM 2659 O O . ARG B 1 125 ? 12.883 7.668 14.477 1 97.81 125 ARG B O 1
ATOM 2666 N N . ASP B 1 126 ? 13.625 5.664 15.227 1 96.69 126 ASP B N 1
ATOM 2667 C CA . ASP B 1 126 ? 13.625 5.07 13.898 1 96.69 126 ASP B CA 1
ATOM 2668 C C . ASP B 1 126 ? 12.258 4.469 13.562 1 96.69 126 ASP B C 1
ATOM 2670 O O . ASP B 1 126 ? 11.641 3.82 14.406 1 96.69 126 ASP B O 1
ATOM 2674 N N . ALA B 1 127 ? 11.82 4.73 12.391 1 95.88 127 ALA B N 1
ATOM 2675 C CA . ALA B 1 127 ? 10.617 4.105 11.852 1 95.88 127 ALA B CA 1
ATOM 2676 C C . ALA B 1 127 ? 10.852 3.568 10.445 1 95.88 127 ALA B C 1
ATOM 2678 O O . ALA B 1 127 ? 10.703 4.297 9.461 1 95.88 127 ALA B O 1
ATOM 2679 N N . GLY B 1 128 ? 11.156 2.279 10.406 1 92.38 128 GLY B N 1
ATOM 2680 C CA . GLY B 1 128 ? 11.352 1.654 9.109 1 92.38 128 GLY B CA 1
ATOM 2681 C C . GLY B 1 128 ? 12.492 2.266 8.32 1 92.38 128 GLY B C 1
ATOM 2682 O O . GLY B 1 128 ? 12.375 2.451 7.105 1 92.38 128 GLY B O 1
ATOM 2683 N N . GLY B 1 129 ? 13.516 2.758 8.93 1 92.56 129 GLY B N 1
ATOM 2684 C CA . GLY B 1 129 ? 14.672 3.328 8.258 1 92.56 129 GLY B CA 1
ATOM 2685 C C . GLY B 1 129 ? 14.641 4.844 8.203 1 92.56 129 GLY B C 1
ATOM 2686 O O . GLY B 1 129 ? 15.594 5.473 7.742 1 92.56 129 GLY B O 1
ATOM 2687 N N . PHE B 1 130 ? 13.578 5.41 8.672 1 96.5 130 PHE B N 1
ATOM 2688 C CA . PHE B 1 130 ? 13.484 6.867 8.734 1 96.5 130 PHE B CA 1
ATOM 2689 C C . PHE B 1 130 ? 13.82 7.371 10.133 1 96.5 130 PHE B C 1
ATOM 2691 O O . PHE B 1 130 ? 13.297 6.863 11.125 1 96.5 130 PHE B O 1
ATOM 2698 N N . ASP B 1 131 ? 14.695 8.336 10.195 1 98.06 131 ASP B N 1
ATOM 2699 C CA . ASP B 1 131 ? 14.93 9.062 11.438 1 98.06 131 ASP B CA 1
ATOM 2700 C C . ASP B 1 131 ? 13.836 10.094 11.695 1 98.06 131 ASP B C 1
ATOM 2702 O O . ASP B 1 131 ? 13.68 11.047 10.93 1 98.06 131 ASP B O 1
ATOM 2706 N N . CYS B 1 132 ? 13.062 9.836 12.844 1 98.5 132 CYS B N 1
ATOM 2707 C CA . CYS B 1 132 ? 11.852 10.633 12.984 1 98.5 132 CYS B CA 1
ATOM 2708 C C . CYS B 1 132 ? 11.812 11.344 14.328 1 98.5 132 CYS B C 1
ATOM 2710 O O . CYS B 1 132 ? 12.281 10.797 15.336 1 98.5 132 CYS B O 1
ATOM 2712 N N . HIS B 1 133 ? 11.273 12.555 14.281 1 98.62 133 HIS B N 1
ATOM 2713 C CA . HIS B 1 133 ? 10.672 13.109 15.492 1 98.62 133 HIS B CA 1
ATOM 2714 C C . HIS B 1 133 ? 9.273 12.539 15.719 1 98.62 133 HIS B C 1
ATOM 2716 O O . HIS B 1 133 ? 8.492 12.398 14.773 1 98.62 133 HIS B O 1
ATOM 2722 N N . VAL B 1 134 ? 8.969 12.25 17.016 1 98.44 134 VAL B N 1
ATOM 2723 C CA . VAL B 1 134 ? 7.695 11.602 17.312 1 98.44 134 VAL B CA 1
ATOM 2724 C C . VAL B 1 134 ? 6.918 12.414 18.328 1 98.44 134 VAL B C 1
ATOM 2726 O O . VAL B 1 134 ? 7.48 12.867 19.328 1 98.44 134 VAL B O 1
ATOM 2729 N N . TRP B 1 135 ? 5.621 12.703 18.047 1 98.06 135 TRP B N 1
ATOM 2730 C CA . TRP B 1 135 ? 4.707 13.375 18.969 1 98.06 135 TRP B CA 1
ATOM 2731 C C . TRP B 1 135 ? 3.455 12.531 19.203 1 98.06 135 TRP B C 1
ATOM 2733 O O . TRP B 1 135 ? 3.025 11.789 18.312 1 98.06 135 TRP B O 1
ATOM 2743 N N . ALA B 1 136 ? 2.926 12.656 20.344 1 96.5 136 ALA B N 1
ATOM 2744 C CA . ALA B 1 136 ? 1.604 12.109 20.641 1 96.5 136 ALA B CA 1
ATOM 2745 C C . ALA B 1 136 ? 0.583 13.227 20.859 1 96.5 136 ALA B C 1
ATOM 2747 O O . ALA B 1 136 ? 0.891 14.242 21.469 1 96.5 136 ALA B O 1
ATOM 2748 N N . LYS B 1 137 ? -0.43 13.172 20.281 1 92.5 137 LYS B N 1
ATOM 2749 C CA . LYS B 1 137 ? -1.587 14 20.594 1 92.5 137 LYS B CA 1
ATOM 2750 C C . LYS B 1 137 ? -2.705 13.172 21.219 1 92.5 137 LYS B C 1
ATOM 2752 O O . LYS B 1 137 ? -3.225 12.25 20.594 1 92.5 137 LYS B O 1
ATOM 2757 N N . ALA B 1 138 ? -2.953 13.383 22.516 1 76.44 138 ALA B N 1
ATOM 2758 C CA . ALA B 1 138 ? -3.729 12.555 23.438 1 76.44 138 ALA B CA 1
ATOM 2759 C C . ALA B 1 138 ? -5.035 12.094 22.797 1 76.44 138 AL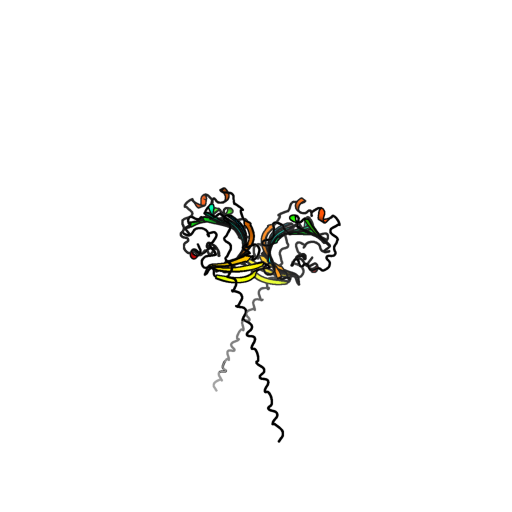A B C 1
ATOM 2761 O O . ALA B 1 138 ? -5.738 12.891 22.172 1 76.44 138 ALA B O 1
ATOM 2762 N N . ASP B 1 139 ? -5.207 10.766 23.062 1 77.75 139 ASP B N 1
ATOM 2763 C CA . ASP B 1 139 ? -6.375 9.945 22.734 1 77.75 139 ASP B CA 1
ATOM 2764 C C . ASP B 1 139 ? -6.672 9.977 21.234 1 77.75 139 ASP B C 1
ATOM 2766 O O . ASP B 1 139 ? -7.836 9.992 20.828 1 77.75 139 ASP B O 1
ATOM 2770 N N . PHE B 1 140 ? -5.438 10.289 20.422 1 83.5 140 PHE B N 1
ATOM 2771 C CA . PHE B 1 140 ? -5.727 10.391 18.984 1 83.5 140 PHE B CA 1
ATOM 2772 C C . PHE B 1 140 ? -4.668 9.664 18.172 1 83.5 140 PHE B C 1
ATOM 2774 O O . PHE B 1 140 ? -4.969 8.672 17.5 1 83.5 140 PHE B O 1
ATOM 2781 N N . ILE B 1 141 ? -3.441 10.25 18.25 1 93.69 141 ILE B N 1
ATOM 2782 C CA . ILE B 1 141 ? -2.496 9.758 17.266 1 93.69 141 ILE B CA 1
ATOM 2783 C C . ILE B 1 141 ? -1.072 9.867 17.797 1 93.69 141 ILE B C 1
ATOM 2785 O O . ILE B 1 141 ? -0.792 10.695 18.672 1 93.69 141 ILE B O 1
ATOM 2789 N N . THR B 1 142 ? -0.215 8.945 17.438 1 96.88 142 THR B N 1
ATOM 2790 C CA . THR B 1 142 ? 1.232 9.125 17.453 1 96.88 142 THR B CA 1
ATOM 2791 C C . THR B 1 142 ? 1.753 9.453 16.047 1 96.88 142 THR B C 1
ATOM 2793 O O . THR B 1 142 ? 1.489 8.727 15.094 1 96.88 142 THR B O 1
ATOM 2796 N N . TYR B 1 143 ? 2.412 10.578 15.977 1 97.88 143 TYR B N 1
ATOM 2797 C CA . TYR B 1 143 ? 2.799 11.18 14.711 1 97.88 143 TYR B CA 1
ATOM 2798 C C . TYR B 1 143 ? 4.309 11.125 14.516 1 97.88 143 TYR B C 1
ATOM 2800 O O . TYR B 1 143 ? 5.07 11.562 15.375 1 97.88 143 TYR B O 1
ATOM 2808 N N . TYR B 1 144 ? 4.789 10.508 13.344 1 98.38 144 TYR B N 1
ATOM 2809 C CA . TYR B 1 144 ? 6.203 10.398 13 1 98.38 144 TYR B CA 1
ATOM 2810 C C . TYR B 1 144 ? 6.562 11.336 11.859 1 98.38 144 TYR B C 1
ATOM 2812 O O . TYR B 1 144 ? 5.965 11.266 10.781 1 98.38 144 TYR B O 1
ATOM 2820 N N . GLU B 1 145 ? 7.48 12.227 12.109 1 98.56 145 GLU B N 1
ATOM 2821 C CA . GLU B 1 145 ? 7.965 13.172 11.109 1 98.56 145 GLU B CA 1
ATOM 2822 C C . GLU B 1 145 ? 9.453 12.969 10.844 1 98.56 145 GLU B C 1
ATOM 2824 O O . GLU B 1 145 ? 10.258 12.922 11.781 1 98.56 145 GLU B O 1
ATOM 2829 N N . ASP B 1 146 ? 9.758 12.852 9.602 1 98.31 146 ASP B N 1
ATOM 2830 C CA . ASP B 1 146 ? 11.164 12.711 9.242 1 98.31 146 ASP B CA 1
ATOM 2831 C C . ASP B 1 146 ? 11.977 13.922 9.688 1 98.31 146 ASP B C 1
ATOM 2833 O O . ASP B 1 146 ? 11.586 15.062 9.43 1 98.31 146 ASP B O 1
ATOM 2837 N N . VAL B 1 147 ? 13.062 13.648 10.281 1 98 147 VAL B N 1
ATOM 2838 C CA . VAL B 1 147 ? 13.875 14.711 10.867 1 98 147 VAL B CA 1
ATOM 2839 C C . VAL B 1 147 ? 14.422 15.609 9.766 1 98 147 VAL B C 1
ATOM 2841 O O . VAL B 1 147 ? 14.445 16.828 9.906 1 98 147 VAL B O 1
ATOM 2844 N N . ASN B 1 148 ? 14.805 15.102 8.695 1 96 148 ASN B N 1
ATOM 2845 C CA . ASN B 1 148 ? 15.508 15.844 7.664 1 96 148 ASN B CA 1
ATOM 2846 C C . ASN B 1 148 ? 14.539 16.516 6.691 1 96 148 ASN B C 1
ATOM 2848 O O . ASN B 1 148 ? 14.625 17.719 6.457 1 96 148 ASN B O 1
ATOM 2852 N N . THR B 1 149 ? 13.578 15.789 6.172 1 96.31 149 THR B N 1
ATOM 2853 C CA . THR B 1 149 ? 12.719 16.297 5.109 1 96.31 149 THR B CA 1
ATOM 2854 C C . THR B 1 149 ? 11.484 16.969 5.691 1 96.31 149 THR B C 1
ATOM 2856 O O . THR B 1 149 ? 10.773 17.688 4.988 1 96.31 149 THR B O 1
ATOM 2859 N N . LYS B 1 150 ? 11.172 16.656 6.941 1 97.56 150 LYS B N 1
ATOM 2860 C CA . LYS B 1 150 ? 10.016 17.188 7.652 1 97.56 150 LYS B CA 1
ATOM 2861 C C . LYS B 1 150 ? 8.719 16.578 7.133 1 97.56 150 LYS B C 1
ATOM 2863 O O . LYS B 1 150 ? 7.629 16.969 7.551 1 97.56 150 LYS B O 1
ATOM 2868 N N . ARG B 1 151 ? 8.758 15.617 6.25 1 97.5 151 ARG B N 1
ATOM 2869 C CA . ARG B 1 151 ? 7.562 14.938 5.762 1 97.5 151 ARG B CA 1
ATOM 2870 C C . ARG B 1 151 ? 7.023 13.961 6.801 1 97.5 151 ARG B C 1
ATOM 2872 O O . ARG B 1 151 ? 7.797 13.359 7.551 1 97.5 151 ARG B O 1
ATOM 2879 N N . PRO B 1 152 ? 5.688 13.844 6.828 1 98.44 152 PRO B N 1
ATOM 2880 C CA . PRO B 1 152 ? 5.156 12.758 7.652 1 98.44 152 PRO B CA 1
ATOM 2881 C C . PRO B 1 152 ? 5.574 11.375 7.152 1 98.44 152 PRO B C 1
ATOM 2883 O O . PRO B 1 152 ? 5.656 11.156 5.941 1 98.44 152 PRO B O 1
ATOM 2886 N N . VAL B 1 153 ? 5.828 10.469 8.102 1 98.31 153 VAL B N 1
ATOM 2887 C CA . VAL B 1 153 ? 6.301 9.133 7.754 1 98.31 153 VAL B CA 1
ATOM 2888 C C . VAL B 1 153 ? 5.234 8.102 8.125 1 98.31 153 VAL B C 1
ATOM 2890 O O . VAL B 1 153 ? 4.984 7.164 7.363 1 98.31 153 VAL B O 1
ATOM 2893 N N . LYS B 1 154 ? 4.602 8.344 9.203 1 97.62 154 LYS B N 1
ATOM 2894 C CA . LYS B 1 154 ? 3.738 7.324 9.797 1 97.62 154 LYS B CA 1
ATOM 2895 C C . LYS B 1 154 ? 2.812 7.934 10.844 1 97.62 154 LYS B C 1
ATOM 2897 O O . LYS B 1 154 ? 3.215 8.828 11.594 1 97.62 154 LYS B O 1
ATOM 2902 N N . TRP B 1 155 ? 1.613 7.461 10.859 1 97.12 155 TRP B N 1
ATOM 2903 C CA . TRP B 1 155 ? 0.618 7.805 11.867 1 97.12 155 TRP B CA 1
ATOM 2904 C C . TRP B 1 155 ? 0.076 6.551 12.547 1 97.12 155 TRP B C 1
ATOM 2906 O O . TRP B 1 155 ? -0.396 5.629 11.883 1 97.12 155 TRP B O 1
ATOM 2916 N N . VAL B 1 156 ? 0.13 6.562 13.859 1 95.94 156 VAL B N 1
ATOM 2917 C CA . VAL B 1 156 ? -0.479 5.477 14.625 1 95.94 156 VAL B CA 1
ATOM 2918 C C . VAL B 1 156 ? -1.668 6.012 15.422 1 95.94 156 VAL B C 1
ATOM 2920 O O . VAL B 1 156 ? -1.495 6.797 16.359 1 95.94 156 VAL B O 1
ATOM 2923 N N . PHE B 1 157 ? -2.797 5.551 15.023 1 93.25 157 PHE B N 1
ATOM 2924 C CA . PHE B 1 157 ? -4.02 6.02 15.664 1 93.25 157 PHE B CA 1
ATOM 2925 C C . PHE B 1 157 ? -4.277 5.25 16.953 1 93.25 157 PHE B C 1
ATOM 2927 O O . PHE B 1 157 ? -3.822 4.117 17.109 1 93.25 157 PHE B O 1
ATOM 2934 N N . TYR B 1 158 ? -5.066 5.84 17.812 1 88.44 158 TYR B N 1
ATOM 2935 C CA . TYR B 1 158 ? -5.387 5.246 19.109 1 88.44 158 TYR B CA 1
ATOM 2936 C C . TYR B 1 158 ? -6.16 3.943 18.938 1 88.44 158 TYR B C 1
ATOM 2938 O O . TYR B 1 158 ? -6.113 3.064 19.797 1 88.44 158 TYR B O 1
ATOM 2946 N N . THR B 1 159 ? -6.848 3.752 17.781 1 85.88 159 THR B N 1
ATOM 2947 C CA . THR B 1 159 ? -7.641 2.566 17.469 1 85.88 159 THR B CA 1
ATOM 2948 C C . THR B 1 159 ? -6.738 1.378 17.156 1 85.88 159 THR B C 1
ATOM 2950 O O . THR B 1 159 ? -7.195 0.234 17.141 1 85.88 159 THR B O 1
ATOM 2953 N N . GLY B 1 160 ? -5.496 1.639 16.922 1 88.5 160 GLY B N 1
ATOM 2954 C CA . GLY B 1 160 ? -4.582 0.594 16.484 1 88.5 160 GLY B CA 1
ATOM 2955 C C . GLY B 1 160 ? -4.297 0.625 15 1 88.5 160 GLY B C 1
ATOM 2956 O O . GLY B 1 160 ? -3.441 -0.113 14.508 1 88.5 160 GLY B O 1
ATOM 2957 N N . ARG B 1 161 ? -4.965 1.472 14.297 1 94.06 161 ARG B N 1
ATOM 2958 C CA . ARG B 1 161 ? -4.695 1.645 12.875 1 94.06 161 ARG B CA 1
ATOM 2959 C C . ARG B 1 161 ? -3.381 2.385 12.656 1 94.06 161 ARG B C 1
ATOM 2961 O O . ARG B 1 161 ? -3.078 3.35 13.359 1 94.06 161 ARG B O 1
ATOM 2968 N N . THR B 1 162 ? -2.641 1.897 11.719 1 96.62 162 THR B N 1
ATOM 2969 C CA . THR B 1 162 ? -1.402 2.568 11.336 1 96.62 162 THR B CA 1
ATOM 2970 C C . THR B 1 162 ? -1.452 3 9.875 1 96.62 162 THR B C 1
ATOM 2972 O O . THR B 1 162 ? -1.896 2.24 9.008 1 96.62 162 THR B O 1
ATOM 2975 N N . ALA B 1 163 ? -1.116 4.234 9.609 1 97.69 163 ALA B N 1
ATOM 2976 C CA . ALA B 1 163 ? -0.953 4.754 8.258 1 97.69 163 ALA B CA 1
ATOM 2977 C C . ALA B 1 163 ? 0.519 4.988 7.934 1 97.69 163 ALA B C 1
ATOM 2979 O O . ALA B 1 163 ? 1.211 5.715 8.648 1 97.69 163 ALA B O 1
ATOM 2980 N N . TYR B 1 164 ? 1.016 4.324 6.941 1 98.12 164 TYR B N 1
ATOM 2981 C CA . TYR B 1 164 ? 2.336 4.594 6.383 1 98.12 164 TYR B CA 1
ATOM 2982 C C . TYR B 1 164 ? 2.242 5.527 5.184 1 98.12 164 TYR B C 1
ATOM 2984 O O . TYR B 1 164 ? 1.539 5.234 4.211 1 98.12 164 TYR B O 1
ATOM 2992 N N . VAL B 1 165 ? 2.945 6.633 5.281 1 98.44 165 VAL B N 1
ATOM 2993 C CA . VAL B 1 165 ? 2.912 7.598 4.188 1 98.44 165 VAL B CA 1
ATOM 2994 C C . VAL B 1 165 ? 3.875 7.164 3.084 1 98.44 165 VAL B C 1
ATOM 2996 O O . VAL B 1 165 ? 5.094 7.258 3.244 1 98.44 165 VAL B O 1
ATOM 2999 N N . MET B 1 166 ? 3.287 6.797 2.004 1 98.06 166 MET B N 1
ATOM 3000 C CA . MET B 1 166 ? 4.094 6.266 0.908 1 98.06 166 MET B CA 1
ATOM 3001 C C . MET B 1 166 ? 4.637 7.391 0.037 1 98.06 166 MET B C 1
ATOM 3003 O O . MET B 1 166 ? 5.785 7.336 -0.41 1 98.06 166 MET B O 1
ATOM 3007 N N . SER B 1 167 ? 3.809 8.297 -0.248 1 97.94 167 SER B N 1
ATOM 3008 C CA . SER B 1 167 ? 4.184 9.508 -0.979 1 97.94 167 SER B CA 1
ATOM 3009 C C . SER B 1 167 ? 3.506 10.742 -0.392 1 97.94 167 SER B C 1
ATOM 3011 O O . SER B 1 167 ? 2.465 10.633 0.26 1 97.94 167 SER B O 1
ATOM 3013 N N . PHE B 1 168 ? 4.152 11.859 -0.53 1 98.25 168 PHE B N 1
ATOM 3014 C CA . PHE B 1 168 ? 3.689 13.141 -0.017 1 98.25 168 PHE B CA 1
ATOM 3015 C C . PHE B 1 168 ? 4.008 14.266 -0.999 1 98.25 168 PHE B C 1
ATOM 3017 O O . PHE B 1 168 ? 5.129 14.773 -1.027 1 98.25 168 PHE B O 1
ATOM 3024 N N . GLU B 1 169 ? 2.975 14.625 -1.766 1 97.88 169 GLU B N 1
ATOM 3025 C CA . GLU B 1 169 ? 3.15 15.602 -2.836 1 97.88 169 GLU B CA 1
ATOM 3026 C C . GLU B 1 169 ? 2.561 16.953 -2.451 1 97.88 169 GLU B C 1
ATOM 3028 O O . GLU B 1 169 ? 1.371 17.203 -2.662 1 97.88 169 GLU B O 1
ATOM 3033 N N . VAL B 1 170 ? 3.441 17.812 -1.991 1 98 170 VAL B N 1
ATOM 3034 C CA . VAL B 1 170 ? 3.039 19.141 -1.578 1 98 170 VAL B CA 1
ATOM 3035 C C . VAL B 1 170 ? 2.58 19.953 -2.795 1 98 170 VAL B C 1
ATOM 3037 O O . VAL B 1 170 ? 3.234 19.922 -3.842 1 98 170 VAL B O 1
ATOM 3040 N N . GLY B 1 171 ? 1.465 20.594 -2.701 1 98.38 171 GLY B N 1
ATOM 3041 C CA . GLY B 1 171 ? 0.97 21.453 -3.76 1 98.38 171 GLY B CA 1
ATOM 3042 C C . GLY B 1 171 ? 0.055 20.734 -4.734 1 98.38 171 GLY B C 1
ATOM 3043 O O . GLY B 1 171 ? -0.599 21.375 -5.562 1 98.38 171 GLY B O 1
ATOM 3044 N N . ALA B 1 172 ? -0.005 19.438 -4.68 1 98.06 172 ALA B N 1
ATOM 3045 C CA . ALA B 1 172 ? -0.918 18.688 -5.543 1 98.06 172 ALA B CA 1
ATOM 3046 C C . ALA B 1 172 ? -2.373 19.016 -5.219 1 98.06 172 ALA B C 1
ATOM 3048 O O . ALA B 1 172 ? -2.746 19.125 -4.047 1 98.06 172 ALA B O 1
ATOM 3049 N N . VAL B 1 173 ? -3.15 19.172 -6.293 1 97.94 173 VAL B N 1
ATOM 3050 C CA . VAL B 1 173 ? -4.551 19.547 -6.137 1 97.94 173 VAL B CA 1
ATOM 3051 C C . VAL B 1 173 ? -5.43 18.641 -6.98 1 97.94 173 VAL B C 1
ATOM 3053 O O . VAL B 1 173 ? -5.082 18.297 -8.117 1 97.94 173 VAL B O 1
ATOM 3056 N N . LEU B 1 174 ? -6.473 18.203 -6.414 1 97.94 174 LEU B N 1
ATOM 3057 C CA . LEU B 1 174 ? -7.496 17.469 -7.145 1 97.94 174 LEU B CA 1
ATOM 3058 C C . LEU B 1 174 ? -8.422 18.422 -7.891 1 97.94 174 LEU B C 1
ATOM 3060 O O . LEU B 1 174 ? -8.789 19.469 -7.363 1 97.94 174 LEU B O 1
ATOM 3064 N N . GLU B 1 175 ? -8.773 18.016 -9.094 1 97.06 175 GLU B N 1
ATOM 3065 C CA . GLU B 1 175 ? -9.695 18.859 -9.852 1 97.06 175 GLU B CA 1
ATOM 3066 C C . GLU B 1 175 ? -11.016 19.016 -9.102 1 97.06 175 GLU B C 1
ATOM 3068 O O . GLU B 1 175 ? -11.508 18.078 -8.484 1 97.06 175 GLU B O 1
ATOM 3073 N N . ASP B 1 176 ? -11.672 20.172 -9.234 1 96.31 176 ASP B N 1
ATOM 3074 C CA . ASP B 1 176 ? -12.859 20.531 -8.477 1 96.31 176 ASP B CA 1
ATOM 3075 C C . ASP B 1 176 ? -13.969 19.5 -8.664 1 96.31 176 ASP B C 1
ATOM 3077 O O . ASP B 1 176 ? -14.656 19.141 -7.707 1 96.31 176 ASP B O 1
ATOM 3081 N N . ALA B 1 177 ? -14.133 19.016 -9.859 1 95.62 177 ALA B N 1
ATOM 3082 C CA . ALA B 1 177 ? -15.227 18.094 -10.164 1 95.62 177 ALA B CA 1
ATOM 3083 C C . ALA B 1 177 ? -15.078 16.797 -9.375 1 95.62 177 ALA B C 1
ATOM 3085 O O . ALA B 1 177 ? -16.078 16.156 -9.023 1 95.62 177 ALA B O 1
ATOM 3086 N N . ALA B 1 178 ? -13.859 16.469 -9.008 1 96.44 178 ALA B N 1
ATOM 3087 C CA . ALA B 1 178 ? -13.594 15.195 -8.336 1 96.44 178 ALA B CA 1
ATOM 3088 C C . ALA B 1 178 ? -13.969 15.266 -6.859 1 96.44 178 ALA B C 1
ATOM 3090 O O . ALA B 1 178 ? -14.07 14.234 -6.188 1 96.44 178 ALA B O 1
ATOM 3091 N N . TRP B 1 179 ? -14.242 16.438 -6.32 1 97.19 179 TRP B N 1
ATOM 3092 C CA . TRP B 1 179 ? -14.617 16.609 -4.926 1 97.19 179 TRP B CA 1
ATOM 3093 C C . TRP B 1 179 ? -16.109 16.406 -4.734 1 97.19 179 TRP B C 1
ATOM 3095 O O . TRP B 1 179 ? -16.594 16.234 -3.605 1 97.19 179 TRP B O 1
ATOM 3105 N N . GLN B 1 180 ? -16.875 16.5 -5.773 1 95.31 180 GLN B N 1
ATOM 3106 C CA . GLN B 1 180 ? -18.328 16.484 -5.66 1 95.31 180 GLN B CA 1
ATOM 3107 C C . GLN B 1 180 ? -18.859 15.086 -5.355 1 95.31 180 GLN B C 1
ATOM 3109 O O . GLN B 1 180 ? -18.594 14.141 -6.109 1 95.31 180 GLN B O 1
ATOM 3114 N N . ALA B 1 181 ? -19.547 14.953 -4.27 1 95.19 181 ALA B N 1
ATOM 3115 C CA . ALA B 1 181 ? -20.219 13.695 -3.965 1 95.19 181 ALA B CA 1
ATOM 3116 C C . ALA B 1 181 ? -21.281 13.375 -5.016 1 95.19 181 ALA B C 1
ATOM 3118 O O . A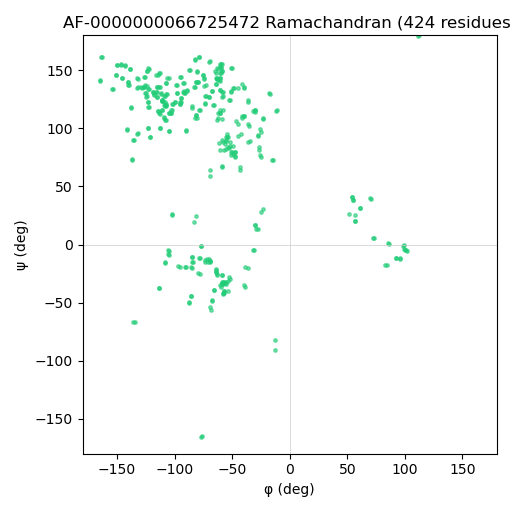LA B 1 181 ? -21.859 14.273 -5.609 1 95.19 181 ALA B O 1
ATOM 3119 N N . PRO B 1 182 ? -21.5 12.133 -5.191 1 95.5 182 PRO B N 1
ATOM 3120 C CA . PRO B 1 182 ? -22.531 11.758 -6.164 1 95.5 182 PRO B CA 1
ATOM 3121 C C . PRO B 1 182 ? -23.906 12.336 -5.824 1 95.5 182 PRO B C 1
ATOM 3123 O O . PRO B 1 182 ? -24.203 12.594 -4.652 1 95.5 182 PRO B O 1
ATOM 3126 N N . GLU B 1 183 ? -24.703 12.469 -6.855 1 93.06 183 GLU B N 1
ATOM 3127 C CA . GLU B 1 183 ? -26.016 13.094 -6.715 1 93.06 183 GLU B CA 1
ATOM 3128 C C . GLU B 1 183 ? -26.906 12.32 -5.742 1 93.06 183 GLU B C 1
ATOM 3130 O O . GLU B 1 183 ? -27.672 12.914 -4.984 1 93.06 183 GLU B O 1
ATOM 3135 N N . TYR B 1 184 ? -26.766 11.047 -5.738 1 93.38 184 TYR B N 1
ATOM 3136 C CA . TYR B 1 184 ? -27.641 10.211 -4.93 1 93.38 184 TYR B CA 1
ATOM 3137 C C . TYR B 1 184 ? -27.328 10.359 -3.445 1 93.38 184 TYR B C 1
ATOM 3139 O O . TYR B 1 184 ? -28.078 9.875 -2.594 1 93.38 184 TYR B O 1
ATOM 3147 N N . CYS B 1 185 ? -26.203 10.977 -3.182 1 93.31 185 CYS B N 1
ATOM 3148 C CA . CYS B 1 185 ? -25.922 11.25 -1.779 1 93.31 185 CYS B CA 1
ATOM 3149 C C . CYS B 1 185 ? -26.875 12.305 -1.223 1 93.31 185 CYS B C 1
ATOM 3151 O O . CYS B 1 185 ? -27 12.453 -0.006 1 93.31 185 CYS B O 1
ATOM 3153 N N . PHE B 1 186 ? -27.547 12.969 -2.08 1 89.44 186 PHE B N 1
ATOM 3154 C CA . PHE B 1 186 ? -28.375 14.102 -1.67 1 89.44 186 PHE B CA 1
ATOM 3155 C C . PHE B 1 186 ? -29.859 13.758 -1.756 1 89.44 186 PHE B C 1
ATOM 3157 O O . PHE B 1 186 ? -30.719 14.578 -1.429 1 89.44 186 PHE B O 1
ATOM 3164 N N . THR B 1 187 ? -30.281 12.664 -2.453 1 77.5 187 THR B N 1
ATOM 3165 C CA . THR B 1 187 ? -31.672 12.25 -2.557 1 77.5 187 THR B CA 1
ATOM 3166 C C . THR B 1 187 ? -32.062 11.391 -1.366 1 77.5 187 THR B C 1
ATOM 3168 O O . THR B 1 187 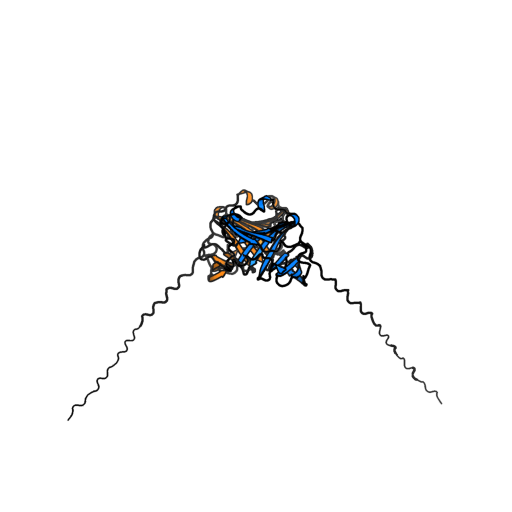? -31.234 10.719 -0.768 1 77.5 187 THR B O 1
ATOM 3171 N N . ASN B 1 188 ? -33.062 11.836 -0.565 1 56.53 188 ASN B N 1
ATOM 3172 C CA . ASN B 1 188 ? -33.625 11.43 0.716 1 56.53 188 ASN B CA 1
ATOM 3173 C C . ASN B 1 188 ? -33.688 9.906 0.828 1 56.53 188 ASN B C 1
ATOM 3175 O O . ASN B 1 188 ? -34.25 9.383 1.801 1 56.53 188 ASN B O 1
ATOM 3179 N N . ASN B 1 189 ? -33.969 9.148 -0.199 1 47.5 189 ASN B N 1
ATOM 3180 C CA . ASN B 1 189 ? -34.281 7.848 0.392 1 47.5 189 ASN B CA 1
ATOM 3181 C C . ASN B 1 189 ? -33.156 7.379 1.314 1 47.5 189 ASN B C 1
ATOM 3183 O O . ASN B 1 189 ? -33.156 6.246 1.794 1 47.5 189 ASN B O 1
ATOM 3187 N N . GLY B 1 190 ? -32.062 7.73 1.109 1 43.22 190 GLY B N 1
ATOM 3188 C CA . GLY B 1 190 ? -31 7.348 2.041 1 43.22 190 GLY B CA 1
ATOM 3189 C C . GLY B 1 190 ? -31.125 8.031 3.393 1 43.22 190 GLY B C 1
ATOM 3190 O O . GLY B 1 190 ? -30.922 9.234 3.506 1 43.22 190 GLY B O 1
ATOM 3191 N N . GLY B 1 191 ? -32.344 7.793 4.098 1 37.31 191 GLY B N 1
ATOM 3192 C CA . GLY B 1 191 ? -32.594 8.258 5.453 1 37.31 191 GLY B CA 1
ATOM 3193 C C . GLY B 1 191 ? -31.344 8.758 6.152 1 37.31 191 GLY B C 1
ATOM 3194 O O . GLY B 1 191 ? -30.234 8.305 5.855 1 37.31 191 GLY B O 1
ATOM 3195 N N . LEU B 1 192 ? -31.422 10.086 6.406 1 38.91 192 LEU B N 1
ATOM 3196 C CA . LEU B 1 192 ? -30.578 10.406 7.559 1 38.91 192 LEU B CA 1
ATOM 3197 C C . LEU B 1 192 ? -30.5 9.219 8.516 1 38.91 192 LEU B C 1
ATOM 3199 O O . LEU B 1 192 ? -31.344 9.078 9.406 1 38.91 192 LEU B O 1
ATOM 3203 N N . GLY B 1 193 ? -30.844 8.086 8.07 1 33.31 193 GLY B N 1
ATOM 3204 C CA . GLY B 1 193 ? -30.719 7.137 9.164 1 33.31 193 GLY B CA 1
ATOM 3205 C C . GLY B 1 193 ? -29.688 7.551 10.203 1 33.31 193 GLY B C 1
ATOM 3206 O O . GLY B 1 193 ? -28.547 7.848 9.867 1 33.31 193 GLY B O 1
ATOM 3207 N N . LEU B 1 194 ? -30.188 8.414 11.109 1 29.45 194 LEU B N 1
ATOM 3208 C CA . LEU B 1 194 ? -29.406 8.172 12.32 1 29.45 194 LEU B CA 1
ATOM 3209 C C . LEU B 1 194 ? -28.859 6.758 12.336 1 29.45 194 LEU B C 1
ATOM 3211 O O . LEU B 1 194 ? -29.609 5.785 12.242 1 29.45 194 LEU B O 1
ATOM 3215 N N . ALA B 1 195 ? -27.906 6.527 11.633 1 29.67 195 ALA B N 1
ATOM 3216 C CA . ALA B 1 195 ? -27.312 5.23 11.945 1 29.67 195 ALA B CA 1
ATOM 3217 C C . ALA B 1 195 ? -27.812 4.715 13.297 1 29.67 195 ALA B C 1
ATOM 3219 O O . ALA B 1 195 ? -27.656 5.383 14.32 1 29.67 195 ALA B O 1
ATOM 3220 N N . ASP B 1 196 ? -29.109 4.25 13.445 1 28.38 196 ASP B N 1
ATOM 3221 C CA . ASP B 1 196 ? -29.031 3.354 14.602 1 28.38 196 ASP B CA 1
ATOM 3222 C C . ASP B 1 196 ? -27.594 2.949 14.891 1 28.38 196 ASP B C 1
ATOM 3224 O O . ASP B 1 196 ? -26.75 2.949 13.984 1 28.38 196 ASP B O 1
ATOM 3228 N N . GLU B 1 197 ? -27.156 3.062 16.125 1 27.72 197 GLU B N 1
ATOM 3229 C CA . GLU B 1 197 ? -25.875 2.549 16.609 1 27.72 197 GLU B CA 1
ATOM 3230 C C . GLU B 1 197 ? -25.469 1.28 15.859 1 27.72 197 GLU B C 1
ATOM 3232 O O . GLU B 1 197 ? -24.828 0.393 16.438 1 27.72 197 GLU B O 1
ATOM 3237 N N . THR B 1 198 ? -26.328 0.844 15.031 1 27.27 198 THR B N 1
ATOM 3238 C CA . THR B 1 198 ? -25.766 -0.409 14.555 1 27.27 198 THR B CA 1
ATOM 3239 C C . THR B 1 198 ? -24.344 -0.189 14.016 1 27.27 198 THR B C 1
ATOM 3241 O O . THR B 1 198 ? -24.141 0.62 13.109 1 27.27 198 THR B O 1
ATOM 3244 N N . THR B 1 199 ? -23.453 -0.34 14.781 1 26.31 199 THR B N 1
ATOM 3245 C CA . THR B 1 199 ? -22.016 -0.561 14.711 1 26.31 199 THR B CA 1
ATOM 3246 C C . THR B 1 199 ? -21.641 -1.271 13.414 1 26.31 199 THR B C 1
ATOM 3248 O O . THR B 1 199 ? -21.625 -2.504 13.359 1 26.31 199 THR B O 1
ATOM 3251 N N . THR B 1 200 ? -22.594 -1.29 12.539 1 28.7 200 THR B N 1
ATOM 3252 C CA . THR B 1 200 ? -21.781 -1.896 11.492 1 28.7 200 THR B CA 1
ATOM 3253 C C . THR B 1 200 ? -20.406 -1.25 11.438 1 28.7 200 THR B C 1
ATOM 3255 O O . THR B 1 200 ? -20.266 -0.072 11.102 1 28.7 200 THR B O 1
ATOM 3258 N N . THR B 1 201 ? -19.75 -1.411 12.398 1 28.14 201 THR B N 1
ATOM 3259 C CA . THR B 1 201 ? -18.297 -1.29 12.469 1 28.14 201 THR B CA 1
ATOM 3260 C C . THR B 1 201 ? -17.672 -1.495 11.094 1 28.14 201 THR B C 1
ATOM 3262 O O . THR B 1 201 ? -17.578 -2.625 10.609 1 28.14 201 THR B O 1
ATOM 3265 N N . ILE B 1 202 ? -18.375 -1.138 10.062 1 31.5 202 ILE B N 1
ATOM 3266 C CA . ILE B 1 202 ? -17.188 -1.123 9.219 1 31.5 202 ILE B CA 1
ATOM 3267 C C . ILE B 1 202 ? -15.961 -0.835 10.078 1 31.5 202 ILE B C 1
ATOM 3269 O O . ILE B 1 202 ? -15.945 0.124 10.852 1 31.5 202 ILE B O 1
ATOM 3273 N N . ALA B 1 203 ? -15.367 -1.758 10.492 1 32.75 203 ALA B N 1
ATOM 3274 C CA . ALA B 1 203 ? -14.297 -1.446 11.43 1 32.75 203 ALA B CA 1
ATOM 3275 C C . ALA B 1 203 ? -13.977 0.046 11.422 1 32.75 203 ALA B C 1
ATOM 3277 O O . ALA B 1 203 ? -13.93 0.68 12.484 1 32.75 203 ALA B O 1
ATOM 3278 N N . GLY B 1 204 ? -13.219 0.658 10.57 1 32.88 204 GLY B N 1
ATOM 3279 C CA . GLY B 1 204 ? -12.656 1.998 10.602 1 32.88 204 GLY B CA 1
ATOM 3280 C C . GLY B 1 204 ? -13.617 3.062 10.109 1 32.88 204 GLY B C 1
ATOM 3281 O O . GLY B 1 204 ? -13.188 4.129 9.656 1 32.88 204 GLY B O 1
ATOM 3282 N N . GLY B 1 205 ? -14.82 2.961 10.031 1 35.78 205 GLY B N 1
ATOM 3283 C CA . GLY B 1 205 ? -15.656 4.016 9.477 1 35.78 205 GLY B CA 1
ATOM 3284 C C . GLY B 1 205 ? -15.5 5.34 10.195 1 35.78 205 GLY B C 1
ATOM 3285 O O . GLY B 1 205 ? -16.172 6.32 9.859 1 35.78 205 GLY B O 1
ATOM 3286 N N . SER B 1 206 ? -15.422 5.336 11.445 1 38.69 206 SER B N 1
ATOM 3287 C CA . SER B 1 206 ? -15.281 6.668 12.023 1 38.69 206 SER B CA 1
ATOM 3288 C C . SER B 1 206 ? -14.148 7.438 11.359 1 38.69 206 SER B C 1
ATOM 3290 O O . SER B 1 206 ? -13.172 6.84 10.891 1 38.69 206 SER B O 1
ATOM 3292 N N . SER B 1 207 ? -14.562 8.719 10.984 1 40.53 207 SER B N 1
ATOM 3293 C CA . SER B 1 207 ? -13.445 9.586 10.648 1 40.53 207 SER B CA 1
ATOM 3294 C C . SER B 1 207 ? -12.195 9.219 11.445 1 40.53 207 SER B C 1
ATOM 3296 O O . SER B 1 207 ? -12.297 8.773 12.586 1 40.53 207 SER B O 1
ATOM 3298 N N . PHE B 1 208 ? -11.289 8.828 10.719 1 44.94 208 PHE B N 1
ATOM 3299 C CA . PHE B 1 208 ? -10 8.547 11.352 1 44.94 208 PHE B CA 1
ATOM 3300 C C . PHE B 1 208 ? -9.695 9.57 12.43 1 44.94 208 PHE B C 1
ATOM 3302 O O . PHE B 1 208 ? -8.867 9.328 13.312 1 44.94 208 PHE B O 1
ATOM 3309 N N . VAL B 1 209 ? -10.375 10.766 12.398 1 40.38 209 VAL B N 1
ATOM 3310 C CA . VAL B 1 209 ? -10.016 11.844 13.305 1 40.38 209 VAL B CA 1
ATOM 3311 C C . VAL B 1 209 ? -11.109 12.016 14.359 1 40.38 209 VAL B C 1
ATOM 3313 O O . VAL B 1 209 ? -12.273 12.266 14.023 1 40.38 209 VAL B O 1
ATOM 3316 N N . PRO B 1 210 ? -10.734 11.859 15.648 1 40.62 210 PRO B N 1
ATOM 3317 C CA . PRO B 1 210 ? -11.719 12.18 16.688 1 40.62 210 PRO B CA 1
ATOM 3318 C C . PRO B 1 210 ? -12.086 13.664 16.703 1 40.62 210 PRO B C 1
ATOM 3320 O O . PRO B 1 210 ? -11.258 14.508 16.359 1 40.62 210 PRO B O 1
ATOM 3323 N N . ARG B 1 211 ? -13.297 14.039 17.078 1 47.06 211 ARG B N 1
ATOM 3324 C CA . ARG B 1 211 ? -13.82 15.398 17.172 1 47.06 211 ARG B CA 1
ATOM 3325 C C . ARG B 1 211 ? -12.945 16.266 18.062 1 47.06 211 ARG B C 1
ATOM 3327 O O . ARG B 1 211 ? -12.82 17.469 17.844 1 47.06 211 ARG B O 1
ATOM 3334 N N . SER B 1 212 ? -12.352 15.688 19.047 1 41.81 212 SER B N 1
ATOM 3335 C CA . SER B 1 212 ? -11.586 16.453 20.031 1 41.81 212 SER B CA 1
ATOM 3336 C C . SER B 1 212 ? -10.312 17.016 19.422 1 41.81 212 SER B C 1
ATOM 3338 O O . SER B 1 212 ? -9.664 17.891 20.016 1 41.81 212 SER B O 1
ATOM 3340 N N . VAL B 1 213 ? -9.984 16.5 18.312 1 39.5 213 VAL B N 1
ATOM 3341 C CA . VAL B 1 213 ? -8.719 16.906 17.719 1 39.5 213 VAL B CA 1
ATOM 3342 C C . VAL B 1 213 ? -8.961 18.031 16.703 1 39.5 213 VAL B C 1
ATOM 3344 O O . VAL B 1 213 ? -8.016 18.672 16.234 1 39.5 213 VAL B O 1
ATOM 3347 N N . LEU B 1 214 ? -10.156 18.141 16.266 1 42.53 214 LEU B N 1
ATOM 3348 C CA . LEU B 1 214 ? -10.461 19.172 15.281 1 42.53 214 LEU B CA 1
ATOM 3349 C C . LEU B 1 214 ? -10.695 20.516 15.961 1 42.53 214 LEU B C 1
ATOM 3351 O O . LEU B 1 214 ? -11.18 20.578 17.094 1 42.53 214 LEU B O 1
#

Foldseek 3Di:
DDPDPPPPPPPPPPPPPPPPPPPDPPPPPADAAQFAFQWKWWWKWKDDPNWTKIWIWTHHNVQQKIKIFIGTPPDDPFTWIWIFGQCQKIWIDTVVVGDIAMDRRVHTDQGRRLCGPQKDWPDWDDDPNATWTWIDRPQFWIWTAGPPPSDTAKIQTNSRMIIGTPDMGRPDHDDPVVNDDDPSNVPPVVPNPPPPPPCPCCVPPPDSGDPVSD/DDPPPPPPPPPPPPPPPPPPPPPDPPPPPQDAAQFAFQWKWWWKWKDDPNWTKIWIWTHHNVQQKIKIFIGTPPDDPFTWIWIFGQCQKIWIDTVVVGDIAMDRRPHTDQGRRLCGPQKDWPDWDDDPNATWTWIDRPQFWIWTAGPPPSDTAKIQTNSRMIIGTPDMGRPDHDDPVVNDDDPSNVPCVNPNPPPPPPCPCCVPPPDSGDPVSD

InterPro domains:
  IPR038941 At4g14100-like [PTHR33880] (2-190)
  IPR059439 Domain of unknown function DUF8395 [PF28435] (35-185)